Protein AF-A0A7C1DG96-F1 (afdb_monomer_lite)

Sequence (393 aa):
MKKHGRRPGKENKPLQDAPDSSGKRFAWAIIPAGVLSAGILAGYRLFVRPELIRFSQKPVFFSDGYFLRERLRIPGGFLDYVAAYLTDLYRIEWLGAAILAGLALLTAFLLYVLFRPGRRWFAPILPALLLVSLQARYDFPVVRTLSLILALEGFILYRDALSRKPGTRFVSALALLVPIYLLSPGAMLLWVALCVLYELLNPAGSVRMRILLPLGFVSAGFVLPGLAAAGLYLVPVREAYFHHALFLHAGKIYAPGAVLAGSILILAAGFFLLRKQDREKTIHGRTDLIQGVSVLLSVFLVAAAGLRIREERKMLTIRHAAHQGAWKKVVSRIDARTVQDPLCLFHVNRALYHTGAMGSRFFTIPQHFGHYGLFLHKDLGYQYPLDLSDFFF

Radius of gyration: 27.89 Å; chains: 1; bounding box: 98×77×70 Å

pLDDT: mean 81.06, std 16.39, range [35.22, 97.75]

Secondary structure (DSSP, 8-state):
--------------------HHHHHHHHHHHHHHHHHHHHHHHIIIII-HHHHHHHH------SHHHHHHHHTSTTHHHHHHHHHHHHGGGSHHHHHHHHHHHHHHHHHHHHHHH--SS-TTTTHHHHHHHHHHHTSTT--HHHHHHHHHHHHHHHHHHHTS-SSHHHHHHHHHHHHHHHHHH-HHHHHHHHHHHHHHHHH-TTS-HHHHHHHHHHHHHHHHHHHHHIIIII----HHHHHHTT-TTEETTEE-HHHHHHHHHHHHHHHHHHHHHHHTTT----SHHHHHHHHHHHHHHHHHHHHHHHHHHHHHHHHHHHHHHTT-HHHHHTT--TTGGGSHHHHHHHHHHHHHTT-HHHHGGGS--TTGGGGTS--HHHHHH-HHHHHTT--

Structure (mmCIF, N/CA/C/O backbone):
data_AF-A0A7C1DG96-F1
#
_entry.id   AF-A0A7C1DG96-F1
#
loop_
_atom_site.group_PDB
_atom_site.id
_atom_site.type_symbol
_atom_site.label_atom_id
_atom_site.label_alt_id
_atom_site.label_comp_id
_atom_site.label_asym_id
_atom_site.label_entity_id
_atom_site.label_seq_id
_atom_site.pdbx_PDB_ins_code
_atom_site.Cartn_x
_atom_site.Cartn_y
_atom_site.Cartn_z
_atom_site.occupancy
_atom_site.B_iso_or_equiv
_atom_site.auth_seq_id
_atom_site.auth_comp_id
_atom_site.auth_asym_id
_atom_site.auth_atom_id
_atom_site.pdbx_PDB_model_num
ATOM 1 N N . MET A 1 1 ? -63.788 51.387 36.899 1.00 37.56 1 MET A N 1
ATOM 2 C CA . MET A 1 1 ? -64.466 51.693 35.617 1.00 37.56 1 MET A CA 1
ATOM 3 C C . MET A 1 1 ? -63.425 51.991 34.544 1.00 37.56 1 MET A C 1
ATOM 5 O O . MET A 1 1 ? -62.413 52.604 34.840 1.00 37.56 1 MET A O 1
ATOM 9 N N . LYS A 1 2 ? -63.688 51.468 33.342 1.00 37.75 2 LYS A N 1
ATOM 10 C CA . LYS A 1 2 ? -62.928 51.475 32.077 1.00 37.75 2 LYS A CA 1
ATOM 11 C C . LYS A 1 2 ? -62.014 52.686 31.799 1.00 37.75 2 LYS A C 1
ATOM 13 O O . LYS A 1 2 ? -62.474 53.817 31.891 1.00 37.75 2 LYS A O 1
ATOM 18 N N . LYS A 1 3 ? -60.865 52.423 31.157 1.00 35.47 3 LYS A N 1
ATOM 19 C CA . LYS A 1 3 ? -60.641 52.859 29.760 1.00 35.47 3 LYS A CA 1
ATOM 20 C C . LYS A 1 3 ? -59.593 52.008 29.026 1.00 35.47 3 LYS A C 1
ATOM 22 O O . LYS A 1 3 ? -58.535 51.688 29.548 1.00 35.47 3 LYS A O 1
ATOM 27 N N . HIS A 1 4 ? -59.985 51.616 27.816 1.00 36.00 4 HIS A N 1
ATOM 28 C CA . HIS A 1 4 ? -59.306 50.754 26.853 1.00 36.00 4 HIS A CA 1
ATOM 29 C C . HIS A 1 4 ? -58.089 51.414 26.193 1.00 36.00 4 HIS A C 1
ATOM 31 O O . HIS A 1 4 ? -58.180 52.556 25.753 1.00 36.00 4 HIS A O 1
ATOM 37 N N . GLY A 1 5 ? -57.032 50.627 25.969 1.00 37.16 5 GLY A N 1
ATOM 38 C CA . GLY A 1 5 ? -56.019 50.869 24.940 1.00 37.16 5 GLY A CA 1
ATOM 39 C C . GLY A 1 5 ? -55.949 49.672 23.985 1.00 37.16 5 GLY A C 1
ATOM 40 O O . GLY A 1 5 ? -55.522 48.590 24.382 1.00 37.16 5 GLY A O 1
ATOM 41 N N . ARG A 1 6 ? -56.415 49.853 22.742 1.00 35.22 6 ARG A N 1
ATOM 42 C CA . ARG A 1 6 ? -56.328 48.884 21.633 1.00 35.22 6 ARG A CA 1
ATOM 43 C C . ARG A 1 6 ? -54.865 48.699 21.198 1.00 35.22 6 ARG A C 1
ATOM 45 O O . ARG A 1 6 ? -54.169 49.690 21.003 1.00 35.22 6 ARG A O 1
ATOM 52 N N . ARG A 1 7 ? -54.436 47.458 20.938 1.00 40.19 7 ARG A N 1
ATOM 53 C CA . ARG A 1 7 ? -53.305 47.146 20.039 1.00 40.19 7 ARG A CA 1
ATOM 54 C C . ARG A 1 7 ? -53.848 46.473 18.768 1.00 40.19 7 ARG A C 1
ATOM 56 O O . ARG A 1 7 ? -54.758 45.654 18.897 1.00 40.19 7 ARG A O 1
ATOM 63 N N . PRO A 1 8 ? -53.347 46.826 17.570 1.00 41.97 8 PRO A N 1
ATOM 64 C CA . PRO A 1 8 ? -53.869 46.326 16.303 1.00 41.97 8 PRO A CA 1
ATOM 65 C C . PRO A 1 8 ? -53.361 44.911 15.989 1.00 41.97 8 PRO A C 1
ATOM 67 O O . PRO A 1 8 ? -52.312 44.482 16.472 1.00 41.97 8 PRO A O 1
ATOM 70 N N . GLY A 1 9 ? -54.163 44.192 15.201 1.00 36.81 9 GLY A N 1
ATOM 71 C CA . GLY A 1 9 ? -53.981 42.793 14.831 1.00 36.81 9 GLY A CA 1
ATOM 72 C C . GLY A 1 9 ? -52.725 42.521 14.005 1.00 36.81 9 GLY A C 1
ATOM 73 O O . GLY A 1 9 ? -52.306 43.327 13.179 1.00 36.81 9 GLY A O 1
ATOM 74 N N . LYS A 1 10 ? -52.140 41.343 14.236 1.00 39.50 10 LYS A N 1
ATOM 75 C CA . LYS A 1 10 ? -51.141 40.739 13.355 1.00 39.50 10 LYS A CA 1
ATOM 76 C C . LYS A 1 10 ? -51.854 40.183 12.125 1.00 39.50 10 LYS A C 1
ATOM 78 O O . LYS A 1 10 ? -52.640 39.248 12.244 1.00 39.50 10 LYS A O 1
ATOM 83 N N . GLU A 1 11 ? -51.559 40.760 10.969 1.00 37.25 11 GLU A N 1
ATOM 84 C CA . GLU A 1 11 ? -51.864 40.183 9.663 1.00 37.25 11 GLU A CA 1
ATOM 85 C C . GLU A 1 11 ? -51.128 38.846 9.490 1.00 37.25 11 GLU A C 1
ATOM 87 O O . GLU A 1 11 ? -49.910 38.754 9.662 1.00 37.25 11 GLU A O 1
ATOM 92 N N . ASN A 1 12 ? -51.881 37.808 9.129 1.00 42.22 12 ASN A N 1
ATOM 93 C CA . ASN A 1 12 ? -51.350 36.531 8.673 1.00 42.22 12 ASN A CA 1
ATOM 94 C C . ASN A 1 12 ? -50.787 36.707 7.254 1.00 42.22 12 ASN A C 1
ATOM 96 O O . ASN A 1 12 ? -51.552 36.864 6.304 1.00 42.22 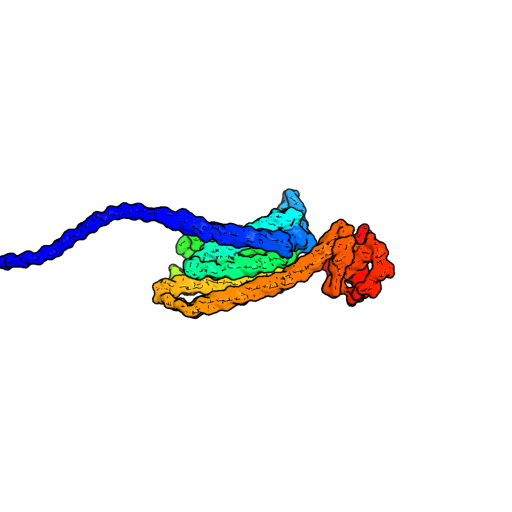12 ASN A O 1
ATOM 100 N N . LYS A 1 13 ? -49.459 36.651 7.093 1.00 37.25 13 LYS A N 1
ATOM 101 C CA . LYS A 1 13 ? -48.834 36.439 5.777 1.00 37.25 13 LYS A CA 1
ATOM 102 C C . LYS A 1 13 ? -48.864 34.942 5.429 1.00 37.25 13 LYS A C 1
ATOM 104 O O . LYS A 1 13 ? -48.554 34.132 6.304 1.00 37.25 13 LYS A O 1
ATOM 109 N N . PRO A 1 14 ? -49.211 34.563 4.186 1.00 38.31 14 PRO A N 1
ATOM 110 C CA . PRO A 1 14 ? -49.259 33.165 3.770 1.00 38.31 14 PRO A CA 1
ATOM 111 C C . PRO A 1 14 ? -47.845 32.573 3.682 1.00 38.31 14 PRO A C 1
ATOM 113 O O . PRO A 1 14 ? -46.897 33.273 3.316 1.00 38.31 14 PRO A O 1
ATOM 116 N N . LEU A 1 15 ? -47.713 31.284 4.026 1.00 42.97 15 LEU A N 1
ATOM 117 C CA . LEU A 1 15 ? -46.503 30.492 3.798 1.00 42.97 15 LEU A CA 1
ATOM 118 C C . LEU A 1 15 ? -46.143 30.561 2.306 1.00 42.97 15 LEU A C 1
ATOM 120 O O . LEU A 1 15 ? -46.854 30.014 1.471 1.00 42.97 15 LEU A O 1
ATOM 124 N N . GLN A 1 16 ? -45.041 31.234 1.978 1.00 40.25 16 GLN A N 1
ATOM 125 C CA . GLN A 1 16 ? -44.354 31.018 0.711 1.00 40.25 16 GLN A CA 1
ATOM 126 C C . GLN A 1 16 ? -43.559 29.720 0.832 1.00 40.25 16 GLN A C 1
ATOM 128 O O . GLN A 1 16 ? -42.665 29.613 1.675 1.00 40.25 16 GLN A O 1
ATOM 133 N N . ASP A 1 17 ? -43.902 28.753 -0.014 1.00 44.16 17 ASP A N 1
ATOM 134 C CA . ASP A 1 17 ? -43.137 27.535 -0.239 1.00 44.16 17 ASP A CA 1
ATOM 135 C C . ASP A 1 17 ? -41.677 27.891 -0.548 1.00 44.16 17 ASP A C 1
ATOM 137 O O . ASP A 1 17 ? -41.352 28.507 -1.567 1.00 44.16 17 ASP A O 1
ATOM 141 N N . ALA A 1 18 ? -40.781 27.539 0.374 1.00 43.00 18 ALA A N 1
ATOM 142 C CA . ALA A 1 18 ? -39.353 27.723 0.191 1.00 43.00 18 ALA A CA 1
ATOM 143 C C . ALA A 1 18 ? -38.878 26.819 -0.963 1.00 43.00 18 ALA A C 1
ATOM 145 O O . ALA A 1 18 ? -39.108 25.608 -0.914 1.00 43.00 18 ALA A O 1
ATOM 146 N N . PRO A 1 19 ? -38.195 27.360 -1.989 1.00 42.25 19 PRO A N 1
ATOM 147 C CA . PRO A 1 19 ? -37.738 26.561 -3.111 1.00 42.25 19 PRO A CA 1
ATOM 148 C C . PRO A 1 19 ? -36.679 25.567 -2.632 1.00 42.25 19 PRO A C 1
ATOM 150 O O . PRO A 1 19 ? -35.764 25.928 -1.887 1.00 42.25 19 PRO A O 1
ATOM 153 N N . ASP A 1 20 ? -36.826 24.325 -3.089 1.00 46.97 20 ASP A N 1
ATOM 154 C CA . ASP A 1 20 ? -35.990 23.154 -2.834 1.00 46.97 20 ASP A CA 1
ATOM 155 C C . ASP A 1 20 ? -34.478 23.475 -2.848 1.00 46.97 20 ASP A C 1
ATOM 157 O O . ASP A 1 20 ? -33.781 23.468 -3.867 1.00 46.97 20 ASP A O 1
ATOM 161 N N . SER A 1 21 ? -33.965 23.828 -1.668 1.00 46.66 21 SER A N 1
ATOM 162 C CA . SER A 1 21 ? -32.568 24.210 -1.432 1.00 46.66 21 SER A CA 1
ATOM 163 C C . SER A 1 21 ? -31.659 22.995 -1.217 1.00 46.66 21 SER A C 1
ATOM 165 O O . SER A 1 21 ? -30.435 23.144 -1.131 1.00 46.66 21 SER A O 1
ATOM 167 N N . SER A 1 22 ? -32.246 21.795 -1.171 1.00 46.88 22 SER A N 1
ATOM 168 C CA . SER A 1 22 ? -31.551 20.516 -1.035 1.00 46.88 22 SER A CA 1
ATOM 169 C C . SER A 1 22 ? -30.855 20.133 -2.345 1.00 46.88 22 SER A C 1
ATOM 171 O O . SER A 1 22 ? -29.639 19.918 -2.360 1.00 46.88 22 SER A O 1
ATOM 173 N N . GLY A 1 23 ? -31.583 20.177 -3.469 1.00 39.94 23 GLY A N 1
ATOM 174 C CA . GLY A 1 23 ? -31.054 19.799 -4.787 1.00 39.94 23 GLY A CA 1
ATOM 175 C C . GLY A 1 23 ? -29.897 20.683 -5.267 1.00 39.94 23 GLY A C 1
ATOM 176 O O . GLY A 1 23 ? -28.903 20.188 -5.800 1.00 39.94 23 GLY A O 1
ATOM 177 N N . LYS A 1 24 ? -29.958 21.995 -4.995 1.00 41.31 24 LYS A N 1
ATOM 178 C CA . LYS A 1 24 ? -28.872 22.926 -5.351 1.00 41.31 24 LYS A CA 1
ATOM 179 C C . LYS A 1 24 ? -27.609 22.646 -4.533 1.00 41.31 24 LYS A C 1
ATOM 181 O O . LYS A 1 24 ? -26.533 22.531 -5.110 1.00 41.31 24 LYS A O 1
ATOM 186 N N . ARG A 1 25 ? -27.713 22.461 -3.211 1.00 43.59 25 ARG A N 1
ATOM 187 C CA . ARG A 1 25 ? -26.552 22.147 -2.348 1.00 43.59 25 ARG A CA 1
ATOM 188 C C . ARG A 1 25 ? -25.870 20.828 -2.729 1.00 43.59 25 ARG A C 1
ATOM 190 O O . ARG A 1 25 ? -24.651 20.730 -2.617 1.00 43.59 25 ARG A O 1
ATOM 197 N N . PHE A 1 26 ? -26.636 19.857 -3.221 1.00 42.25 26 PHE A N 1
ATOM 198 C CA . PHE A 1 26 ? -26.120 18.576 -3.702 1.00 42.25 26 PHE A CA 1
ATOM 199 C C . PHE A 1 26 ? -25.313 18.725 -5.008 1.00 42.25 26 PHE A C 1
ATOM 201 O O . PHE A 1 26 ? -24.192 18.226 -5.102 1.00 42.25 26 PHE A O 1
ATOM 208 N N . ALA A 1 27 ? -25.811 19.502 -5.976 1.00 37.28 27 ALA A N 1
ATOM 209 C CA . ALA A 1 27 ? -25.114 19.758 -7.243 1.00 37.28 27 ALA A CA 1
ATOM 210 C C . ALA A 1 27 ? -23.775 20.507 -7.061 1.00 37.28 27 ALA A C 1
ATOM 212 O O . ALA A 1 27 ? -22.775 20.152 -7.686 1.00 37.28 27 ALA A O 1
ATOM 213 N N . TRP A 1 28 ? -23.721 21.490 -6.153 1.00 40.84 28 TRP A N 1
ATOM 214 C CA . TRP A 1 28 ? -22.499 22.260 -5.866 1.00 40.84 28 TRP A CA 1
ATOM 215 C C . TRP A 1 28 ? -21.392 21.446 -5.173 1.00 40.84 28 TRP A C 1
ATOM 217 O O . TRP A 1 28 ? -20.228 21.828 -5.256 1.00 40.84 28 TRP A O 1
ATOM 227 N N . ALA A 1 29 ? -21.719 20.325 -4.522 1.00 51.91 29 ALA A N 1
ATOM 228 C CA . ALA A 1 29 ? -20.733 19.434 -3.901 1.00 51.91 29 ALA A CA 1
ATOM 229 C C . ALA A 1 29 ? -20.230 18.332 -4.855 1.00 51.91 29 ALA A C 1
ATOM 231 O O . ALA A 1 29 ? -19.069 17.927 -4.776 1.00 51.91 29 ALA A O 1
ATOM 232 N N . ILE A 1 30 ? -21.078 17.869 -5.782 1.00 57.00 30 ILE A N 1
ATOM 233 C CA . ILE A 1 30 ? -20.741 16.799 -6.736 1.00 57.00 30 ILE A CA 1
ATOM 234 C C . ILE A 1 30 ? -19.757 17.279 -7.802 1.00 57.00 30 ILE A C 1
ATOM 236 O O . ILE A 1 30 ? -18.827 16.551 -8.141 1.00 57.00 30 ILE A O 1
ATOM 240 N N . ILE A 1 31 ? -19.926 18.501 -8.312 1.00 47.69 31 ILE A N 1
ATOM 241 C CA . ILE A 1 31 ? -19.087 19.020 -9.401 1.00 47.69 31 ILE A CA 1
ATOM 242 C C . ILE A 1 31 ? -17.603 19.114 -8.978 1.00 47.69 31 ILE A C 1
ATOM 244 O O . ILE A 1 31 ? -16.761 18.549 -9.678 1.00 47.69 31 ILE A O 1
ATOM 248 N N . PRO A 1 32 ? -17.238 19.709 -7.821 1.00 60.19 32 PRO A N 1
ATOM 249 C CA . PRO A 1 32 ? -15.848 19.734 -7.360 1.00 60.19 32 PRO A CA 1
ATOM 250 C C . PRO A 1 32 ? -15.277 18.341 -7.073 1.00 60.19 32 PRO A C 1
ATOM 252 O O . PRO A 1 32 ? -14.123 18.073 -7.402 1.00 60.19 32 PRO A O 1
ATOM 255 N N . ALA A 1 33 ? -16.076 17.437 -6.495 1.00 64.69 33 ALA A N 1
ATOM 256 C CA . ALA A 1 33 ? -15.649 16.066 -6.215 1.00 64.69 33 ALA A CA 1
ATOM 257 C C . ALA A 1 33 ? -15.392 15.270 -7.507 1.00 64.69 33 ALA A C 1
ATOM 259 O O . ALA A 1 33 ? -14.403 14.539 -7.597 1.00 64.69 33 ALA A O 1
ATOM 260 N N . GLY A 1 34 ? -16.237 15.456 -8.525 1.00 67.94 34 GLY A N 1
ATOM 261 C CA . GLY A 1 34 ? -16.058 14.877 -9.854 1.00 67.94 34 GLY A CA 1
ATOM 262 C C . GLY A 1 34 ? -14.800 15.399 -10.546 1.00 67.94 34 GLY A C 1
ATOM 263 O O . GLY A 1 34 ? -14.008 14.603 -11.046 1.00 67.94 34 GLY A O 1
ATOM 264 N N . VAL A 1 35 ? -14.558 16.714 -10.500 1.00 68.75 35 VAL A N 1
ATO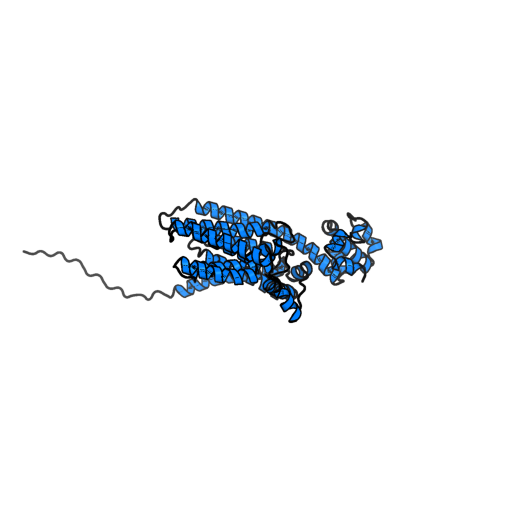M 265 C CA . VAL A 1 35 ? -13.348 17.336 -11.069 1.00 68.75 35 VAL A CA 1
ATOM 266 C C . VAL A 1 35 ? -12.080 16.850 -10.362 1.00 68.75 35 VAL A C 1
ATOM 268 O O . VAL A 1 35 ? -11.113 16.491 -11.031 1.00 68.75 35 VAL A O 1
ATOM 271 N N . LEU A 1 36 ? -12.079 16.772 -9.028 1.00 69.38 36 LEU A N 1
ATOM 272 C CA . LEU A 1 36 ? -10.945 16.237 -8.263 1.00 69.38 36 LEU A CA 1
ATOM 273 C C . LEU A 1 36 ? -10.684 14.763 -8.588 1.00 69.38 36 LEU A C 1
ATOM 275 O O . LEU A 1 36 ? -9.538 14.378 -8.807 1.00 69.38 36 LEU A O 1
ATOM 279 N N . SER A 1 37 ? -11.736 13.949 -8.675 1.00 72.94 37 SER A N 1
ATOM 280 C CA . SER A 1 37 ? -11.627 12.525 -9.020 1.00 72.94 37 SER A CA 1
ATOM 281 C C . SER A 1 37 ? -11.082 12.328 -10.437 1.00 72.94 37 SER A C 1
ATOM 283 O O . SER A 1 37 ? -10.174 11.522 -10.647 1.00 72.94 37 SER A O 1
ATOM 285 N N . ALA A 1 38 ? -11.570 13.115 -11.401 1.00 77.31 38 ALA A N 1
ATOM 286 C CA . ALA A 1 38 ? -11.052 13.132 -12.767 1.00 77.31 38 ALA A CA 1
ATOM 287 C C . ALA A 1 38 ? -9.592 13.614 -12.818 1.00 77.31 38 ALA A C 1
ATOM 289 O O . ALA A 1 38 ? -8.782 13.045 -13.549 1.00 77.31 38 ALA A O 1
ATOM 290 N N . GLY A 1 39 ? -9.234 14.610 -12.003 1.00 77.38 39 GLY A N 1
ATOM 291 C CA . GLY A 1 39 ? -7.866 15.105 -11.859 1.00 77.38 39 GLY A CA 1
ATOM 292 C C . GLY A 1 39 ? -6.909 14.053 -11.296 1.00 77.38 39 GLY A C 1
ATOM 293 O O . GLY A 1 39 ? -5.818 13.879 -11.834 1.00 77.38 39 GLY A O 1
ATOM 294 N N . ILE A 1 40 ? -7.321 13.299 -10.272 1.00 82.00 40 ILE A N 1
ATOM 295 C CA . ILE A 1 40 ? -6.541 12.184 -9.709 1.00 82.00 40 ILE A CA 1
ATOM 296 C C . ILE A 1 40 ? -6.355 11.077 -10.755 1.00 82.00 40 ILE A C 1
ATOM 298 O O . ILE A 1 40 ? -5.239 10.597 -10.954 1.00 82.00 40 ILE A O 1
ATOM 302 N N . LEU A 1 41 ? -7.421 10.711 -11.474 1.00 86.06 41 LEU A N 1
ATOM 303 C CA . LEU A 1 41 ? -7.374 9.713 -12.546 1.00 86.06 41 LEU A CA 1
ATOM 304 C C . LEU A 1 41 ? -6.415 10.126 -13.675 1.00 86.06 41 LEU A C 1
ATOM 306 O O . LEU A 1 41 ? -5.537 9.353 -14.070 1.00 86.06 41 LEU A O 1
ATOM 310 N N . ALA A 1 42 ? -6.558 11.357 -14.174 1.00 83.00 42 ALA A N 1
ATOM 311 C CA . ALA A 1 42 ? -5.662 11.927 -15.176 1.00 83.00 42 ALA A CA 1
ATOM 312 C C . ALA A 1 42 ? -4.223 12.009 -14.644 1.00 83.00 42 ALA A C 1
ATOM 314 O O . ALA A 1 42 ? -3.279 11.710 -15.375 1.00 83.00 42 ALA A O 1
ATOM 315 N N . GLY A 1 43 ? -4.068 12.327 -13.357 1.00 84.38 43 GLY A N 1
ATOM 316 C CA . GLY A 1 43 ? -2.817 12.313 -12.612 1.00 84.38 43 GLY A CA 1
ATOM 317 C C . GLY A 1 43 ? -2.089 10.974 -12.726 1.00 84.38 43 GLY A C 1
ATOM 318 O O . GLY A 1 43 ? -0.975 10.909 -13.254 1.00 84.38 43 GLY A O 1
ATOM 319 N N . TYR A 1 44 ? -2.742 9.888 -12.306 1.00 88.31 44 TYR A N 1
ATOM 320 C CA . TYR A 1 44 ? -2.171 8.542 -12.406 1.00 88.31 44 TYR A CA 1
ATOM 321 C C . TYR A 1 44 ? -1.861 8.152 -13.847 1.00 88.31 44 TYR A C 1
ATOM 323 O O . TYR A 1 44 ? -0.785 7.619 -14.123 1.00 88.31 44 TYR A O 1
ATOM 331 N N . ARG A 1 45 ? -2.754 8.454 -14.791 1.00 87.50 45 ARG A N 1
ATOM 332 C CA . ARG A 1 45 ? -2.538 8.093 -16.193 1.00 87.50 45 ARG A CA 1
ATOM 333 C C . ARG A 1 45 ? -1.347 8.831 -16.816 1.00 87.50 45 ARG A C 1
ATOM 335 O O . ARG A 1 45 ? -0.480 8.204 -17.419 1.00 87.50 45 ARG A O 1
ATOM 342 N N . LEU A 1 46 ? -1.311 10.157 -16.706 1.00 85.00 46 LEU A N 1
ATOM 343 C CA . LEU A 1 46 ? -0.355 10.999 -17.430 1.00 85.00 46 LEU A CA 1
ATOM 344 C C . LEU A 1 46 ? 1.006 11.074 -16.734 1.00 85.00 46 LEU A C 1
ATOM 346 O O . LEU A 1 46 ? 2.044 11.107 -17.412 1.00 85.00 46 LEU A O 1
ATOM 350 N N . PHE A 1 47 ? 1.009 11.104 -15.398 1.00 84.25 47 PHE A N 1
ATOM 351 C CA . PHE A 1 47 ? 2.222 11.292 -14.608 1.00 84.25 47 PHE A CA 1
ATOM 352 C C . PHE A 1 47 ? 2.821 9.986 -14.105 1.00 84.25 47 PHE A C 1
ATOM 354 O O . PHE A 1 47 ? 4.035 9.837 -14.220 1.00 84.25 47 PHE A O 1
ATOM 361 N N . VAL A 1 48 ? 2.005 9.057 -13.603 1.00 86.69 48 VAL A N 1
ATOM 362 C CA . VAL A 1 48 ? 2.497 7.814 -12.981 1.00 86.69 48 VAL A CA 1
ATOM 363 C C . VAL A 1 48 ? 2.659 6.687 -13.997 1.00 86.69 48 VAL A C 1
ATOM 365 O O . VAL A 1 48 ? 3.653 5.982 -13.946 1.00 86.69 48 VAL A O 1
ATOM 368 N N . ARG A 1 49 ? 1.739 6.541 -14.959 1.00 91.38 49 ARG A N 1
ATOM 369 C CA . ARG A 1 49 ? 1.713 5.429 -15.931 1.00 91.38 49 ARG A CA 1
ATOM 370 C C . ARG A 1 49 ? 1.741 4.050 -15.248 1.00 91.38 49 ARG A C 1
ATOM 372 O O . ARG A 1 49 ? 2.808 3.462 -15.080 1.00 91.38 49 ARG A O 1
ATOM 379 N N . PRO A 1 50 ? 0.570 3.496 -14.894 1.00 92.06 50 PRO A N 1
ATOM 380 C CA . PRO A 1 50 ? 0.460 2.224 -14.170 1.00 92.06 50 PRO A CA 1
ATOM 381 C C . PRO A 1 50 ? 1.215 1.050 -14.816 1.00 92.06 50 PRO A C 1
ATOM 383 O O . PRO A 1 50 ? 1.730 0.189 -14.106 1.00 92.06 50 PRO A O 1
ATOM 386 N N . GLU A 1 51 ? 1.365 1.045 -16.143 1.00 93.19 51 GLU A N 1
ATOM 387 C CA . GLU A 1 51 ? 2.188 0.074 -16.881 1.00 93.19 51 GLU A CA 1
ATOM 388 C C . GLU A 1 51 ? 3.626 -0.036 -16.337 1.00 93.19 51 GLU A C 1
ATOM 390 O O . GLU A 1 51 ? 4.171 -1.135 -16.216 1.00 93.19 51 GLU A O 1
ATOM 395 N N . LEU A 1 52 ? 4.222 1.088 -15.930 1.00 92.31 52 LEU A N 1
ATOM 396 C CA . LEU A 1 52 ? 5.570 1.140 -15.373 1.00 92.31 52 LEU A CA 1
ATOM 397 C C . LEU A 1 52 ? 5.610 0.592 -13.941 1.00 92.31 52 LEU A C 1
ATOM 399 O O . LEU A 1 52 ? 6.625 0.025 -13.539 1.00 92.31 52 LEU A O 1
ATOM 403 N N . ILE A 1 53 ? 4.510 0.701 -13.185 1.00 93.00 53 ILE A N 1
ATOM 404 C CA . ILE A 1 53 ? 4.375 0.047 -11.874 1.00 93.00 53 ILE A CA 1
ATOM 405 C C . ILE A 1 53 ? 4.380 -1.469 -12.062 1.00 93.00 53 ILE A C 1
ATOM 407 O O . ILE A 1 53 ? 5.149 -2.155 -11.391 1.00 93.00 53 ILE A O 1
ATOM 411 N N . ARG A 1 54 ? 3.599 -1.996 -13.016 1.00 93.00 54 ARG A N 1
ATOM 412 C CA . ARG A 1 54 ? 3.628 -3.430 -13.352 1.00 93.00 54 ARG A CA 1
ATOM 413 C C . ARG A 1 54 ? 5.024 -3.870 -13.783 1.00 93.00 54 ARG A C 1
ATOM 415 O O . ARG A 1 54 ? 5.499 -4.901 -13.319 1.00 93.00 54 ARG A O 1
ATOM 422 N N . PHE A 1 55 ? 5.683 -3.097 -14.646 1.00 90.94 55 PHE A N 1
ATOM 423 C CA . PHE A 1 55 ? 7.036 -3.403 -15.114 1.00 90.94 55 PHE A CA 1
ATOM 424 C C . PHE A 1 55 ? 8.071 -3.413 -13.977 1.00 90.94 55 PHE A C 1
ATOM 426 O O . PHE A 1 55 ? 8.969 -4.251 -13.973 1.00 90.94 55 PHE A O 1
ATOM 433 N N . SER A 1 56 ? 7.931 -2.511 -13.002 1.00 89.75 56 SER A N 1
ATOM 434 C CA . SER A 1 56 ? 8.798 -2.438 -11.823 1.00 89.75 56 SER A CA 1
ATOM 435 C C . SER A 1 56 ? 8.542 -3.590 -10.844 1.00 89.75 56 SER A C 1
ATOM 437 O O . SER A 1 56 ? 9.479 -4.265 -10.426 1.00 89.75 56 SER A O 1
ATOM 439 N N . GLN A 1 57 ? 7.275 -3.839 -10.496 1.00 89.00 57 GLN A N 1
ATOM 440 C CA . GLN A 1 57 ? 6.892 -4.795 -9.447 1.00 89.00 57 GLN A CA 1
ATOM 441 C C . GLN A 1 57 ? 6.808 -6.244 -9.932 1.00 89.00 57 GLN A C 1
ATOM 443 O O . GLN A 1 57 ? 6.870 -7.148 -9.104 1.00 89.00 57 GLN A O 1
ATOM 448 N N . LYS A 1 58 ? 6.665 -6.465 -11.247 1.00 87.50 58 LYS A N 1
ATOM 449 C CA . LYS A 1 58 ? 6.633 -7.786 -11.900 1.00 87.50 58 LYS A CA 1
ATOM 450 C C . LYS A 1 58 ? 5.728 -8.773 -11.141 1.00 87.50 58 LYS A C 1
ATOM 452 O O . LYS A 1 58 ? 6.213 -9.804 -10.674 1.00 87.50 58 LYS A O 1
ATOM 457 N N . PRO A 1 59 ? 4.429 -8.449 -10.960 1.00 86.50 59 PRO A N 1
ATOM 458 C CA . PRO A 1 59 ? 3.540 -9.292 -10.173 1.00 86.50 59 PRO A CA 1
ATOM 459 C C . PRO A 1 59 ? 3.450 -10.679 -10.813 1.00 86.50 59 PRO A C 1
ATOM 461 O O . PRO A 1 59 ? 3.071 -10.814 -11.974 1.00 86.50 59 PRO A O 1
ATOM 464 N N . VAL A 1 60 ? 3.793 -11.714 -10.048 1.00 86.31 60 VAL A N 1
ATOM 465 C CA . VAL A 1 60 ? 3.538 -13.100 -10.446 1.00 86.31 60 VAL A CA 1
ATOM 466 C C . VAL A 1 60 ? 2.090 -13.403 -10.091 1.00 86.31 60 VAL A C 1
ATOM 468 O O . VAL A 1 60 ? 1.747 -13.479 -8.909 1.00 86.31 60 VAL A O 1
ATOM 471 N N . PHE A 1 61 ? 1.246 -13.539 -11.109 1.00 91.06 61 PHE A N 1
ATOM 472 C CA . PHE A 1 61 ? -0.160 -13.881 -10.954 1.00 91.06 61 PHE A CA 1
ATOM 473 C C . PHE A 1 61 ? -0.533 -15.007 -11.911 1.00 91.06 61 PHE A C 1
ATOM 475 O O . PHE A 1 61 ? -0.298 -14.914 -13.115 1.00 91.06 61 PHE A O 1
ATOM 482 N N . PHE A 1 62 ? -1.173 -16.031 -11.360 1.00 90.56 62 PHE A N 1
ATOM 483 C CA . PHE A 1 62 ? -1.821 -17.077 -12.126 1.00 90.56 62 PHE A CA 1
ATOM 484 C C . PHE A 1 62 ? -3.254 -17.237 -11.617 1.00 90.56 62 PHE A C 1
ATOM 486 O O . PHE A 1 62 ? -3.516 -17.189 -10.412 1.00 90.56 62 PHE A O 1
ATOM 493 N N . SER A 1 63 ? -4.199 -17.388 -12.542 1.00 89.31 63 SER A N 1
ATOM 494 C CA . SER A 1 63 ? -5.624 -17.529 -12.228 1.00 89.31 63 SER A CA 1
ATOM 495 C C . SER A 1 63 ? -6.018 -18.955 -11.831 1.00 89.31 63 SER A C 1
ATOM 497 O O . SER A 1 63 ? -7.205 -19.250 -11.722 1.00 89.31 63 SER A O 1
ATOM 499 N N . ASP A 1 64 ? -5.055 -19.859 -11.658 1.00 91.75 64 ASP A N 1
ATOM 500 C CA . ASP A 1 64 ? -5.319 -21.253 -11.336 1.00 91.75 64 ASP A CA 1
ATOM 501 C C . ASP A 1 64 ? -5.619 -21.462 -9.840 1.00 91.75 64 ASP A C 1
ATOM 503 O O . ASP A 1 64 ? -5.179 -20.723 -8.952 1.00 91.75 64 ASP A O 1
ATOM 507 N N . GLY A 1 65 ? -6.397 -22.508 -9.551 1.00 91.50 65 GLY A N 1
ATOM 508 C CA . GLY A 1 65 ? -6.801 -22.833 -8.183 1.00 91.50 65 GLY A CA 1
ATOM 509 C C . GLY A 1 65 ? -5.650 -23.315 -7.295 1.00 91.50 65 GLY A C 1
ATOM 510 O O . GLY A 1 65 ? -5.754 -23.218 -6.071 1.00 91.50 65 GLY A O 1
ATOM 511 N N . TYR A 1 66 ? -4.558 -23.817 -7.880 1.00 92.94 66 TYR A N 1
ATOM 512 C CA . TYR A 1 66 ? -3.382 -24.246 -7.126 1.00 92.94 66 TYR A CA 1
ATOM 513 C C . TYR A 1 66 ? -2.633 -23.029 -6.570 1.00 92.94 66 TYR A C 1
ATOM 515 O O . TYR A 1 66 ? -2.361 -22.979 -5.370 1.00 92.94 66 TYR A O 1
ATOM 523 N N . PHE A 1 67 ? -2.414 -22.000 -7.388 1.00 92.00 67 PHE A N 1
ATOM 524 C CA . PHE A 1 67 ? -1.797 -20.743 -6.980 1.00 92.00 67 PHE A CA 1
ATOM 525 C C . PHE A 1 67 ? -2.598 -20.038 -5.880 1.00 92.00 67 PHE A C 1
ATOM 527 O O . PHE A 1 67 ? -2.017 -19.594 -4.887 1.00 92.00 67 PHE A O 1
ATOM 534 N N . LEU A 1 68 ? -3.932 -19.991 -5.990 1.00 92.75 68 LEU A N 1
ATOM 535 C CA . LEU A 1 68 ? -4.781 -19.451 -4.922 1.00 92.75 68 LEU A CA 1
ATOM 536 C C . LEU A 1 68 ? -4.643 -20.259 -3.623 1.00 92.75 68 LEU A C 1
ATOM 538 O O . LEU A 1 68 ? -4.481 -19.676 -2.551 1.00 92.75 68 LEU A O 1
ATOM 542 N N . ARG A 1 69 ? -4.683 -21.595 -3.702 1.00 93.38 69 ARG A N 1
ATOM 543 C CA . ARG A 1 69 ? -4.550 -22.467 -2.525 1.00 93.38 69 ARG A CA 1
ATOM 544 C C . ARG A 1 69 ? -3.209 -22.269 -1.829 1.00 93.38 69 ARG A C 1
ATOM 546 O O . ARG A 1 69 ? -3.186 -22.204 -0.604 1.00 93.38 69 ARG A O 1
ATOM 553 N N . GLU A 1 70 ? -2.124 -22.149 -2.588 1.00 91.94 70 GLU A N 1
ATOM 554 C CA . GLU A 1 70 ? -0.795 -21.926 -2.021 1.00 91.94 70 GLU A CA 1
ATOM 555 C C . GLU A 1 70 ? -0.711 -20.573 -1.314 1.00 91.94 70 GLU A C 1
ATOM 557 O O . GLU A 1 70 ? -0.195 -20.479 -0.203 1.00 91.94 70 GLU A O 1
ATOM 562 N N . ARG A 1 71 ? -1.313 -19.530 -1.896 1.00 90.88 71 ARG A N 1
ATOM 563 C CA . ARG A 1 71 ? -1.399 -18.211 -1.257 1.00 90.88 71 ARG A CA 1
ATOM 564 C C . ARG A 1 71 ? -2.207 -18.249 0.040 1.00 90.88 71 ARG A C 1
ATOM 566 O O . ARG A 1 71 ? -1.811 -17.618 1.010 1.00 90.88 71 ARG A O 1
ATOM 573 N N . LEU A 1 72 ? -3.296 -19.012 0.106 1.00 91.25 72 LEU A N 1
ATOM 574 C CA . LEU A 1 72 ? -4.122 -19.128 1.317 1.00 91.25 72 LEU A CA 1
ATOM 575 C C . LEU A 1 72 ? -3.426 -19.842 2.491 1.00 91.25 72 LEU A C 1
ATOM 577 O O . LEU A 1 72 ? -3.914 -19.760 3.616 1.00 91.25 72 LEU A O 1
ATOM 581 N N . ARG A 1 73 ? -2.283 -20.503 2.264 1.00 90.69 73 ARG A N 1
ATOM 582 C CA . ARG A 1 73 ? -1.466 -21.123 3.324 1.00 90.69 73 ARG A CA 1
ATOM 583 C C . ARG A 1 73 ? -0.622 -20.126 4.112 1.00 90.69 73 ARG A C 1
ATOM 585 O O . ARG A 1 73 ? 0.153 -20.548 4.958 1.00 90.69 73 ARG A O 1
ATOM 592 N N . ILE A 1 74 ? -0.710 -18.832 3.825 1.00 91.19 74 ILE A N 1
ATOM 593 C CA . ILE A 1 74 ? 0.068 -17.793 4.500 1.00 91.19 74 ILE A CA 1
ATOM 594 C C . ILE A 1 74 ? -0.909 -16.702 4.954 1.00 91.19 74 ILE A C 1
ATOM 596 O O . ILE A 1 74 ? -1.775 -16.300 4.168 1.00 91.19 74 ILE A O 1
ATOM 600 N N . PRO A 1 75 ? -0.798 -16.184 6.192 1.00 92.38 75 PRO A N 1
ATOM 601 C CA . PRO A 1 75 ? -1.620 -15.068 6.638 1.00 92.38 75 PRO A CA 1
ATOM 602 C C . PRO A 1 75 ? -1.381 -13.853 5.738 1.00 92.38 75 PRO A C 1
ATOM 604 O O . PRO A 1 75 ? -0.246 -13.477 5.454 1.00 92.38 75 PRO A O 1
ATOM 607 N N . GLY A 1 76 ? -2.460 -13.246 5.260 1.00 92.75 76 GLY A N 1
ATOM 608 C CA . GLY A 1 76 ? -2.427 -12.174 4.271 1.00 92.75 76 GLY A CA 1
ATOM 609 C C . GLY A 1 76 ? -2.377 -12.633 2.813 1.00 92.75 76 GLY A C 1
ATOM 610 O O . GLY A 1 76 ? -2.618 -11.835 1.907 1.00 92.75 76 GLY A O 1
ATOM 611 N N . GLY A 1 77 ? -2.140 -13.913 2.537 1.00 93.12 77 GLY A N 1
ATOM 612 C CA . GLY A 1 77 ? -1.918 -14.363 1.166 1.00 93.12 77 GLY A CA 1
ATOM 613 C C . GLY A 1 77 ? -3.130 -14.210 0.239 1.00 93.12 77 GLY A C 1
ATOM 614 O O . GLY A 1 77 ? -2.951 -14.001 -0.961 1.00 93.12 77 GLY A O 1
ATOM 615 N N . PHE A 1 78 ? -4.360 -14.189 0.768 1.00 94.19 78 PHE A N 1
ATOM 616 C CA . PHE A 1 78 ? -5.536 -13.801 -0.025 1.00 94.19 78 PHE A CA 1
ATOM 617 C C . PHE A 1 78 ? -5.425 -12.363 -0.549 1.00 94.19 78 PHE A C 1
ATOM 619 O O . PHE A 1 78 ? -5.695 -12.095 -1.719 1.00 94.19 78 PHE A O 1
ATOM 626 N N . LEU A 1 79 ? -4.988 -11.429 0.297 1.00 95.62 79 LEU A N 1
ATOM 627 C CA . LEU A 1 79 ? -4.823 -10.037 -0.099 1.00 95.62 79 LEU A CA 1
ATOM 628 C C . LEU A 1 79 ? -3.647 -9.864 -1.063 1.00 95.62 79 LEU A C 1
ATOM 630 O O . LEU A 1 79 ? -3.737 -9.041 -1.971 1.00 95.62 79 LEU A O 1
ATOM 634 N N . ASP A 1 80 ? -2.590 -10.675 -0.930 1.00 94.69 80 ASP A N 1
ATOM 635 C CA . ASP A 1 80 ? -1.519 -10.753 -1.933 1.00 94.69 80 ASP A CA 1
ATOM 636 C C . ASP A 1 80 ? -2.038 -11.242 -3.287 1.00 94.69 80 ASP A C 1
ATOM 638 O O . ASP A 1 80 ? -1.659 -10.687 -4.316 1.00 94.69 80 ASP A O 1
ATOM 642 N N . TYR A 1 81 ? -2.915 -12.249 -3.302 1.00 95.50 81 TYR A N 1
ATOM 643 C CA . TYR A 1 81 ? -3.540 -12.748 -4.528 1.00 95.50 81 TYR A CA 1
ATOM 644 C C . TYR A 1 81 ? -4.367 -11.651 -5.214 1.00 95.50 81 TYR A C 1
ATOM 646 O O . TYR A 1 81 ? -4.172 -11.381 -6.401 1.00 95.50 81 TYR A O 1
ATOM 654 N N . VAL A 1 82 ? -5.226 -10.956 -4.458 1.00 95.94 82 VAL A N 1
ATOM 655 C CA . VAL A 1 82 ? -6.019 -9.826 -4.973 1.00 95.94 82 VAL A CA 1
ATOM 656 C C . VAL A 1 82 ? -5.110 -8.695 -5.460 1.00 95.94 82 VAL A C 1
ATOM 658 O O . VAL A 1 82 ? -5.318 -8.159 -6.547 1.00 95.94 82 VAL A O 1
ATOM 661 N N . ALA A 1 83 ? -4.072 -8.340 -4.703 1.00 96.19 83 ALA A N 1
ATOM 662 C CA . ALA A 1 83 ? -3.137 -7.291 -5.095 1.00 96.19 83 ALA A CA 1
ATOM 663 C C . ALA A 1 83 ? -2.343 -7.652 -6.358 1.00 96.19 83 ALA A C 1
ATOM 665 O O . ALA A 1 83 ? -2.137 -6.786 -7.210 1.00 96.19 83 ALA A O 1
ATOM 666 N N . ALA A 1 84 ? -1.920 -8.911 -6.500 1.00 94.94 84 ALA A N 1
ATOM 667 C CA . ALA A 1 84 ? -1.237 -9.406 -7.691 1.00 94.94 84 ALA A CA 1
ATOM 668 C C . ALA A 1 84 ? -2.156 -9.327 -8.917 1.00 94.94 84 ALA A C 1
ATOM 670 O O . ALA A 1 84 ? -1.739 -8.791 -9.942 1.00 94.94 84 ALA A O 1
ATOM 671 N N . TYR A 1 85 ? -3.420 -9.745 -8.780 1.00 95.31 85 TYR A N 1
ATOM 672 C CA . TYR A 1 85 ? -4.429 -9.609 -9.832 1.00 95.31 85 TYR A CA 1
ATOM 673 C C . TYR A 1 85 ? -4.632 -8.145 -10.250 1.00 95.31 85 TYR A C 1
ATOM 675 O O . TYR A 1 85 ? -4.520 -7.809 -11.428 1.00 95.31 85 TYR A O 1
ATOM 683 N N . LEU A 1 86 ? -4.859 -7.244 -9.287 1.00 96.31 86 LEU A N 1
ATOM 684 C CA . LEU A 1 86 ? -5.052 -5.817 -9.567 1.00 96.31 86 LEU A CA 1
ATOM 685 C C . LEU A 1 86 ? -3.826 -5.183 -10.237 1.00 96.31 86 LEU A C 1
ATOM 687 O O . LEU A 1 86 ? -3.978 -4.376 -11.150 1.00 96.31 86 LEU A O 1
ATOM 691 N N . THR A 1 87 ? -2.620 -5.560 -9.810 1.00 95.31 87 THR A N 1
ATOM 692 C CA . THR A 1 87 ? -1.371 -5.046 -10.392 1.00 95.31 87 THR A CA 1
ATOM 693 C C . THR A 1 87 ? -1.139 -5.608 -11.798 1.00 95.31 87 THR A C 1
ATOM 695 O O . THR A 1 87 ? -0.606 -4.906 -12.657 1.00 95.31 87 THR A O 1
ATOM 698 N N . ASP A 1 88 ? -1.573 -6.839 -12.086 1.00 94.44 88 ASP A N 1
ATOM 699 C CA . ASP A 1 88 ? -1.525 -7.396 -13.442 1.00 94.44 88 ASP A CA 1
ATOM 700 C C . ASP A 1 88 ? -2.403 -6.570 -14.410 1.00 94.44 88 ASP A C 1
ATOM 702 O O . ASP A 1 88 ? -1.962 -6.203 -15.507 1.00 94.44 88 ASP A O 1
ATOM 706 N N . LEU A 1 89 ? -3.581 -6.116 -13.966 1.00 94.94 89 LEU A N 1
ATOM 707 C CA . LEU A 1 89 ? -4.468 -5.252 -14.763 1.00 94.94 89 LEU A CA 1
ATOM 708 C C . LEU A 1 89 ? -3.833 -3.912 -15.177 1.00 94.94 89 LEU A C 1
ATOM 710 O O . LEU A 1 89 ? -4.297 -3.289 -16.135 1.00 94.94 89 LEU A O 1
ATOM 714 N N . TYR A 1 90 ? -2.735 -3.486 -14.542 1.00 94.69 90 TYR A N 1
ATOM 715 C CA . TYR A 1 90 ? -2.024 -2.249 -14.892 1.00 94.69 90 TYR A CA 1
ATOM 716 C C . TYR A 1 90 ? -1.349 -2.298 -1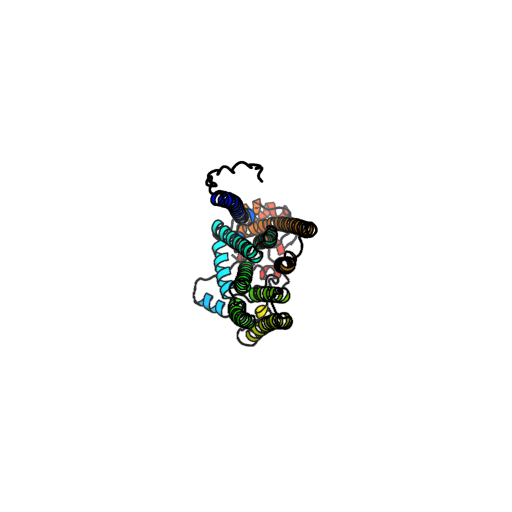6.266 1.00 94.69 90 TYR A C 1
ATOM 718 O O . TYR A 1 90 ? -0.913 -1.261 -16.763 1.00 94.69 90 TYR A O 1
ATOM 726 N N . ARG A 1 91 ? -1.310 -3.473 -16.914 1.00 92.19 91 ARG A N 1
ATOM 727 C CA . ARG A 1 91 ? -0.984 -3.593 -18.345 1.00 92.19 91 ARG A CA 1
ATOM 728 C C . ARG A 1 91 ? -1.876 -2.701 -19.210 1.00 92.19 91 ARG A C 1
ATOM 730 O O . ARG A 1 91 ? -1.427 -2.200 -20.233 1.00 92.19 91 ARG A O 1
ATOM 737 N N . ILE A 1 92 ? -3.131 -2.508 -18.807 1.00 93.31 92 ILE A N 1
ATOM 738 C CA . ILE A 1 92 ? -4.057 -1.589 -19.461 1.00 93.31 92 ILE A CA 1
ATOM 739 C C . ILE A 1 92 ? -3.981 -0.251 -18.716 1.00 93.31 92 ILE A C 1
ATOM 741 O O . ILE A 1 92 ? -4.502 -0.119 -17.609 1.00 93.31 92 ILE A O 1
ATOM 745 N N . GLU A 1 93 ? -3.342 0.753 -19.327 1.00 89.31 93 GLU A N 1
ATOM 746 C CA . GLU A 1 93 ? -3.018 2.034 -18.672 1.00 89.31 93 GLU A CA 1
ATOM 747 C C . GLU A 1 93 ? -4.214 2.696 -17.971 1.00 89.31 93 GLU A C 1
ATOM 749 O O . GLU A 1 93 ? -4.109 3.148 -16.830 1.00 89.31 93 GLU A O 1
ATOM 754 N N . TRP A 1 94 ? -5.357 2.782 -18.660 1.00 91.94 94 TRP A N 1
ATOM 755 C CA . TRP A 1 94 ? -6.542 3.466 -18.140 1.00 91.94 94 TRP A CA 1
ATOM 756 C C . TRP A 1 94 ? -7.181 2.697 -16.984 1.00 91.94 94 TRP A C 1
ATOM 758 O O . TRP A 1 94 ? -7.650 3.314 -16.031 1.00 91.94 94 TRP A O 1
ATOM 768 N N . LEU A 1 95 ? -7.152 1.363 -17.046 1.00 94.62 95 LEU A N 1
ATOM 769 C CA . LEU A 1 95 ? -7.711 0.494 -16.019 1.00 94.62 95 LEU A CA 1
ATOM 770 C C . LEU A 1 95 ? -6.855 0.554 -14.755 1.00 94.62 95 LEU A C 1
ATOM 772 O O . LEU A 1 95 ? -7.389 0.736 -13.666 1.00 94.62 95 LEU A O 1
ATOM 776 N N . GLY A 1 96 ? -5.527 0.503 -14.892 1.00 93.62 96 GLY A N 1
ATOM 777 C CA . GLY A 1 96 ? -4.629 0.677 -13.751 1.00 93.62 96 GLY A CA 1
ATOM 778 C C . GLY A 1 96 ? -4.771 2.047 -13.088 1.00 93.62 96 GLY A C 1
ATOM 779 O O . GLY A 1 96 ? -4.770 2.146 -11.862 1.00 93.62 96 GLY A O 1
ATOM 780 N N . ALA A 1 97 ? -4.970 3.105 -13.881 1.00 92.75 97 ALA A N 1
ATOM 781 C CA . ALA A 1 97 ? -5.182 4.447 -13.349 1.00 92.75 97 ALA A CA 1
ATOM 782 C C . ALA A 1 97 ? -6.519 4.530 -12.601 1.00 92.75 97 ALA A C 1
ATOM 784 O O . ALA A 1 97 ? -6.579 5.130 -11.529 1.00 92.75 97 ALA A O 1
ATOM 785 N N . ALA A 1 98 ? -7.566 3.888 -13.132 1.00 94.62 98 ALA A N 1
ATOM 786 C CA . ALA A 1 98 ? -8.869 3.792 -12.484 1.00 94.62 98 ALA A CA 1
ATOM 787 C C . ALA A 1 98 ? -8.810 3.006 -11.168 1.00 94.62 98 ALA A C 1
ATOM 789 O O . ALA A 1 98 ? -9.398 3.447 -10.184 1.00 94.62 98 ALA A O 1
ATOM 790 N N . ILE A 1 99 ? -8.060 1.900 -11.115 1.00 96.25 99 ILE A N 1
ATOM 791 C CA . ILE A 1 99 ? -7.858 1.115 -9.888 1.00 96.25 99 ILE A CA 1
ATOM 792 C C . ILE A 1 99 ? -7.150 1.960 -8.821 1.00 96.25 99 ILE A C 1
ATOM 794 O O . ILE A 1 99 ? -7.654 2.079 -7.705 1.00 96.25 99 ILE A O 1
ATOM 798 N N . LEU A 1 100 ? -6.018 2.592 -9.154 1.00 94.38 100 LEU A N 1
ATOM 799 C CA . LEU A 1 100 ? -5.272 3.432 -8.207 1.00 94.38 100 LEU A CA 1
ATOM 800 C C . LEU A 1 100 ? -6.114 4.610 -7.702 1.00 94.38 100 LEU A C 1
ATOM 802 O O . LEU A 1 100 ? -6.195 4.832 -6.493 1.00 94.38 100 LEU A O 1
ATOM 806 N N . ALA A 1 101 ? -6.792 5.316 -8.612 1.00 92.25 101 ALA A N 1
ATOM 807 C CA . ALA A 1 101 ? -7.690 6.410 -8.261 1.00 92.25 101 ALA A CA 1
ATOM 808 C C . ALA A 1 101 ? -8.846 5.929 -7.374 1.00 92.25 101 ALA A C 1
ATOM 810 O O . ALA A 1 101 ? -9.127 6.551 -6.354 1.00 92.25 101 ALA A O 1
ATOM 811 N N . GLY A 1 102 ? -9.477 4.803 -7.714 1.00 93.88 102 GLY A N 1
ATOM 812 C CA . GLY A 1 102 ? -10.563 4.212 -6.935 1.00 93.88 102 GLY A CA 1
ATOM 813 C C . GLY A 1 102 ? -10.134 3.864 -5.511 1.00 93.88 102 GLY A C 1
ATOM 814 O O . GLY A 1 102 ? -10.828 4.217 -4.561 1.00 93.88 102 GLY A O 1
ATOM 815 N N . LEU A 1 103 ? -8.956 3.259 -5.341 1.00 95.56 103 LEU A N 1
ATOM 816 C CA . LEU A 1 103 ? -8.405 2.945 -4.019 1.00 95.56 103 LEU A CA 1
ATOM 817 C C . LEU A 1 103 ? -8.071 4.207 -3.207 1.00 95.56 103 LEU A C 1
ATOM 819 O O . LEU A 1 103 ? -8.335 4.255 -2.001 1.00 95.56 103 LEU A O 1
ATOM 823 N N . ALA A 1 104 ? -7.517 5.238 -3.849 1.00 91.75 104 ALA A N 1
ATOM 824 C CA . ALA A 1 104 ? -7.239 6.518 -3.200 1.00 91.75 104 ALA A CA 1
ATOM 825 C C . ALA A 1 104 ? -8.533 7.219 -2.752 1.00 91.75 104 ALA A C 1
ATOM 827 O O . ALA A 1 104 ? -8.631 7.671 -1.609 1.00 91.75 104 ALA A O 1
ATOM 828 N N . LEU A 1 105 ? -9.545 7.258 -3.624 1.00 90.69 105 LEU A N 1
ATOM 829 C CA . LEU A 1 105 ? -10.854 7.851 -3.347 1.00 90.69 105 LEU A CA 1
ATOM 830 C C . LEU A 1 105 ? -11.609 7.082 -2.260 1.00 90.69 105 LEU A C 1
ATOM 832 O O . LEU A 1 105 ? -12.160 7.707 -1.357 1.00 90.69 105 LEU A O 1
ATOM 836 N N . LEU A 1 106 ? -11.584 5.746 -2.292 1.00 93.44 106 LEU A N 1
ATOM 837 C CA . LEU A 1 106 ? -12.168 4.910 -1.243 1.00 93.44 106 LEU A CA 1
ATOM 838 C C . LEU A 1 106 ? -11.491 5.176 0.104 1.00 93.44 106 LEU A C 1
ATOM 840 O O . LEU A 1 106 ? -12.170 5.377 1.106 1.00 93.44 106 LEU A O 1
ATOM 844 N N . THR A 1 107 ? -10.160 5.268 0.131 1.00 93.19 107 THR A N 1
ATOM 845 C CA . THR A 1 107 ? -9.438 5.612 1.363 1.00 93.19 107 THR A CA 1
ATOM 846 C C . THR A 1 107 ? -9.830 7.003 1.865 1.00 93.19 107 THR A C 1
ATOM 848 O O . THR A 1 107 ? -10.119 7.169 3.049 1.00 93.19 107 THR A O 1
ATOM 851 N N . ALA A 1 108 ? -9.896 8.002 0.979 1.00 88.62 108 ALA A N 1
ATOM 852 C CA . ALA A 1 108 ? -10.332 9.352 1.334 1.00 88.62 108 ALA A CA 1
ATOM 853 C C . ALA A 1 108 ? -11.764 9.363 1.892 1.00 88.62 108 ALA A C 1
ATOM 855 O O . ALA A 1 108 ? -12.034 10.023 2.898 1.00 88.62 108 ALA A O 1
ATOM 856 N N . PHE A 1 109 ? -12.665 8.587 1.287 1.00 89.25 109 PHE A N 1
ATOM 857 C CA . PHE A 1 109 ? -14.035 8.408 1.754 1.00 89.25 109 PHE A CA 1
ATOM 858 C C . PHE A 1 109 ? -14.085 7.761 3.144 1.00 89.25 109 PHE A C 1
ATOM 860 O O . PHE A 1 109 ? -14.762 8.278 4.032 1.00 89.25 109 PHE A O 1
ATOM 867 N N . LEU A 1 110 ? -13.325 6.691 3.385 1.00 91.75 110 LEU A N 1
ATOM 868 C CA . LEU A 1 110 ? -13.258 6.042 4.699 1.00 91.75 110 LEU A CA 1
ATOM 869 C C . LEU A 1 110 ? -12.691 6.980 5.768 1.00 91.75 110 LEU A C 1
ATOM 871 O O . LEU A 1 110 ? -13.230 7.050 6.871 1.00 91.75 110 LEU A O 1
ATOM 875 N N . LEU A 1 111 ? -1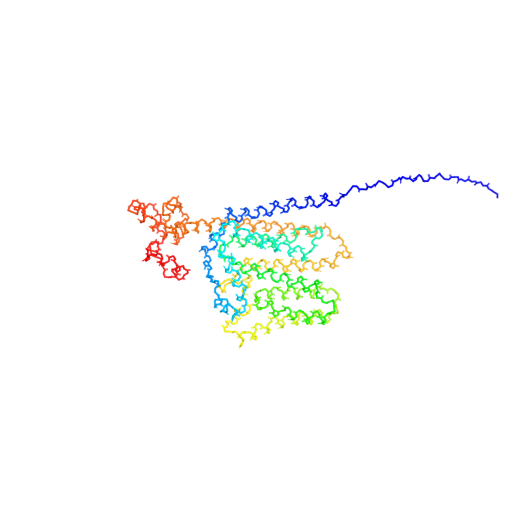1.660 7.766 5.445 1.00 89.69 111 LEU A N 1
ATOM 876 C CA . LEU A 1 111 ? -11.131 8.792 6.348 1.00 89.69 111 LEU A CA 1
ATOM 877 C C . LEU A 1 111 ? -12.170 9.894 6.616 1.00 89.69 111 LEU A C 1
ATOM 879 O O . LEU A 1 111 ? -12.293 10.370 7.746 1.00 89.69 111 LEU A O 1
ATOM 883 N N . TYR A 1 112 ? -12.962 10.279 5.614 1.00 85.81 112 TYR A N 1
ATOM 884 C CA . TYR A 1 112 ? -14.076 11.208 5.800 1.00 85.81 112 TYR A CA 1
ATOM 885 C C . TYR A 1 112 ? -15.150 10.631 6.738 1.00 85.81 112 TYR A C 1
ATOM 887 O O . TYR A 1 112 ? -15.568 11.307 7.679 1.00 85.81 112 TYR A O 1
ATOM 895 N N . VAL A 1 113 ? -15.548 9.367 6.554 1.00 86.06 113 VAL A N 1
ATOM 896 C CA . VAL A 1 113 ? -16.497 8.658 7.439 1.00 86.06 113 VAL A CA 1
ATOM 897 C C . VAL A 1 113 ? -15.932 8.491 8.855 1.00 86.06 113 VAL A C 1
ATOM 899 O O . VAL A 1 113 ? -16.670 8.571 9.846 1.00 86.06 113 VAL A O 1
ATOM 902 N N . LEU A 1 114 ? -14.620 8.291 8.975 1.00 85.12 114 LEU A N 1
ATOM 903 C CA . LEU A 1 114 ? -13.912 8.187 10.243 1.00 85.12 114 LEU A CA 1
ATOM 904 C C . LEU A 1 114 ? -13.943 9.516 11.006 1.00 85.12 114 LEU A C 1
ATOM 906 O O . LEU A 1 114 ? -14.348 9.550 12.166 1.00 85.12 114 LEU A O 1
ATOM 910 N N . PHE A 1 115 ? -13.562 10.620 10.379 1.00 77.62 115 PHE A N 1
ATOM 911 C CA . PHE A 1 115 ? -13.453 11.891 11.094 1.00 77.62 115 PHE A CA 1
ATOM 912 C C . PHE A 1 115 ? -14.748 12.703 11.108 1.00 77.62 115 PHE A C 1
ATOM 914 O O . PHE A 1 115 ? -14.832 13.638 11.895 1.00 77.62 115 PHE A O 1
ATOM 921 N N . ARG A 1 116 ? -15.742 12.381 10.260 1.00 71.75 116 ARG A N 1
ATOM 922 C CA . ARG A 1 116 ? -16.966 13.181 10.019 1.00 71.75 116 ARG A CA 1
ATOM 923 C C . ARG A 1 116 ? -16.705 14.673 10.228 1.00 71.75 116 ARG A C 1
ATOM 925 O O . ARG A 1 116 ? -17.288 15.279 11.134 1.00 71.75 116 ARG A O 1
ATOM 932 N N . PRO A 1 117 ? -15.733 15.234 9.495 1.00 58.84 117 PRO A N 1
ATOM 933 C CA . PRO A 1 117 ? -15.230 16.552 9.802 1.00 58.84 117 PRO A CA 1
ATOM 934 C C . PRO A 1 117 ? -16.380 17.535 9.611 1.00 58.84 117 PRO A C 1
ATOM 936 O O . PRO A 1 117 ? -16.813 17.744 8.488 1.00 58.84 117 PRO A O 1
ATOM 939 N N . GLY A 1 118 ? -16.920 18.096 10.694 1.00 63.62 118 GLY A N 1
ATOM 940 C CA . GLY A 1 118 ? -17.954 19.124 10.591 1.00 63.62 118 GLY A CA 1
ATOM 941 C C . GLY A 1 118 ? -17.382 20.347 9.874 1.00 63.62 118 GLY A C 1
ATOM 942 O O . GLY A 1 118 ? -17.361 20.436 8.654 1.00 63.62 118 GLY A O 1
ATOM 943 N N . ARG A 1 119 ? -16.829 21.294 10.635 1.00 53.25 119 ARG A N 1
ATOM 944 C CA . ARG A 1 119 ? -16.146 22.467 10.058 1.00 53.25 119 ARG A CA 1
ATOM 945 C C . ARG A 1 119 ? -14.697 22.197 9.611 1.00 53.25 119 ARG A C 1
ATOM 947 O O . ARG A 1 119 ? -14.122 23.019 8.913 1.00 53.25 119 ARG A O 1
ATOM 954 N N . ARG A 1 120 ? -14.104 21.055 9.986 1.00 61.47 120 ARG A N 1
ATOM 955 C CA . ARG A 1 120 ? -12.674 20.717 9.783 1.00 61.47 120 ARG A CA 1
ATOM 956 C C . ARG A 1 120 ? -12.435 19.810 8.568 1.00 61.47 120 ARG A C 1
ATOM 958 O O . ARG A 1 120 ? -11.763 18.785 8.671 1.00 61.47 120 ARG A O 1
ATOM 965 N N . TRP A 1 121 ? -13.041 20.154 7.434 1.00 57.97 121 TRP A N 1
ATOM 966 C CA . TRP A 1 121 ? -13.132 19.316 6.227 1.00 57.97 121 TRP A CA 1
ATOM 967 C C . TRP A 1 121 ? -11.786 18.875 5.627 1.00 57.97 121 TRP A C 1
ATOM 969 O O . TRP A 1 121 ? -11.743 17.880 4.911 1.00 57.97 121 TRP A O 1
ATOM 979 N N . PHE A 1 122 ? -10.685 19.549 5.968 1.00 61.25 122 PHE A N 1
ATOM 980 C CA . PHE A 1 122 ? -9.346 19.235 5.465 1.00 61.25 122 PHE A CA 1
ATOM 981 C C . PHE A 1 122 ? -8.598 18.127 6.218 1.00 61.25 122 PHE A C 1
ATOM 983 O O . PHE A 1 122 ? -7.672 17.545 5.657 1.00 61.25 122 PHE A O 1
ATOM 990 N N . ALA A 1 123 ? -8.975 17.797 7.459 1.00 66.00 123 ALA A N 1
ATOM 991 C CA . ALA A 1 123 ? -8.249 16.803 8.261 1.00 66.00 123 ALA A CA 1
ATOM 992 C C . ALA A 1 123 ? -8.118 15.412 7.585 1.00 66.00 123 ALA A C 1
ATOM 994 O O . ALA A 1 123 ? -7.025 14.849 7.616 1.00 66.00 123 ALA A O 1
ATOM 995 N N . PRO A 1 124 ? -9.151 14.864 6.907 1.00 71.50 124 PRO A N 1
ATOM 996 C CA . PRO A 1 124 ? -9.045 13.585 6.195 1.00 71.50 124 PRO A CA 1
ATOM 997 C C . PRO A 1 124 ? -8.297 13.666 4.859 1.00 71.50 124 PRO A C 1
ATOM 999 O O . PRO A 1 124 ? -7.928 12.632 4.306 1.00 71.50 124 PRO A O 1
ATOM 1002 N N . ILE A 1 125 ? -8.101 14.871 4.314 1.00 73.75 125 ILE A N 1
ATOM 1003 C CA . ILE A 1 125 ? -7.470 15.066 3.002 1.00 73.75 125 ILE A CA 1
ATOM 1004 C C . ILE A 1 125 ? -5.963 14.803 3.103 1.00 73.75 125 ILE A C 1
ATOM 1006 O O . ILE A 1 125 ? -5.359 14.307 2.156 1.00 73.75 125 ILE A O 1
ATOM 1010 N N . LEU A 1 126 ? -5.364 15.049 4.273 1.00 76.75 126 LEU A N 1
ATOM 1011 C CA . LEU A 1 126 ? -3.933 14.864 4.502 1.00 76.75 126 LEU A CA 1
ATOM 1012 C C . LEU A 1 126 ? -3.443 13.439 4.228 1.00 76.75 126 LEU A C 1
ATOM 1014 O O . LEU A 1 126 ? -2.580 13.263 3.365 1.00 76.75 126 LEU A O 1
ATOM 1018 N N . PRO A 1 127 ? -3.979 12.406 4.910 1.00 84.94 127 PRO A N 1
ATOM 1019 C CA . PRO A 1 127 ? -3.480 11.053 4.723 1.00 84.94 127 PRO A CA 1
ATOM 1020 C C . PRO A 1 127 ? -3.866 10.511 3.344 1.00 84.94 127 PRO A C 1
ATOM 1022 O O . PRO A 1 127 ? -3.138 9.698 2.787 1.00 84.94 127 PRO A O 1
ATOM 1025 N N . ALA A 1 128 ? -4.959 11.004 2.750 1.00 84.62 128 ALA A N 1
ATOM 1026 C CA . ALA A 1 128 ? -5.330 10.677 1.378 1.00 84.62 128 ALA A CA 1
ATOM 1027 C C . ALA A 1 128 ? -4.304 11.211 0.360 1.00 84.62 128 ALA A C 1
ATOM 1029 O O . ALA A 1 128 ? -3.874 10.469 -0.518 1.00 84.62 128 ALA A O 1
ATOM 1030 N N . LEU A 1 129 ? -3.842 12.459 0.501 1.00 81.06 129 LEU A N 1
ATOM 1031 C CA . LEU A 1 129 ? -2.800 13.022 -0.367 1.00 81.06 129 LEU A CA 1
ATOM 1032 C C . LEU A 1 129 ? -1.442 12.336 -0.169 1.00 81.06 129 LEU A C 1
ATOM 1034 O O . LEU A 1 129 ? -0.733 12.083 -1.145 1.00 81.06 129 LEU A O 1
ATOM 1038 N N . LEU A 1 130 ? -1.094 11.989 1.075 1.00 85.50 130 LEU A N 1
ATOM 1039 C CA . LEU A 1 130 ? 0.088 11.173 1.366 1.00 85.50 130 LEU A CA 1
ATOM 1040 C C . LEU A 1 130 ? -0.021 9.781 0.731 1.00 85.50 130 LEU A C 1
ATOM 1042 O O . LEU A 1 130 ? 0.960 9.270 0.204 1.00 85.50 130 LEU A O 1
ATOM 1046 N N . LEU A 1 131 ? -1.204 9.166 0.734 1.00 90.38 131 LEU A N 1
ATOM 1047 C CA . LEU A 1 131 ? -1.414 7.897 0.043 1.00 90.38 131 LEU A CA 1
ATOM 1048 C C . LEU A 1 131 ? -1.237 8.046 -1.473 1.00 90.38 131 LEU A C 1
ATOM 1050 O O . LEU A 1 131 ? -0.571 7.209 -2.077 1.00 90.38 131 LEU A O 1
ATOM 1054 N N . VAL A 1 132 ? -1.783 9.104 -2.081 1.00 88.50 132 VAL A N 1
ATOM 1055 C CA . VAL A 1 132 ? -1.628 9.357 -3.524 1.00 88.50 132 VAL A CA 1
ATOM 1056 C C . VAL A 1 132 ? -0.152 9.496 -3.898 1.00 88.50 132 VAL A C 1
ATOM 1058 O O . VAL A 1 132 ? 0.299 8.893 -4.874 1.00 88.50 132 VAL A O 1
ATOM 1061 N N . SER A 1 133 ? 0.629 10.228 -3.097 1.00 85.56 133 SER A N 1
ATOM 1062 C CA . SER A 1 133 ? 2.068 10.382 -3.338 1.00 85.56 133 SER A CA 1
ATOM 1063 C C . SER A 1 133 ? 2.842 9.073 -3.156 1.00 85.56 133 SER A C 1
ATOM 1065 O O . SER A 1 133 ? 3.777 8.808 -3.910 1.00 85.56 133 SER A O 1
ATOM 1067 N N . LEU A 1 134 ? 2.430 8.222 -2.211 1.00 88.44 134 LEU A N 1
ATOM 1068 C CA . LEU A 1 134 ? 2.998 6.887 -2.022 1.00 88.44 134 LEU A CA 1
ATOM 1069 C C . LEU A 1 134 ? 2.682 5.952 -3.184 1.00 88.44 134 LEU A C 1
ATOM 1071 O O . LEU A 1 134 ? 3.585 5.289 -3.679 1.00 88.44 134 LEU A O 1
ATOM 1075 N N . GLN A 1 135 ? 1.431 5.916 -3.636 1.00 90.62 135 GLN A N 1
ATOM 1076 C CA . GLN A 1 135 ? 0.997 5.090 -4.766 1.00 90.62 135 GLN A CA 1
ATOM 1077 C C . GLN A 1 135 ? 1.640 5.501 -6.090 1.00 90.62 135 GLN A C 1
ATOM 1079 O O . GLN A 1 135 ? 1.752 4.685 -6.999 1.00 90.62 135 GLN A O 1
ATOM 1084 N N . ALA A 1 136 ? 2.060 6.759 -6.209 1.00 88.00 136 ALA A N 1
ATOM 1085 C CA . ALA A 1 136 ? 2.809 7.230 -7.363 1.00 88.00 136 ALA A CA 1
ATOM 1086 C C . ALA A 1 136 ? 4.262 6.721 -7.395 1.00 88.00 136 ALA A C 1
ATOM 1088 O O . ALA A 1 136 ? 4.929 6.866 -8.420 1.00 88.00 136 ALA A O 1
ATOM 1089 N N . ARG A 1 137 ? 4.759 6.117 -6.307 1.00 88.25 137 ARG A N 1
ATOM 1090 C CA . ARG A 1 137 ? 6.060 5.449 -6.301 1.00 88.25 137 ARG A CA 1
ATOM 1091 C C . ARG A 1 137 ? 5.956 4.047 -6.890 1.00 88.25 137 ARG A C 1
ATOM 1093 O O . ARG A 1 137 ? 5.084 3.263 -6.520 1.00 88.25 137 ARG A O 1
ATOM 1100 N N . TYR A 1 138 ? 6.904 3.701 -7.754 1.00 90.00 138 TYR A N 1
ATOM 1101 C CA . TYR A 1 138 ? 6.890 2.432 -8.488 1.00 90.00 138 TYR A CA 1
ATOM 1102 C C . TYR A 1 138 ? 7.208 1.208 -7.621 1.00 90.00 138 TYR A C 1
ATOM 1104 O O . TYR A 1 138 ? 6.920 0.079 -8.020 1.00 90.00 138 TYR A O 1
ATOM 1112 N N . ASP A 1 139 ? 7.765 1.419 -6.429 1.00 86.62 139 ASP A N 1
ATOM 1113 C CA . ASP A 1 139 ? 8.080 0.389 -5.437 1.00 86.62 139 ASP A CA 1
ATOM 1114 C C . ASP A 1 139 ? 6.970 0.181 -4.396 1.00 86.62 139 ASP A C 1
ATOM 1116 O O . ASP A 1 139 ? 7.045 -0.769 -3.617 1.00 86.62 139 ASP A O 1
ATOM 1120 N N . PHE A 1 140 ? 5.935 1.032 -4.361 1.00 90.00 140 PHE A N 1
ATOM 1121 C CA . PHE A 1 140 ? 4.858 0.929 -3.379 1.00 90.00 140 PHE A CA 1
ATOM 1122 C C . PHE A 1 140 ? 3.813 -0.123 -3.800 1.00 90.00 140 PHE A C 1
ATOM 1124 O O . PHE A 1 140 ? 3.065 0.098 -4.756 1.00 90.00 140 PHE A O 1
ATOM 1131 N N . PRO A 1 141 ? 3.712 -1.271 -3.105 1.00 92.00 141 PRO A N 1
ATOM 1132 C CA . PRO A 1 141 ? 2.809 -2.343 -3.504 1.00 92.00 141 PRO A CA 1
ATOM 1133 C C . PRO A 1 141 ? 1.355 -2.031 -3.141 1.00 92.00 141 PRO A C 1
ATOM 1135 O O . PRO A 1 141 ? 1.058 -1.607 -2.020 1.00 92.00 141 PRO A O 1
ATOM 1138 N N . VAL A 1 142 ? 0.438 -2.349 -4.054 1.00 94.31 142 VAL A N 1
ATOM 1139 C CA . VAL A 1 142 ? -1.014 -2.114 -3.919 1.00 94.31 142 VAL A CA 1
ATOM 1140 C C . VAL A 1 142 ? -1.607 -2.789 -2.681 1.00 94.31 142 VAL A C 1
ATOM 1142 O O . VAL A 1 142 ? -2.500 -2.233 -2.039 1.00 94.31 142 VAL A O 1
ATOM 1145 N N . VAL A 1 143 ? -1.062 -3.946 -2.284 1.00 95.38 143 VAL A N 1
ATOM 1146 C CA . VAL A 1 143 ? -1.496 -4.700 -1.095 1.00 95.38 143 VAL A CA 1
ATOM 1147 C C . VAL A 1 143 ? -1.475 -3.855 0.183 1.00 95.38 143 VAL A C 1
ATOM 1149 O O . VAL A 1 143 ? -2.308 -4.033 1.065 1.00 95.38 143 VAL A O 1
ATOM 1152 N N . ARG A 1 144 ? -0.580 -2.863 0.270 1.00 94.56 144 ARG A N 1
ATOM 1153 C CA . ARG A 1 144 ? -0.498 -1.946 1.417 1.00 94.56 144 ARG A CA 1
ATOM 1154 C C . ARG A 1 144 ? -1.681 -0.991 1.475 1.00 94.56 144 ARG A C 1
ATOM 1156 O O . ARG A 1 144 ? -2.158 -0.688 2.563 1.00 94.56 144 ARG A O 1
ATOM 1163 N N . THR A 1 145 ? -2.166 -0.530 0.324 1.00 96.25 145 THR A N 1
ATOM 1164 C CA . THR A 1 145 ? -3.392 0.272 0.272 1.00 96.25 145 THR A CA 1
ATOM 1165 C C . THR A 1 145 ? -4.599 -0.567 0.664 1.00 96.25 145 THR A C 1
ATOM 1167 O O . THR A 1 145 ? -5.404 -0.111 1.468 1.00 96.25 145 THR A O 1
ATOM 1170 N N . LEU A 1 146 ? -4.700 -1.800 0.160 1.00 97.69 146 LEU A N 1
ATOM 1171 C CA . LEU A 1 146 ? -5.780 -2.713 0.543 1.00 97.69 146 LEU A CA 1
ATOM 1172 C C . LEU A 1 146 ? -5.759 -3.009 2.051 1.00 97.69 146 LEU A C 1
ATOM 1174 O O . LEU A 1 146 ? -6.794 -2.974 2.705 1.00 97.69 146 LEU A O 1
ATOM 1178 N N . SER A 1 147 ? -4.567 -3.217 2.614 1.00 96.81 147 SER A N 1
ATOM 1179 C CA . SER A 1 147 ? -4.342 -3.409 4.050 1.00 96.81 147 SER A CA 1
ATOM 1180 C C . SER A 1 147 ? -4.798 -2.193 4.872 1.00 96.81 147 SER A C 1
ATOM 1182 O O . SER A 1 147 ? -5.475 -2.340 5.889 1.00 96.81 147 SER A O 1
ATOM 1184 N N . LEU A 1 148 ? -4.502 -0.974 4.405 1.00 97.06 148 LEU A N 1
ATOM 1185 C CA . LEU A 1 148 ? -4.997 0.255 5.027 1.00 97.06 148 LEU A CA 1
ATOM 1186 C C . LEU A 1 148 ? -6.529 0.355 4.972 1.00 97.06 148 LEU A C 1
ATOM 1188 O O . LEU A 1 148 ? -7.148 0.664 5.988 1.00 97.06 148 LEU A O 1
ATOM 1192 N N . ILE A 1 149 ? -7.133 0.095 3.810 1.00 97.44 149 ILE A N 1
ATOM 1193 C CA . ILE A 1 149 ? -8.593 0.112 3.628 1.00 97.44 149 ILE A CA 1
ATOM 1194 C C . ILE A 1 149 ? -9.251 -0.872 4.599 1.00 97.44 149 ILE A C 1
ATOM 1196 O O . ILE A 1 149 ? -10.123 -0.466 5.364 1.00 97.44 149 ILE A O 1
ATOM 1200 N N . LEU A 1 150 ? -8.752 -2.109 4.662 1.00 97.75 150 LEU A N 1
ATOM 1201 C CA . LEU A 1 150 ? -9.246 -3.142 5.571 1.00 97.75 150 LEU A CA 1
ATOM 1202 C C . LEU A 1 150 ? -9.180 -2.704 7.045 1.00 97.75 150 LEU A C 1
ATOM 1204 O O . LEU A 1 150 ? -10.130 -2.909 7.801 1.00 97.75 150 LEU A O 1
ATOM 1208 N N . ALA A 1 151 ? -8.082 -2.063 7.460 1.00 97.31 151 ALA A N 1
ATOM 1209 C CA . ALA A 1 151 ? -7.941 -1.547 8.820 1.00 97.31 151 ALA A CA 1
ATOM 1210 C C . ALA A 1 151 ? -8.953 -0.428 9.130 1.00 97.31 151 ALA A C 1
ATOM 1212 O O . ALA A 1 151 ? -9.536 -0.399 10.217 1.00 97.31 151 ALA A O 1
ATOM 1213 N N . LEU A 1 152 ? -9.179 0.489 8.183 1.00 96.31 152 LEU A N 1
ATOM 1214 C CA . LEU A 1 152 ? -10.136 1.587 8.339 1.00 96.31 152 LEU A CA 1
ATOM 1215 C C . LEU A 1 152 ? -11.583 1.079 8.366 1.00 96.31 152 LEU A C 1
ATOM 1217 O O . LEU A 1 152 ? -12.347 1.483 9.243 1.00 96.31 152 LEU A O 1
ATOM 1221 N N . GLU A 1 153 ? -11.949 0.174 7.458 1.00 95.88 153 GLU A N 1
ATOM 1222 C CA . GLU A 1 153 ? -13.271 -0.462 7.412 1.00 95.88 153 GLU A CA 1
ATOM 1223 C C . GLU A 1 153 ? -13.561 -1.233 8.699 1.00 95.88 153 GLU A C 1
ATOM 1225 O O . GLU A 1 153 ? -14.588 -1.004 9.344 1.00 95.88 153 GLU A O 1
ATOM 1230 N N . GLY A 1 154 ? -12.617 -2.075 9.131 1.00 95.56 154 GLY A N 1
ATOM 1231 C CA . GLY A 1 154 ? -12.733 -2.818 10.380 1.00 95.56 154 GLY A CA 1
ATOM 1232 C C . GLY A 1 154 ? -12.903 -1.896 11.587 1.00 95.56 154 GLY A C 1
ATOM 1233 O O . GLY A 1 154 ? -13.646 -2.212 12.520 1.00 95.56 154 GLY A O 1
ATOM 1234 N N . PHE A 1 155 ? -12.239 -0.737 11.597 1.00 94.69 155 PHE A N 1
ATOM 1235 C CA . PHE A 1 155 ? -12.356 0.209 12.703 1.00 94.69 155 PHE A CA 1
ATOM 1236 C C . PHE A 1 155 ? -13.695 0.959 12.680 1.00 94.69 155 PHE A C 1
ATOM 1238 O O . PHE A 1 155 ? -14.317 1.145 13.727 1.00 94.69 155 PHE A O 1
ATOM 1245 N N . ILE A 1 156 ? -14.175 1.360 11.500 1.00 92.81 156 ILE A N 1
ATOM 1246 C CA . ILE A 1 156 ? -15.501 1.975 11.344 1.00 92.81 156 ILE A CA 1
ATOM 1247 C C . ILE A 1 156 ? -16.586 0.998 11.811 1.00 92.81 156 ILE A C 1
ATOM 1249 O O . ILE A 1 156 ? -17.456 1.393 12.589 1.00 92.81 156 ILE A O 1
ATOM 1253 N N . LEU A 1 157 ? -16.486 -0.281 11.434 1.00 92.12 157 LEU A N 1
ATOM 1254 C CA . LEU A 1 157 ? -17.387 -1.333 11.905 1.00 92.12 157 LEU A CA 1
ATOM 1255 C C . LEU A 1 157 ? -17.340 -1.462 13.437 1.00 92.12 157 LEU A C 1
ATOM 1257 O O . LEU A 1 157 ? -18.381 -1.424 14.097 1.00 92.12 157 LEU A O 1
ATOM 1261 N N . TYR A 1 158 ? -16.136 -1.524 14.017 1.00 90.31 158 TYR A N 1
ATOM 1262 C CA . TYR A 1 158 ? -15.927 -1.589 15.469 1.00 90.31 158 TYR A CA 1
ATOM 1263 C C . TYR A 1 158 ? -16.519 -0.395 16.236 1.00 90.31 158 TYR A C 1
ATOM 1265 O O . TYR A 1 158 ? -16.993 -0.535 17.371 1.00 90.31 158 TYR A O 1
ATOM 1273 N N . ARG A 1 159 ? -16.460 0.797 15.643 1.00 87.06 159 ARG A N 1
ATOM 1274 C CA . ARG A 1 159 ? -16.942 2.038 16.249 1.00 87.06 159 ARG A CA 1
ATOM 1275 C C . ARG A 1 159 ? -18.456 2.205 16.132 1.00 87.06 159 ARG A C 1
ATOM 1277 O O . ARG A 1 159 ? -19.078 2.628 17.106 1.00 87.06 159 ARG A O 1
ATOM 1284 N N . ASP A 1 160 ? -19.014 1.941 14.952 1.00 83.62 160 ASP A N 1
ATOM 1285 C CA . ASP A 1 160 ? -20.378 2.351 14.597 1.00 83.62 160 ASP A CA 1
ATOM 1286 C C . ASP A 1 160 ? -21.395 1.203 14.653 1.00 83.62 160 ASP A C 1
ATOM 1288 O O . ASP A 1 160 ? -22.550 1.446 15.002 1.00 83.62 160 ASP A O 1
ATOM 1292 N N . ALA A 1 161 ? -20.989 -0.028 14.326 1.00 77.44 161 ALA A N 1
ATOM 1293 C CA . ALA A 1 161 ? -21.905 -1.164 14.193 1.00 77.44 161 ALA A CA 1
ATOM 1294 C C . ALA A 1 161 ? -21.902 -2.102 15.407 1.00 77.44 161 ALA A C 1
ATOM 1296 O O . ALA A 1 161 ? -22.917 -2.733 15.706 1.00 77.44 161 ALA A O 1
ATOM 1297 N N . LEU A 1 162 ? -20.775 -2.212 16.118 1.00 79.31 162 LEU A N 1
ATOM 1298 C CA . LEU A 1 162 ? -20.674 -3.104 17.270 1.00 79.31 162 LEU A CA 1
ATOM 1299 C C . LEU A 1 162 ? -21.414 -2.549 18.500 1.00 79.31 162 LEU A C 1
ATOM 1301 O O . LEU A 1 162 ? -21.623 -1.348 18.672 1.00 79.31 162 LEU A O 1
ATOM 1305 N N . SER A 1 163 ? -21.825 -3.469 19.375 1.00 75.44 163 SER A N 1
ATOM 1306 C CA . SER A 1 163 ? -22.657 -3.178 20.548 1.00 75.44 163 SER A CA 1
ATOM 1307 C C . SER A 1 163 ? -22.091 -2.058 21.429 1.00 75.44 163 SER A C 1
ATOM 1309 O O . SER A 1 163 ? -20.899 -2.015 21.708 1.00 75.44 163 SER A O 1
ATOM 1311 N N . ARG A 1 164 ? -22.961 -1.200 21.982 1.00 76.62 164 ARG A N 1
ATOM 1312 C CA . ARG A 1 164 ? -22.550 -0.136 22.927 1.00 76.62 164 ARG A CA 1
ATOM 1313 C C . ARG A 1 164 ? -22.103 -0.664 24.295 1.00 76.62 164 ARG A C 1
ATOM 1315 O O . ARG A 1 164 ? -21.429 0.046 25.034 1.00 76.62 164 ARG A O 1
ATOM 1322 N N . LYS A 1 165 ? -22.490 -1.894 24.650 1.00 81.06 165 LYS A N 1
ATOM 1323 C CA . LYS A 1 165 ? -22.085 -2.540 25.905 1.00 81.06 165 LYS A CA 1
ATOM 1324 C C . LYS A 1 165 ? -20.633 -3.041 25.781 1.00 81.06 165 LYS A C 1
ATOM 1326 O O . LYS A 1 165 ? -20.337 -3.771 24.834 1.00 81.06 165 LYS A O 1
ATOM 1331 N N . PRO A 1 166 ? -19.740 -2.716 26.735 1.00 77.81 166 PRO A N 1
ATOM 1332 C CA . PRO A 1 166 ? -18.299 -2.940 26.592 1.00 77.81 166 PRO A CA 1
ATOM 1333 C C . PRO A 1 166 ? -17.918 -4.421 26.449 1.00 77.81 166 PRO A C 1
ATOM 1335 O O . PRO A 1 166 ? -17.100 -4.753 25.600 1.00 77.81 166 PRO A O 1
ATOM 1338 N N . GLY A 1 167 ? -18.550 -5.326 27.207 1.00 78.88 167 GLY A N 1
ATOM 1339 C CA . GLY A 1 167 ? -18.244 -6.763 27.143 1.00 78.88 167 GLY A CA 1
ATOM 1340 C C . GLY A 1 167 ? -18.591 -7.392 25.790 1.00 78.88 167 GLY A C 1
ATOM 1341 O O . GLY A 1 167 ? -17.741 -7.993 25.142 1.00 78.88 167 GLY A O 1
ATOM 1342 N N . THR A 1 168 ? -19.817 -7.183 25.302 1.00 82.94 168 THR A N 1
ATOM 1343 C CA . THR A 1 168 ? -20.245 -7.672 23.976 1.00 82.94 168 THR A CA 1
ATOM 1344 C C . THR A 1 168 ? -19.444 -7.041 22.843 1.00 82.94 168 THR A C 1
ATOM 1346 O O . THR A 1 168 ? -19.190 -7.685 21.827 1.00 82.94 168 THR A O 1
ATOM 1349 N N . ARG A 1 169 ? -19.023 -5.784 23.014 1.00 83.81 169 ARG A N 1
ATOM 1350 C CA . ARG A 1 169 ? -18.180 -5.086 22.045 1.00 83.81 169 ARG A CA 1
ATOM 1351 C C . ARG A 1 169 ? -16.793 -5.704 21.951 1.00 83.81 169 ARG A C 1
ATOM 1353 O O . ARG A 1 169 ? -16.290 -5.882 20.853 1.00 83.81 169 ARG A O 1
ATOM 1360 N N . PHE A 1 170 ? -16.205 -6.070 23.086 1.00 84.19 170 PHE A N 1
ATOM 1361 C CA . PHE A 1 170 ? -14.913 -6.743 23.117 1.00 84.19 170 PHE A CA 1
ATOM 1362 C C . PHE A 1 170 ? -14.968 -8.112 22.438 1.00 84.19 170 PHE A C 1
ATOM 1364 O O . PHE A 1 170 ? -14.144 -8.400 21.578 1.00 84.19 170 PHE A O 1
ATOM 1371 N N . VAL A 1 171 ? -15.983 -8.921 22.753 1.00 87.75 171 VAL A N 1
ATOM 1372 C CA . VAL A 1 171 ? -16.158 -10.250 22.139 1.00 87.75 171 VAL A CA 1
ATOM 1373 C C . VAL A 1 171 ? -16.347 -10.144 20.624 1.00 87.75 171 VAL A C 1
ATOM 1375 O O . VAL A 1 171 ? -15.689 -10.850 19.866 1.00 87.75 171 VAL A O 1
ATOM 1378 N N . SER A 1 172 ? -17.197 -9.222 20.164 1.00 87.00 172 SER A N 1
ATOM 1379 C CA . SER A 1 172 ? -17.390 -8.994 18.724 1.00 87.00 172 SER A CA 1
ATOM 1380 C C . SER A 1 172 ? -16.140 -8.432 18.040 1.00 87.00 172 SER A C 1
ATOM 1382 O O . SER A 1 172 ? -15.868 -8.768 16.890 1.00 87.00 172 SER A O 1
ATOM 1384 N N . ALA A 1 173 ? -15.330 -7.640 18.742 1.00 88.81 173 ALA A N 1
ATOM 1385 C CA . ALA A 1 173 ? -14.056 -7.159 18.224 1.00 88.81 173 ALA A CA 1
ATOM 1386 C C . ALA A 1 173 ? -13.002 -8.272 18.132 1.00 88.81 173 ALA A C 1
ATOM 1388 O O . ALA A 1 173 ? -12.268 -8.322 17.151 1.00 88.81 173 ALA A O 1
ATOM 1389 N N . LEU A 1 174 ? -12.959 -9.205 19.088 1.00 90.19 174 LEU A N 1
ATOM 1390 C CA . LEU A 1 174 ? -12.124 -10.408 18.983 1.00 90.19 174 LEU A CA 1
ATOM 1391 C C . LEU A 1 174 ? -12.544 -11.287 17.799 1.00 90.19 174 LEU A C 1
ATOM 1393 O O . LEU A 1 174 ? -11.685 -11.790 17.079 1.00 90.19 174 LEU A O 1
ATOM 1397 N N . ALA A 1 175 ? -13.850 -11.419 17.550 1.00 91.50 175 ALA A N 1
ATOM 1398 C CA . ALA A 1 175 ? -14.350 -12.130 16.375 1.00 91.50 175 ALA A CA 1
ATOM 1399 C C . ALA A 1 175 ? -13.938 -11.448 15.057 1.00 91.50 175 ALA A C 1
ATOM 1401 O O . ALA A 1 175 ? -13.694 -12.138 14.074 1.00 91.50 175 ALA A O 1
ATOM 1402 N N . LEU A 1 176 ? -13.818 -10.113 15.039 1.00 93.19 176 LEU A N 1
ATOM 1403 C CA . LEU A 1 176 ? -13.352 -9.342 13.880 1.00 93.19 176 LEU A CA 1
ATOM 1404 C C . LEU A 1 176 ? -11.820 -9.359 13.716 1.00 93.19 176 LEU A C 1
ATOM 1406 O O . LEU A 1 176 ? -11.318 -9.270 12.597 1.00 93.19 176 LEU A O 1
ATOM 1410 N N . LEU A 1 177 ? -11.069 -9.509 14.809 1.00 94.56 177 LEU A N 1
ATOM 1411 C CA . LEU A 1 177 ? -9.605 -9.562 14.797 1.00 94.56 177 LEU A CA 1
ATOM 1412 C C . LEU A 1 177 ? -9.084 -10.719 13.929 1.00 94.56 177 LEU A C 1
ATOM 1414 O O . LEU A 1 177 ? -8.155 -10.526 13.149 1.00 94.56 177 LEU A O 1
ATOM 1418 N N . VAL A 1 178 ? -9.698 -11.902 14.039 1.00 93.69 178 VAL A N 1
ATOM 1419 C CA . VAL A 1 178 ? -9.291 -13.112 13.303 1.00 93.69 178 VAL A CA 1
ATOM 1420 C C . VAL A 1 178 ? -9.365 -12.932 11.779 1.00 93.69 178 VAL A C 1
ATOM 1422 O O . VAL A 1 178 ? -8.338 -13.121 11.128 1.00 93.69 178 VAL A O 1
ATOM 1425 N N . PRO A 1 179 ? -10.502 -12.544 11.165 1.00 95.19 179 PRO A N 1
ATOM 1426 C CA . PRO A 1 179 ? -10.557 -12.337 9.721 1.00 95.19 179 PRO A CA 1
ATOM 1427 C C . PRO A 1 179 ? -9.651 -11.190 9.260 1.00 95.19 179 PRO A C 1
ATOM 1429 O O . PRO A 1 179 ? -9.028 -11.320 8.210 1.00 95.19 179 PRO A O 1
ATOM 1432 N N . ILE A 1 180 ? -9.499 -10.108 10.039 1.00 96.69 180 ILE A N 1
ATOM 1433 C CA . ILE A 1 180 ? -8.544 -9.040 9.696 1.00 96.69 180 ILE A CA 1
ATOM 1434 C C . ILE A 1 180 ? -7.113 -9.591 9.664 1.00 96.69 180 ILE A C 1
ATOM 1436 O O . ILE A 1 180 ? -6.385 -9.304 8.719 1.00 96.69 180 ILE A O 1
ATOM 1440 N N . TYR A 1 181 ? -6.720 -10.411 10.642 1.00 96.25 181 TYR A N 1
ATOM 1441 C CA . TYR A 1 181 ? -5.400 -11.043 10.683 1.00 96.25 181 TYR A CA 1
ATOM 1442 C C . TYR A 1 181 ? -5.155 -11.973 9.488 1.00 96.25 181 TYR A C 1
ATOM 1444 O O . TYR A 1 181 ? -4.118 -11.876 8.831 1.00 96.25 181 TYR A O 1
ATOM 1452 N N . LEU A 1 182 ? -6.122 -12.844 9.178 1.00 94.75 182 LEU A N 1
ATOM 1453 C CA . LEU A 1 182 ? -6.026 -13.773 8.049 1.00 94.75 182 LEU A CA 1
ATOM 1454 C C . LEU A 1 182 ? -5.913 -13.039 6.706 1.00 94.75 182 LEU A C 1
ATOM 1456 O O . LEU A 1 182 ? -5.229 -13.519 5.803 1.00 94.75 182 LEU A O 1
ATOM 1460 N N . LEU A 1 183 ? -6.556 -11.876 6.577 1.00 96.44 183 LEU A N 1
ATOM 1461 C CA . LEU A 1 183 ? -6.497 -11.043 5.378 1.00 96.44 183 LEU A CA 1
ATOM 1462 C C . LEU A 1 183 ? -5.262 -10.139 5.323 1.00 96.44 183 LEU A C 1
ATOM 1464 O O . LEU A 1 183 ? -4.778 -9.872 4.230 1.00 96.44 183 LEU A O 1
ATOM 1468 N N . SER A 1 184 ? -4.759 -9.637 6.451 1.00 96.62 184 SER A N 1
ATOM 1469 C CA . SER A 1 184 ? -3.532 -8.836 6.515 1.00 96.62 184 SER A CA 1
ATOM 1470 C C . SER A 1 184 ? -3.072 -8.621 7.968 1.00 96.62 184 SER A C 1
ATOM 1472 O O . SER A 1 184 ? -3.689 -7.842 8.709 1.00 96.62 184 SER A O 1
ATOM 1474 N N . PRO A 1 185 ? -1.928 -9.202 8.376 1.00 95.19 185 PRO A N 1
ATOM 1475 C CA . PRO A 1 185 ? -1.314 -8.909 9.674 1.00 95.19 185 PRO A CA 1
ATOM 1476 C C . PRO A 1 185 ? -1.022 -7.413 9.879 1.00 95.19 185 PRO A C 1
ATOM 1478 O O . PRO A 1 185 ? -1.259 -6.854 10.950 1.00 95.19 185 PRO A O 1
ATOM 1481 N N . GLY A 1 186 ? -0.585 -6.717 8.830 1.00 94.06 186 GLY A N 1
ATOM 1482 C CA . GLY A 1 186 ? -0.327 -5.280 8.865 1.00 94.06 186 GLY A CA 1
ATOM 1483 C C . GLY A 1 186 ? -1.587 -4.438 9.084 1.00 94.06 186 GLY A C 1
ATOM 1484 O O . GLY A 1 186 ? -1.522 -3.422 9.781 1.00 94.06 186 GLY A O 1
ATOM 1485 N N . ALA A 1 187 ? -2.729 -4.863 8.535 1.00 96.56 187 ALA A N 1
ATOM 1486 C CA . ALA A 1 187 ? -4.017 -4.208 8.761 1.00 96.56 187 ALA A CA 1
ATOM 1487 C C . ALA A 1 187 ? -4.452 -4.379 10.217 1.00 96.56 187 ALA A C 1
ATOM 1489 O O . ALA A 1 187 ? -4.893 -3.417 10.850 1.00 96.56 187 ALA A O 1
ATOM 1490 N N . MET A 1 188 ? -4.257 -5.583 10.764 1.00 96.75 188 MET A N 1
ATOM 1491 C CA . MET A 1 188 ? -4.539 -5.899 12.162 1.00 96.75 188 MET A CA 1
ATOM 1492 C C . MET A 1 188 ? -3.788 -4.959 13.112 1.00 96.75 188 MET A C 1
ATOM 1494 O O . MET A 1 188 ? -4.401 -4.427 14.033 1.00 96.75 188 MET A O 1
ATOM 1498 N N . LEU A 1 189 ? -2.498 -4.690 12.873 1.00 95.75 189 LEU A N 1
ATOM 1499 C CA . LEU A 1 189 ? -1.712 -3.777 13.716 1.00 95.75 189 LEU A CA 1
ATOM 1500 C C . LEU A 1 189 ? -2.307 -2.362 13.766 1.00 95.75 189 LEU A C 1
ATOM 1502 O O . LEU A 1 189 ? -2.478 -1.797 14.849 1.00 95.75 189 LEU A O 1
ATOM 1506 N N . LEU A 1 190 ? -2.638 -1.789 12.605 1.00 96.12 190 LEU A N 1
ATOM 1507 C CA . LEU A 1 190 ? -3.235 -0.453 12.539 1.00 96.12 190 LEU A CA 1
ATOM 1508 C C . LEU A 1 190 ? -4.638 -0.438 13.160 1.00 96.12 190 LEU A C 1
ATOM 1510 O O . LEU A 1 190 ? -4.978 0.494 13.889 1.00 96.12 190 LEU A O 1
ATOM 1514 N N . TRP A 1 191 ? -5.433 -1.477 12.909 1.00 96.62 191 TRP A N 1
ATOM 1515 C CA . TRP A 1 191 ? -6.766 -1.635 13.482 1.00 96.62 191 TRP A CA 1
ATOM 1516 C C . TRP A 1 191 ? -6.724 -1.721 15.014 1.00 96.62 191 TRP A C 1
ATOM 1518 O O . TRP A 1 191 ? -7.418 -0.957 15.685 1.00 96.62 191 TRP A O 1
ATOM 1528 N N . VAL A 1 192 ? -5.854 -2.569 15.578 1.00 95.94 192 VAL A N 1
ATOM 1529 C CA . VAL A 1 192 ? -5.631 -2.680 17.031 1.00 95.94 192 VAL A CA 1
ATOM 1530 C C . VAL A 1 192 ? -5.212 -1.332 17.613 1.00 95.94 192 VAL A C 1
ATOM 1532 O O . VAL A 1 192 ? -5.775 -0.908 18.622 1.00 95.94 192 VAL A O 1
ATOM 1535 N N . ALA A 1 193 ? -4.282 -0.620 16.968 1.00 95.69 193 ALA A N 1
ATOM 1536 C CA . ALA A 1 193 ? -3.843 0.700 17.420 1.00 95.69 193 ALA A CA 1
ATOM 1537 C C . ALA A 1 193 ? -4.996 1.721 17.450 1.00 95.69 193 ALA A C 1
ATOM 1539 O O . ALA A 1 193 ? -5.137 2.463 18.424 1.00 95.69 193 ALA A O 1
ATOM 1540 N N . LEU A 1 194 ? -5.856 1.731 16.426 1.00 93.94 194 LEU A N 1
ATOM 1541 C CA . LEU A 1 194 ? -7.045 2.587 16.385 1.00 93.94 194 LEU A CA 1
ATOM 1542 C C . LEU A 1 194 ? -8.067 2.210 17.469 1.00 93.94 194 LEU A C 1
ATOM 1544 O O . LEU A 1 194 ? -8.610 3.102 18.122 1.00 93.94 194 LEU A O 1
ATOM 1548 N N . CYS A 1 195 ? -8.307 0.915 17.703 1.00 92.25 195 CYS A N 1
ATOM 1549 C CA . CYS A 1 195 ? -9.193 0.420 18.763 1.00 92.25 195 CYS A CA 1
ATOM 1550 C C . CYS A 1 195 ? -8.695 0.815 20.159 1.00 92.25 195 CYS A C 1
ATOM 1552 O O . CYS A 1 195 ? -9.463 1.360 20.953 1.00 92.25 195 CYS A O 1
ATOM 1554 N N . VAL A 1 196 ? -7.405 0.607 20.437 1.00 92.88 196 VAL A N 1
ATOM 1555 C CA . VAL A 1 196 ? -6.741 1.021 21.684 1.00 92.88 196 VAL A CA 1
ATOM 1556 C C . VAL A 1 196 ? -6.890 2.524 21.897 1.00 92.88 196 VAL A C 1
ATOM 1558 O O . VAL A 1 196 ? -7.339 2.960 22.957 1.00 92.88 196 VAL A O 1
ATOM 1561 N N . LEU A 1 197 ? -6.570 3.315 20.873 1.00 91.31 197 LEU A N 1
ATOM 1562 C CA . LEU A 1 197 ? -6.663 4.769 20.927 1.00 91.31 197 LEU A CA 1
ATOM 1563 C C . LEU A 1 197 ? -8.097 5.241 21.185 1.00 91.31 197 LEU A C 1
ATOM 1565 O O . LEU A 1 197 ? -8.323 6.143 21.990 1.00 91.31 197 LEU A O 1
ATOM 1569 N N . TYR A 1 198 ? -9.071 4.614 20.529 1.00 88.56 198 TYR A N 1
ATOM 1570 C CA . TYR A 1 198 ? -10.479 4.918 20.725 1.00 88.56 198 TYR A CA 1
ATOM 1571 C C . TYR A 1 198 ? -10.934 4.614 22.157 1.00 88.56 198 TYR A C 1
ATOM 1573 O O . TYR A 1 198 ? -11.543 5.478 22.783 1.00 88.56 198 TYR A O 1
ATOM 1581 N N . GLU A 1 199 ? -10.636 3.432 22.703 1.00 88.81 199 GLU A N 1
ATOM 1582 C CA . GLU A 1 199 ? -11.078 3.055 24.055 1.00 88.81 199 GLU A CA 1
ATOM 1583 C C . GLU A 1 199 ? -10.388 3.862 25.163 1.00 88.81 199 GLU A C 1
ATOM 1585 O O . GLU A 1 199 ? -11.033 4.216 26.151 1.00 88.81 199 GLU A O 1
ATOM 1590 N N . LEU A 1 200 ? -9.109 4.214 24.988 1.00 88.62 200 LEU A N 1
ATOM 1591 C CA . LEU A 1 200 ? -8.383 5.072 25.932 1.00 88.62 200 LEU A CA 1
ATOM 1592 C C . LEU A 1 200 ? -8.977 6.485 25.994 1.00 88.62 200 LEU A C 1
ATOM 1594 O O . LEU A 1 200 ? -9.075 7.082 27.070 1.00 88.62 200 LEU A O 1
ATOM 1598 N N . LEU A 1 201 ? -9.365 7.029 24.838 1.00 84.31 201 LEU A N 1
ATOM 1599 C CA . LEU A 1 201 ? -9.814 8.415 24.713 1.00 84.31 201 LEU A CA 1
ATOM 1600 C C . LEU A 1 201 ? -11.332 8.585 24.849 1.00 84.31 201 LEU A C 1
ATOM 1602 O O . LEU A 1 201 ? -11.799 9.714 25.019 1.00 84.31 201 LEU A O 1
ATOM 1606 N N . ASN A 1 202 ? -12.115 7.504 24.804 1.00 75.38 202 ASN A N 1
ATOM 1607 C CA . ASN A 1 202 ? -13.569 7.578 24.895 1.00 75.38 202 ASN A CA 1
ATOM 1608 C C . ASN A 1 202 ? -14.043 7.770 26.354 1.00 75.38 202 ASN A C 1
ATOM 1610 O O . ASN A 1 202 ? -13.868 6.885 27.197 1.00 75.38 202 ASN A O 1
ATOM 1614 N N . PRO A 1 203 ? -14.711 8.893 26.687 1.00 61.41 203 PRO A N 1
ATOM 1615 C CA . PRO A 1 203 ? -15.155 9.165 28.052 1.00 61.41 203 PRO A CA 1
ATOM 1616 C C . PRO A 1 203 ? -16.362 8.321 28.498 1.00 61.41 203 PRO A C 1
ATOM 1618 O O . PRO A 1 203 ? -16.721 8.354 29.672 1.00 61.41 203 PRO A O 1
ATOM 1621 N N . ALA A 1 204 ? -16.995 7.565 27.598 1.00 62.34 204 ALA A N 1
ATOM 1622 C CA . ALA A 1 204 ? -18.250 6.863 27.878 1.00 62.34 204 ALA A CA 1
ATOM 1623 C C . ALA A 1 204 ? -18.116 5.608 28.773 1.00 62.34 204 ALA A C 1
ATOM 1625 O O . ALA A 1 204 ? -19.132 5.050 29.181 1.00 62.34 204 ALA A O 1
ATOM 1626 N N . GLY A 1 205 ? -16.895 5.148 29.080 1.00 65.69 205 GLY A N 1
ATOM 1627 C CA . GLY A 1 205 ? -16.649 3.942 29.883 1.00 65.69 205 GLY A CA 1
ATOM 1628 C C . GLY A 1 205 ? -16.150 4.211 31.308 1.00 65.69 205 GLY A C 1
ATOM 1629 O O . GLY A 1 205 ? -15.520 5.239 31.571 1.00 65.69 205 GLY A O 1
ATOM 1630 N N . SER A 1 206 ? -16.376 3.240 32.205 1.00 74.94 206 SER A N 1
ATOM 1631 C CA . SER A 1 206 ? -15.739 3.165 33.533 1.00 74.94 206 SER A CA 1
ATOM 1632 C C . SER A 1 206 ? -14.211 3.180 33.408 1.00 74.94 206 SER A C 1
ATOM 1634 O O . SER A 1 206 ? -13.665 2.552 32.501 1.00 74.94 206 SER A O 1
ATOM 1636 N N . VAL A 1 207 ? -13.519 3.850 34.340 1.00 78.31 207 VAL A N 1
ATOM 1637 C CA . VAL A 1 207 ? -12.046 3.976 34.366 1.00 78.31 207 VAL A CA 1
ATOM 1638 C C . VAL A 1 207 ? -11.360 2.611 34.240 1.00 78.31 207 VAL A C 1
ATOM 1640 O O . VAL A 1 207 ? -10.410 2.470 33.478 1.00 78.31 207 VAL A O 1
ATOM 1643 N N . ARG A 1 208 ? -11.902 1.576 34.897 1.00 79.75 208 ARG A N 1
ATOM 1644 C CA . ARG A 1 208 ? -11.385 0.201 34.817 1.00 79.75 208 ARG A CA 1
ATOM 1645 C C . ARG A 1 208 ? -11.447 -0.365 33.391 1.00 79.75 208 ARG A C 1
ATOM 1647 O O . ARG A 1 208 ? -10.489 -0.972 32.926 1.00 79.75 208 ARG A O 1
ATOM 1654 N N . MET A 1 209 ? -12.552 -0.143 32.677 1.00 79.06 209 MET A N 1
ATOM 1655 C CA . MET A 1 209 ? -12.739 -0.654 31.311 1.00 79.06 209 MET A CA 1
ATOM 1656 C C . MET A 1 209 ? -11.889 0.091 30.279 1.00 79.06 209 MET A C 1
ATOM 1658 O O . MET A 1 209 ? -11.501 -0.506 29.279 1.00 79.06 209 MET A O 1
ATOM 1662 N N . ARG A 1 210 ? -11.525 1.349 30.554 1.00 80.19 210 ARG A N 1
ATOM 1663 C CA . ARG A 1 210 ? -10.587 2.114 29.717 1.00 80.19 210 ARG A CA 1
ATOM 1664 C C . ARG A 1 210 ? -9.164 1.566 29.743 1.00 80.19 210 ARG A C 1
ATOM 1666 O O . ARG A 1 210 ? -8.396 1.903 28.860 1.00 80.19 210 ARG A O 1
ATOM 1673 N N . ILE A 1 211 ? -8.809 0.746 30.732 1.00 84.75 211 ILE A N 1
ATOM 1674 C CA . ILE A 1 211 ? -7.492 0.098 30.811 1.00 84.75 211 ILE A CA 1
ATOM 1675 C C . ILE A 1 211 ? -7.593 -1.359 30.351 1.00 84.75 211 ILE A C 1
ATOM 1677 O O . ILE A 1 211 ? -6.791 -1.804 29.533 1.00 84.75 211 ILE A O 1
ATOM 1681 N N . LEU A 1 212 ? -8.609 -2.091 30.823 1.00 86.44 212 LEU A N 1
ATOM 1682 C CA . LEU A 1 212 ? -8.762 -3.515 30.511 1.00 86.44 212 LEU A CA 1
ATOM 1683 C C . LEU A 1 212 ? -9.010 -3.790 29.023 1.00 86.44 212 LEU A C 1
ATOM 1685 O O . LEU A 1 212 ? -8.443 -4.743 28.496 1.00 86.44 212 LEU A O 1
ATOM 1689 N N . LEU A 1 213 ? -9.827 -2.980 28.338 1.00 87.25 213 LEU A N 1
ATOM 1690 C CA . LEU A 1 213 ? -10.127 -3.201 26.917 1.00 87.25 213 LEU A CA 1
ATOM 1691 C C . LEU A 1 213 ? -8.894 -2.975 26.024 1.00 87.25 213 LEU A C 1
ATOM 1693 O O . LEU A 1 213 ? -8.566 -3.883 25.259 1.00 87.25 213 LEU A O 1
ATOM 1697 N N . PRO A 1 214 ? -8.159 -1.846 26.130 1.00 90.44 214 PRO A N 1
ATOM 1698 C CA . PRO A 1 214 ? -6.892 -1.681 25.423 1.00 90.44 214 PRO A CA 1
ATOM 1699 C C . PRO A 1 214 ? -5.878 -2.777 25.716 1.00 90.44 214 PRO A C 1
ATOM 1701 O O . PRO A 1 214 ? -5.267 -3.290 24.782 1.00 90.44 214 PRO A O 1
ATOM 1704 N N . LEU A 1 215 ? -5.722 -3.160 26.988 1.00 91.75 215 LEU A N 1
ATOM 1705 C CA . LEU A 1 215 ? -4.808 -4.234 27.364 1.00 91.75 215 LEU A CA 1
ATOM 1706 C C . LEU A 1 215 ? -5.208 -5.544 26.679 1.00 91.75 215 LEU A C 1
ATOM 1708 O O . LEU A 1 215 ? -4.364 -6.191 26.071 1.00 91.75 215 LEU A O 1
ATOM 1712 N N . GLY A 1 216 ? -6.502 -5.875 26.681 1.00 90.69 216 GLY A N 1
ATOM 1713 C CA . GLY A 1 216 ? -7.038 -7.033 25.971 1.00 90.69 216 GLY A CA 1
ATOM 1714 C C . GLY A 1 216 ? -6.759 -7.000 24.466 1.00 90.69 216 GLY A C 1
ATOM 1715 O O . GLY A 1 216 ? -6.371 -8.021 23.905 1.00 90.69 216 GLY A O 1
ATOM 1716 N N . PHE A 1 217 ? -6.891 -5.841 23.811 1.00 91.75 217 PHE A N 1
ATOM 1717 C CA . PHE A 1 217 ? -6.563 -5.693 22.388 1.00 91.75 217 PHE A CA 1
ATOM 1718 C C . PHE A 1 217 ? -5.073 -5.860 22.096 1.00 91.75 217 PHE A C 1
ATOM 1720 O O . PHE A 1 217 ? -4.721 -6.544 21.138 1.00 91.75 217 PHE A O 1
ATOM 1727 N N . VAL A 1 218 ? -4.203 -5.265 22.915 1.00 94.25 218 VAL A N 1
ATOM 1728 C CA . VAL A 1 218 ? -2.747 -5.411 22.771 1.00 94.25 218 VAL A CA 1
ATOM 1729 C C . VAL A 1 218 ? -2.340 -6.867 22.987 1.00 94.25 218 VAL A C 1
ATOM 1731 O O . VAL A 1 218 ? -1.607 -7.422 22.171 1.00 94.25 218 VAL A O 1
ATOM 1734 N N . SER A 1 219 ? -2.865 -7.513 24.031 1.00 94.19 219 SER A N 1
ATOM 1735 C CA . SER A 1 219 ? -2.624 -8.931 24.294 1.00 94.19 219 SER A CA 1
ATOM 1736 C C . SER A 1 219 ? -3.113 -9.804 23.141 1.00 94.19 219 SER A C 1
ATOM 1738 O O . SER A 1 219 ? -2.349 -10.627 22.651 1.00 94.19 219 SER A O 1
ATOM 1740 N N . ALA A 1 220 ? -4.337 -9.604 22.647 1.00 92.19 220 ALA A N 1
ATOM 1741 C CA . ALA A 1 220 ? -4.871 -10.384 21.531 1.00 92.19 220 ALA A CA 1
ATOM 1742 C C . ALA A 1 220 ? -4.080 -10.157 20.230 1.00 92.19 220 ALA A C 1
ATOM 1744 O O . ALA A 1 220 ? -3.777 -11.115 19.522 1.00 92.19 220 ALA A O 1
ATOM 1745 N N . GLY A 1 221 ? -3.686 -8.910 19.949 1.00 92.25 221 GLY A N 1
ATOM 1746 C CA . GLY A 1 221 ? -2.861 -8.551 18.794 1.00 92.25 221 GLY A CA 1
ATOM 1747 C C . GLY A 1 221 ? -1.429 -9.091 18.854 1.00 92.25 221 GLY A C 1
ATOM 1748 O O . GLY A 1 221 ? -0.790 -9.197 17.814 1.00 92.25 221 GLY A O 1
ATOM 1749 N N . PHE A 1 222 ? -0.929 -9.458 20.037 1.00 93.75 222 PHE A N 1
ATOM 1750 C CA . PHE A 1 222 ? 0.368 -10.119 20.204 1.00 93.75 222 PHE A CA 1
ATOM 1751 C C . PHE A 1 222 ? 0.239 -11.649 20.200 1.00 93.75 222 PHE A C 1
ATOM 1753 O O . PHE A 1 222 ? 0.957 -12.347 19.490 1.00 93.75 222 PHE A O 1
ATOM 1760 N N . VAL A 1 223 ? -0.724 -12.189 20.949 1.00 94.19 223 VAL A N 1
ATOM 1761 C CA . VAL A 1 223 ? -0.929 -13.638 21.081 1.00 94.19 223 VAL A CA 1
ATOM 1762 C C . VAL A 1 223 ? -1.322 -14.267 19.747 1.00 94.19 223 VAL A C 1
ATOM 1764 O O . VAL A 1 223 ? -0.783 -15.315 19.405 1.00 94.19 223 VAL A O 1
ATOM 1767 N N . LEU A 1 224 ? -2.210 -13.640 18.968 1.00 93.31 224 LEU A N 1
ATOM 1768 C CA . LEU A 1 224 ? -2.713 -14.236 17.728 1.00 93.31 224 LEU A CA 1
ATOM 1769 C C . LEU A 1 224 ? -1.598 -14.462 16.677 1.00 93.31 224 LEU A C 1
ATOM 1771 O O . LEU A 1 224 ? -1.438 -15.607 16.250 1.00 93.31 224 LEU A O 1
ATOM 1775 N N . PRO A 1 225 ? -0.764 -13.464 16.309 1.00 93.94 225 PRO A N 1
ATOM 1776 C CA . PRO A 1 225 ? 0.398 -13.706 15.451 1.00 93.94 225 PRO A CA 1
ATOM 1777 C C . PRO A 1 225 ? 1.439 -14.642 16.072 1.00 93.94 225 PRO A C 1
ATOM 1779 O O . PRO A 1 225 ? 2.078 -15.405 15.351 1.00 93.94 225 PRO A O 1
ATOM 1782 N N . GLY A 1 226 ? 1.618 -14.600 17.398 1.00 92.50 226 GLY A N 1
ATOM 1783 C CA . GLY A 1 226 ? 2.528 -15.499 18.110 1.00 92.50 226 GLY A CA 1
ATOM 1784 C C . GLY A 1 226 ? 2.134 -16.970 17.964 1.00 92.50 226 GLY A C 1
ATOM 1785 O O . GLY A 1 226 ? 2.972 -17.795 17.613 1.00 92.50 226 GLY A O 1
ATOM 1786 N N . LEU A 1 227 ? 0.851 -17.289 18.151 1.00 91.94 227 LEU A N 1
ATOM 1787 C CA . LEU A 1 227 ? 0.305 -18.633 17.930 1.00 91.94 227 LEU A CA 1
ATOM 1788 C C . LEU A 1 227 ? 0.399 -19.046 16.460 1.00 91.94 227 LEU A C 1
ATOM 1790 O O . LEU A 1 227 ? 0.737 -20.189 16.150 1.00 91.94 227 LEU A O 1
ATOM 1794 N N . ALA A 1 228 ? 0.141 -18.106 15.552 1.00 90.81 228 ALA A N 1
ATOM 1795 C CA . ALA A 1 228 ? 0.246 -18.348 14.124 1.00 90.81 228 ALA A CA 1
ATOM 1796 C C . ALA A 1 228 ? 1.673 -18.735 13.703 1.00 90.81 228 ALA A C 1
ATOM 1798 O O . ALA A 1 228 ? 1.845 -19.721 12.988 1.00 90.81 228 ALA A O 1
ATOM 1799 N N . ALA A 1 229 ? 2.681 -18.016 14.206 1.00 91.06 229 ALA A N 1
ATOM 1800 C CA . ALA A 1 229 ? 4.094 -18.300 13.959 1.00 91.06 229 ALA A CA 1
ATOM 1801 C C . ALA A 1 229 ? 4.606 -19.559 14.680 1.00 91.06 229 ALA A C 1
ATOM 1803 O O . ALA A 1 229 ? 5.565 -20.173 14.225 1.00 91.06 229 ALA A O 1
ATOM 1804 N N . ALA A 1 230 ? 3.999 -19.933 15.811 1.00 89.62 230 ALA A N 1
ATOM 1805 C CA . ALA A 1 230 ? 4.434 -21.077 16.611 1.00 89.62 230 ALA A CA 1
ATOM 1806 C C . ALA A 1 230 ? 4.006 -22.434 16.033 1.00 89.62 230 ALA A C 1
ATOM 1808 O O . ALA A 1 230 ? 4.638 -23.441 16.343 1.00 89.62 230 ALA A O 1
ATOM 1809 N N . GLY A 1 231 ? 2.947 -22.492 15.217 1.00 81.56 231 GLY A N 1
ATOM 1810 C CA . GLY A 1 231 ? 2.502 -23.787 14.693 1.00 81.56 231 GLY A CA 1
ATOM 1811 C C . GLY A 1 231 ? 1.387 -23.806 13.652 1.00 81.56 231 GLY A C 1
ATOM 1812 O O . GLY A 1 231 ? 1.138 -24.873 13.101 1.00 81.56 231 GLY A O 1
ATOM 1813 N N . LEU A 1 232 ? 0.717 -22.685 13.350 1.00 85.06 232 LEU A N 1
ATOM 1814 C CA . LEU A 1 232 ? -0.330 -22.685 12.312 1.00 85.06 232 LEU A CA 1
ATOM 1815 C C . LEU A 1 232 ? 0.242 -22.476 10.908 1.00 85.06 232 LEU A C 1
ATOM 1817 O O . LEU A 1 232 ? -0.299 -23.012 9.944 1.00 85.06 232 LEU A O 1
ATOM 1821 N N . TYR A 1 233 ? 1.322 -21.702 10.793 1.00 86.44 233 TYR A N 1
ATOM 1822 C CA . TYR A 1 233 ? 1.910 -21.326 9.515 1.00 86.44 233 TYR A CA 1
ATOM 1823 C C . TYR A 1 233 ? 3.432 -21.450 9.541 1.00 86.44 233 TYR A C 1
ATOM 1825 O O . TYR A 1 233 ? 4.085 -21.039 10.499 1.00 86.44 233 TYR A O 1
ATOM 1833 N N . LEU A 1 234 ? 4.008 -21.960 8.449 1.00 86.88 234 LEU A N 1
ATOM 1834 C CA . LEU A 1 234 ? 5.457 -22.033 8.253 1.00 86.88 234 LEU A CA 1
ATOM 1835 C C . LEU A 1 234 ? 5.992 -20.680 7.757 1.00 86.88 234 LEU A C 1
ATOM 1837 O O . LEU A 1 234 ? 6.407 -20.537 6.609 1.00 86.88 234 LEU A O 1
ATOM 1841 N N . VAL A 1 235 ? 5.909 -19.660 8.610 1.00 87.56 235 VAL A N 1
ATOM 1842 C CA . VAL A 1 235 ? 6.228 -18.267 8.271 1.00 87.56 235 VAL A CA 1
ATOM 1843 C C . VAL A 1 235 ? 7.156 -17.687 9.340 1.00 87.56 235 VAL A C 1
ATOM 1845 O O . VAL A 1 235 ? 6.929 -17.925 10.529 1.00 87.56 235 VAL A O 1
ATOM 1848 N N . PRO A 1 236 ? 8.189 -16.903 8.972 1.00 89.69 236 PRO A N 1
ATOM 1849 C CA . PRO A 1 236 ? 9.041 -16.242 9.952 1.00 89.69 236 PRO A CA 1
ATOM 1850 C C . PRO A 1 236 ? 8.220 -15.391 10.925 1.00 89.69 236 PRO A C 1
ATOM 1852 O O . PRO A 1 236 ? 7.323 -14.658 10.507 1.00 89.69 236 PRO A O 1
ATOM 1855 N N . VAL A 1 237 ? 8.587 -15.398 12.213 1.00 90.56 237 VAL A N 1
ATOM 1856 C CA . VAL A 1 237 ? 7.889 -14.627 13.264 1.00 90.56 237 VAL A CA 1
ATOM 1857 C C . VAL A 1 237 ? 7.684 -13.170 12.842 1.00 90.56 237 VAL A C 1
ATOM 1859 O O . VAL A 1 237 ? 6.605 -12.615 12.993 1.00 90.56 237 VAL A O 1
ATOM 1862 N N . ARG A 1 238 ? 8.690 -12.549 12.220 1.00 90.81 238 ARG A N 1
ATOM 1863 C CA . ARG A 1 238 ? 8.587 -11.176 11.713 1.00 90.81 238 ARG A CA 1
ATOM 1864 C C . ARG A 1 238 ? 7.442 -10.996 10.708 1.00 90.81 238 ARG A C 1
ATOM 1866 O O . ARG A 1 238 ? 6.736 -9.996 10.774 1.00 90.81 238 ARG A O 1
ATOM 1873 N N . GLU A 1 239 ? 7.273 -11.912 9.764 1.00 89.69 239 GLU A N 1
ATOM 1874 C CA . GLU A 1 239 ? 6.221 -11.822 8.745 1.00 89.69 239 GLU A CA 1
ATOM 1875 C C . GLU A 1 239 ? 4.846 -12.106 9.342 1.00 89.69 239 GLU A C 1
ATOM 1877 O O . GLU A 1 239 ? 3.903 -11.379 9.044 1.00 89.69 239 GLU A O 1
ATOM 1882 N N . ALA A 1 240 ? 4.746 -13.036 10.294 1.00 92.00 240 ALA A N 1
ATOM 1883 C CA . ALA A 1 240 ? 3.496 -13.284 11.006 1.00 92.00 240 ALA A CA 1
ATOM 1884 C C . ALA A 1 240 ? 2.921 -12.016 11.665 1.00 92.00 240 ALA A C 1
ATOM 1886 O O . ALA A 1 240 ? 1.703 -11.875 11.725 1.00 92.00 240 ALA A O 1
ATOM 1887 N N . TYR A 1 241 ? 3.771 -11.085 12.118 1.00 92.56 241 TYR A N 1
ATOM 1888 C CA . TYR A 1 241 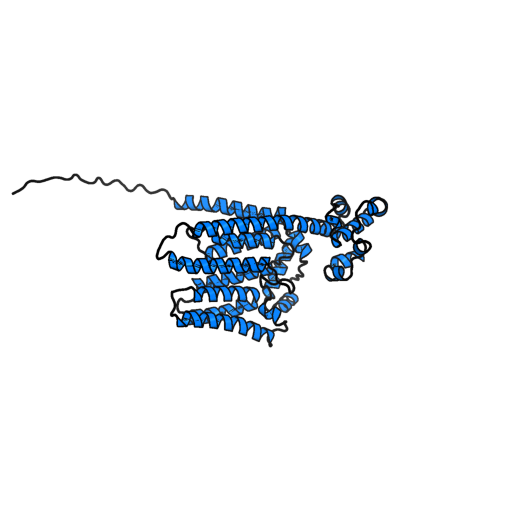? 3.349 -9.799 12.690 1.00 92.56 241 TYR A CA 1
ATOM 1889 C C . TYR A 1 241 ? 3.251 -8.672 11.659 1.00 92.56 241 TYR A C 1
ATOM 1891 O O . TYR A 1 241 ? 2.331 -7.859 11.713 1.00 92.56 241 TYR A O 1
ATOM 1899 N N . PHE A 1 242 ? 4.226 -8.572 10.756 1.00 93.81 242 PHE A N 1
ATOM 1900 C CA . PHE A 1 242 ? 4.453 -7.362 9.964 1.00 93.81 242 PHE A CA 1
ATOM 1901 C C . PHE A 1 242 ? 4.204 -7.522 8.464 1.00 93.81 242 PHE A C 1
ATOM 1903 O O . PHE A 1 242 ? 4.479 -6.584 7.704 1.00 93.81 242 PHE A O 1
ATOM 1910 N N . HIS A 1 243 ? 3.703 -8.670 8.007 1.00 92.50 243 HIS A N 1
ATOM 1911 C CA . HIS A 1 243 ? 3.302 -8.819 6.609 1.00 92.50 243 HIS A CA 1
ATOM 1912 C C . HIS A 1 243 ? 2.283 -7.735 6.242 1.00 92.50 243 HIS A C 1
ATOM 1914 O O . HIS A 1 243 ? 1.366 -7.450 7.004 1.00 92.50 243 HIS A O 1
ATOM 1920 N N . HIS A 1 244 ? 2.500 -7.048 5.119 1.00 94.00 244 HIS A N 1
ATOM 1921 C CA . HIS A 1 244 ? 1.728 -5.865 4.677 1.00 94.00 244 HIS A CA 1
ATOM 1922 C C . HIS A 1 244 ? 1.730 -4.638 5.601 1.00 94.00 244 HIS A C 1
ATOM 1924 O O . HIS A 1 244 ? 0.976 -3.692 5.349 1.00 94.00 244 HIS A O 1
ATOM 1930 N N . ALA A 1 245 ? 2.566 -4.592 6.641 1.00 92.81 245 ALA A N 1
ATOM 1931 C CA . ALA A 1 245 ? 2.654 -3.424 7.512 1.00 92.81 245 ALA A CA 1
ATOM 1932 C C . ALA A 1 245 ? 3.112 -2.189 6.723 1.00 92.81 245 ALA A C 1
ATOM 1934 O O . ALA A 1 245 ? 4.132 -2.222 6.030 1.00 92.81 245 ALA A O 1
ATOM 1935 N N . LEU A 1 246 ? 2.390 -1.070 6.860 1.00 90.19 246 LEU A N 1
ATOM 1936 C CA . LEU A 1 246 ? 2.643 0.160 6.094 1.00 90.19 246 LEU A CA 1
ATOM 1937 C C . LEU A 1 246 ? 4.090 0.663 6.226 1.00 90.19 246 LEU A C 1
ATOM 1939 O O . LEU A 1 246 ? 4.652 1.169 5.261 1.00 90.19 246 LEU A O 1
ATOM 1943 N N . PHE A 1 247 ? 4.709 0.458 7.387 1.00 87.81 247 PHE A N 1
ATOM 1944 C CA . PHE A 1 247 ? 6.036 0.957 7.744 1.00 87.81 247 PHE A CA 1
ATOM 1945 C C . PHE A 1 247 ? 7.193 -0.016 7.465 1.00 87.81 247 PHE A C 1
ATOM 1947 O O . PHE A 1 247 ? 8.331 0.320 7.782 1.00 87.81 247 PHE A O 1
ATOM 1954 N N . LEU A 1 248 ? 6.957 -1.202 6.889 1.00 86.94 248 LEU A N 1
ATOM 1955 C CA . LEU A 1 248 ? 8.020 -2.179 6.601 1.00 86.94 248 LEU A CA 1
ATOM 1956 C C . LEU A 1 248 ? 7.991 -2.656 5.153 1.00 86.94 248 LEU A C 1
ATOM 1958 O O . LEU A 1 248 ? 7.025 -3.291 4.741 1.00 86.94 248 LEU A O 1
ATOM 1962 N N . HIS A 1 249 ? 9.061 -2.423 4.396 1.00 79.88 249 HIS A N 1
ATOM 1963 C CA . HIS A 1 249 ? 9.219 -2.872 3.010 1.00 79.88 249 HIS A CA 1
ATOM 1964 C C . HIS A 1 249 ? 10.523 -3.661 2.847 1.00 79.88 249 HIS A C 1
ATOM 1966 O O . HIS A 1 249 ? 11.582 -3.168 3.223 1.00 79.88 249 HIS A O 1
ATOM 1972 N N . ALA A 1 250 ? 10.435 -4.890 2.320 1.00 74.50 250 ALA A N 1
ATOM 1973 C CA . ALA A 1 250 ? 11.582 -5.777 2.079 1.00 74.50 250 ALA A CA 1
ATOM 1974 C C . ALA A 1 250 ? 12.565 -5.861 3.270 1.00 74.50 250 ALA A C 1
ATOM 1976 O O . ALA A 1 250 ? 13.764 -5.635 3.135 1.00 74.50 250 ALA A O 1
ATOM 1977 N N . GLY A 1 251 ? 12.049 -6.095 4.480 1.00 74.50 251 GLY A N 1
ATOM 1978 C CA . GLY A 1 251 ? 12.885 -6.175 5.686 1.00 74.50 251 GLY A CA 1
ATOM 1979 C C . GLY A 1 251 ? 13.197 -4.834 6.361 1.00 74.50 251 GLY A C 1
ATOM 1980 O O . GLY A 1 251 ? 13.485 -4.822 7.554 1.00 74.50 251 GLY A O 1
ATOM 1981 N N . LYS A 1 252 ? 13.086 -3.708 5.647 1.00 82.56 252 LYS A N 1
ATOM 1982 C CA . LYS A 1 252 ? 13.558 -2.388 6.096 1.00 82.56 252 LYS A CA 1
ATOM 1983 C C . LYS A 1 252 ? 12.415 -1.455 6.489 1.00 82.56 252 LYS A C 1
ATOM 1985 O O . LYS A 1 252 ? 11.295 -1.574 5.990 1.00 82.56 252 LYS A O 1
ATOM 1990 N N . ILE A 1 253 ? 12.714 -0.501 7.372 1.00 84.62 253 ILE A N 1
ATOM 1991 C CA . ILE A 1 253 ? 11.775 0.560 7.748 1.00 84.62 253 ILE A CA 1
ATOM 1992 C C . ILE A 1 253 ? 11.498 1.428 6.521 1.00 84.62 253 ILE A C 1
ATOM 1994 O O . ILE A 1 253 ? 12.395 2.029 5.933 1.00 84.62 253 ILE A O 1
ATOM 1998 N N . TYR A 1 254 ? 10.228 1.499 6.152 1.00 85.00 254 TYR A N 1
ATOM 1999 C CA . TYR A 1 254 ? 9.713 2.322 5.077 1.00 85.00 254 TYR A CA 1
ATOM 2000 C C . TYR A 1 254 ? 9.094 3.589 5.670 1.00 85.00 254 TYR A C 1
ATOM 2002 O O . TYR A 1 254 ? 7.890 3.659 5.933 1.00 85.00 254 TYR A O 1
ATOM 2010 N N . ALA A 1 255 ? 9.947 4.591 5.909 1.00 84.44 255 ALA A N 1
ATOM 2011 C CA . ALA A 1 255 ? 9.573 5.832 6.590 1.00 84.44 255 ALA A CA 1
ATOM 2012 C C . ALA A 1 255 ? 8.314 6.511 6.009 1.00 84.44 255 ALA A C 1
ATOM 2014 O O . ALA A 1 255 ? 7.450 6.895 6.794 1.00 84.44 255 ALA A O 1
ATOM 2015 N N . PRO A 1 256 ? 8.115 6.597 4.678 1.00 84.25 256 PRO A N 1
ATOM 2016 C CA . PRO A 1 256 ? 6.922 7.241 4.127 1.00 84.25 256 PRO A CA 1
ATOM 2017 C C . PRO A 1 256 ? 5.606 6.548 4.516 1.00 84.25 256 PRO A C 1
ATOM 2019 O O . PRO A 1 256 ? 4.617 7.213 4.817 1.00 84.25 256 PRO A O 1
ATOM 2022 N N . GLY A 1 257 ? 5.593 5.214 4.586 1.00 86.88 257 GLY A N 1
ATOM 2023 C CA . GLY A 1 257 ? 4.424 4.476 5.065 1.00 86.88 257 GLY A CA 1
ATOM 2024 C C . GLY A 1 257 ? 4.229 4.567 6.583 1.00 86.88 257 GLY A C 1
ATOM 2025 O O . GLY A 1 257 ? 3.091 4.578 7.050 1.00 86.88 257 GLY A O 1
ATOM 2026 N N . ALA A 1 258 ? 5.314 4.717 7.353 1.00 88.12 258 ALA A N 1
ATOM 2027 C CA . ALA A 1 258 ? 5.237 5.018 8.784 1.00 88.12 258 ALA A CA 1
ATOM 2028 C C . ALA A 1 258 ? 4.618 6.400 9.045 1.00 88.12 258 ALA A C 1
ATOM 2030 O O . ALA A 1 258 ? 3.756 6.530 9.911 1.00 88.12 258 ALA A O 1
ATOM 2031 N N . VAL A 1 259 ? 5.000 7.410 8.254 1.00 88.06 259 VAL A N 1
ATOM 2032 C CA . VAL A 1 259 ? 4.415 8.759 8.307 1.00 88.06 259 VAL A CA 1
ATOM 2033 C C . VAL A 1 259 ? 2.921 8.714 7.989 1.00 88.06 259 VAL A C 1
ATOM 2035 O O . VAL A 1 259 ? 2.136 9.334 8.705 1.00 88.06 259 VAL A O 1
ATOM 2038 N N . LEU A 1 260 ? 2.503 7.937 6.982 1.00 89.75 260 LEU A N 1
ATOM 2039 C CA . LEU A 1 260 ? 1.081 7.753 6.680 1.00 89.75 260 LEU A CA 1
ATOM 2040 C C . LEU A 1 260 ? 0.324 7.156 7.876 1.00 89.75 260 LEU A C 1
ATOM 2042 O O . LEU A 1 260 ? -0.645 7.758 8.339 1.00 89.75 260 LEU A O 1
ATOM 2046 N N . ALA A 1 261 ? 0.779 6.018 8.409 1.00 90.31 261 ALA A N 1
ATOM 2047 C CA . ALA A 1 261 ? 0.135 5.368 9.553 1.00 90.31 261 ALA A CA 1
ATOM 2048 C C . ALA A 1 261 ? 0.089 6.292 10.786 1.00 90.31 261 ALA A C 1
ATOM 2050 O O . ALA A 1 261 ? -0.959 6.449 11.413 1.00 90.31 261 ALA A O 1
ATOM 2051 N N . GLY A 1 262 ? 1.204 6.964 11.087 1.00 87.50 262 GLY A N 1
ATOM 2052 C CA . GLY A 1 262 ? 1.307 7.927 12.180 1.00 87.50 262 GLY A CA 1
ATOM 2053 C C . GLY A 1 262 ? 0.364 9.116 12.009 1.00 87.50 262 GLY A C 1
ATOM 2054 O O . GLY A 1 262 ? -0.309 9.492 12.964 1.00 87.50 262 GLY A O 1
ATOM 2055 N N . SER A 1 263 ? 0.237 9.666 10.796 1.00 85.88 263 SER A N 1
ATOM 2056 C CA . SER A 1 263 ? -0.691 10.773 10.525 1.00 85.88 263 SER A CA 1
ATOM 2057 C C . SER A 1 263 ? -2.146 10.390 10.815 1.00 85.88 263 SER A C 1
ATOM 2059 O O . SER A 1 263 ? -2.866 11.166 11.439 1.00 85.88 263 SER A O 1
ATOM 2061 N N . ILE A 1 264 ? -2.563 9.170 10.457 1.00 89.62 264 ILE A N 1
ATOM 2062 C CA . ILE A 1 264 ? -3.916 8.667 10.732 1.00 89.62 264 ILE A CA 1
ATOM 2063 C C . ILE A 1 264 ? -4.142 8.539 12.241 1.00 89.62 264 ILE A C 1
ATOM 2065 O O . ILE A 1 264 ? -5.171 8.992 12.742 1.00 89.62 264 ILE A O 1
ATOM 2069 N N . LEU A 1 265 ? -3.177 7.977 12.976 1.00 90.62 265 LEU A N 1
ATOM 2070 C CA . LEU A 1 265 ? -3.265 7.827 14.432 1.00 90.62 265 LEU A CA 1
ATOM 2071 C C . LEU A 1 265 ? -3.289 9.180 15.156 1.00 90.62 265 LEU A C 1
ATOM 2073 O O . LEU A 1 265 ? -4.105 9.375 16.053 1.00 90.62 265 LEU A O 1
ATOM 2077 N N . ILE A 1 266 ? -2.452 10.137 14.747 1.00 86.50 266 ILE A N 1
ATOM 2078 C CA . ILE A 1 266 ? -2.421 11.491 15.323 1.00 86.50 266 ILE A CA 1
ATOM 2079 C C . ILE A 1 266 ? -3.751 12.209 15.073 1.00 86.50 266 ILE A C 1
ATOM 2081 O O . ILE A 1 266 ? -4.318 12.800 15.994 1.00 86.50 266 ILE A O 1
ATOM 2085 N N . LEU A 1 267 ? -4.282 12.130 13.850 1.00 83.88 267 LEU A N 1
ATOM 2086 C CA . LEU A 1 267 ? -5.575 12.723 13.512 1.00 83.88 267 LEU A CA 1
ATOM 2087 C C . LEU A 1 267 ? -6.723 12.053 14.276 1.00 83.88 267 LEU A C 1
ATOM 2089 O O . LEU A 1 267 ? -7.611 12.752 14.760 1.00 83.88 267 LEU A O 1
ATOM 2093 N N . ALA A 1 268 ? -6.689 10.729 14.453 1.00 85.25 268 ALA A N 1
ATOM 2094 C CA . ALA A 1 268 ? -7.649 9.996 15.280 1.00 85.25 268 ALA A CA 1
ATOM 2095 C C . ALA A 1 268 ? -7.582 10.420 16.749 1.00 85.25 268 ALA A C 1
ATOM 2097 O O . ALA A 1 268 ? -8.621 10.715 17.341 1.00 85.25 268 ALA A O 1
ATOM 2098 N N . ALA A 1 269 ? -6.380 10.551 17.311 1.00 84.00 269 ALA A N 1
ATOM 2099 C CA . ALA A 1 269 ? -6.181 11.006 18.682 1.00 84.00 269 ALA A CA 1
ATOM 2100 C C . ALA A 1 269 ? -6.739 12.422 18.869 1.00 84.00 269 ALA A C 1
ATOM 2102 O O . ALA A 1 269 ? -7.562 12.660 19.754 1.00 84.00 269 ALA A O 1
ATOM 2103 N N . GLY A 1 270 ? -6.347 13.346 17.985 1.00 77.44 270 GLY A N 1
ATOM 2104 C CA . GLY A 1 270 ? -6.825 14.725 17.987 1.00 77.44 270 GLY A CA 1
ATOM 2105 C C . GLY A 1 270 ? -8.341 14.809 17.827 1.00 77.44 270 GLY A C 1
ATOM 2106 O O . GLY A 1 270 ? -8.996 15.550 18.554 1.00 77.44 270 GLY A O 1
ATOM 2107 N N . PHE A 1 271 ? -8.928 14.010 16.937 1.00 78.75 271 PHE A N 1
ATOM 2108 C CA . PHE A 1 271 ? -10.374 13.969 16.747 1.00 78.75 271 PHE A CA 1
ATOM 2109 C C . PHE A 1 271 ? -11.116 13.475 17.998 1.00 78.75 271 PHE A C 1
ATOM 2111 O O . PHE A 1 271 ? -12.078 14.118 18.428 1.00 78.75 271 PHE A O 1
ATOM 2118 N N . PHE A 1 272 ? -10.671 12.378 18.617 1.00 79.94 272 PHE A N 1
ATOM 2119 C CA . PHE A 1 272 ? -11.308 11.846 19.827 1.00 79.94 272 PHE A CA 1
ATOM 2120 C C . PHE A 1 272 ? -11.146 12.780 21.034 1.00 79.94 272 PHE A C 1
ATOM 2122 O O . PHE A 1 272 ? -12.099 12.954 21.796 1.00 79.94 272 PHE A O 1
ATOM 2129 N N . LEU A 1 273 ? -9.997 13.452 21.163 1.00 76.25 273 LEU A N 1
ATOM 2130 C CA . LEU A 1 273 ? -9.762 14.473 22.187 1.00 76.25 273 LEU A CA 1
ATOM 2131 C C . LEU A 1 273 ? -10.620 15.727 21.967 1.00 76.25 273 LEU A C 1
ATOM 2133 O O . LEU A 1 273 ? -11.259 16.204 22.900 1.00 76.25 273 LEU A O 1
ATOM 2137 N N . LEU A 1 274 ? -10.688 16.257 20.745 1.00 69.31 274 LEU A N 1
ATOM 2138 C CA . LEU A 1 274 ? -11.428 17.492 20.459 1.00 69.31 274 LEU A CA 1
ATOM 2139 C C . LEU A 1 274 ? -12.947 17.287 20.498 1.00 69.31 274 LEU A C 1
ATOM 2141 O O . LEU A 1 274 ? -13.669 18.191 20.911 1.00 69.31 274 LEU A O 1
ATOM 2145 N N . ARG A 1 275 ? -13.445 16.085 20.173 1.00 65.38 275 ARG A N 1
ATOM 2146 C CA . ARG A 1 275 ? -14.861 15.724 20.365 1.00 65.38 275 ARG A CA 1
ATOM 2147 C C . ARG A 1 275 ? -15.298 15.836 21.833 1.00 65.38 275 ARG A C 1
ATOM 2149 O O . ARG A 1 275 ? -16.475 16.071 22.099 1.00 65.38 275 ARG A O 1
ATOM 2156 N N . LYS A 1 276 ? -14.360 15.693 22.777 1.00 55.69 276 LYS A N 1
ATOM 2157 C CA . LYS A 1 276 ? -14.575 15.921 24.215 1.00 55.69 276 LYS A CA 1
ATOM 2158 C C . LYS A 1 276 ? -14.717 17.413 24.547 1.00 55.69 276 LYS A C 1
ATOM 2160 O O . LYS A 1 276 ? -15.461 17.753 25.456 1.00 55.69 276 LYS A O 1
ATOM 2165 N N . GLN A 1 277 ? -14.034 18.282 23.800 1.00 50.44 277 GLN A N 1
ATOM 2166 C CA . GLN A 1 277 ? -13.917 19.717 24.070 1.00 50.44 277 GLN A CA 1
ATOM 2167 C C . GLN A 1 277 ? -14.972 20.579 23.355 1.00 50.44 277 GLN A C 1
ATOM 2169 O O . GLN A 1 277 ? -15.413 21.580 23.915 1.00 50.44 277 GLN A O 1
ATOM 2174 N N . ASP A 1 278 ? -15.455 20.165 22.177 1.00 50.28 278 ASP A N 1
ATOM 2175 C CA . ASP A 1 278 ? -16.569 20.831 21.469 1.00 50.28 278 ASP A CA 1
ATOM 2176 C C . ASP A 1 278 ? -17.918 20.719 22.220 1.00 50.28 278 ASP A C 1
ATOM 2178 O O . ASP A 1 278 ? -18.892 21.369 21.845 1.00 50.28 278 ASP A O 1
ATOM 2182 N N . ARG A 1 279 ? -17.986 19.947 23.317 1.00 47.75 279 ARG A N 1
ATOM 2183 C CA . ARG A 1 279 ? -19.097 20.016 24.283 1.00 47.75 279 ARG A CA 1
ATOM 2184 C C . ARG A 1 279 ? -18.993 21.183 25.272 1.00 47.75 279 ARG A C 1
ATOM 2186 O O . ARG A 1 279 ? -20.001 21.483 25.899 1.00 47.75 279 ARG A O 1
ATOM 2193 N N . GLU A 1 280 ? -17.833 21.829 25.418 1.00 42.28 280 GLU A N 1
ATOM 2194 C CA . GLU A 1 280 ? -17.601 22.764 26.530 1.00 42.28 280 GLU A CA 1
ATOM 2195 C C . GLU A 1 280 ? -16.994 24.129 26.193 1.00 42.28 280 GLU A C 1
ATOM 2197 O O . GLU A 1 280 ? -17.191 25.027 27.006 1.00 42.28 280 GLU A O 1
ATOM 2202 N N . LYS A 1 281 ? -16.320 24.370 25.055 1.00 45.50 281 LYS A N 1
ATOM 2203 C CA . LYS A 1 281 ? -15.994 25.748 24.604 1.00 45.50 281 LYS A CA 1
ATOM 2204 C C . LYS A 1 281 ? -15.323 25.797 23.231 1.00 45.50 281 LYS A C 1
ATOM 2206 O O . LYS A 1 281 ? -14.370 25.074 22.949 1.00 45.50 281 LYS A O 1
ATOM 2211 N N . THR A 1 282 ? -15.770 26.753 22.426 1.00 43.69 282 THR A N 1
ATOM 2212 C CA . THR A 1 282 ? -15.263 27.122 21.101 1.00 43.69 282 THR A CA 1
ATOM 2213 C C . THR A 1 282 ? -13.884 27.790 21.200 1.00 43.69 282 THR A C 1
ATOM 2215 O O . THR A 1 282 ? -13.782 29.010 21.308 1.00 43.69 282 THR A O 1
ATOM 2218 N N . ILE A 1 283 ? -12.795 27.017 21.150 1.00 47.78 283 ILE A N 1
ATOM 2219 C CA . ILE A 1 283 ? -11.438 27.580 21.020 1.00 47.78 283 ILE A CA 1
ATOM 2220 C C . ILE A 1 283 ? -11.154 27.849 19.535 1.00 47.78 283 ILE A C 1
ATOM 2222 O O . ILE A 1 283 ? -10.908 26.927 18.766 1.00 47.78 283 ILE A O 1
ATOM 2226 N N . HIS A 1 284 ? -11.204 29.124 19.143 1.00 46.09 284 HIS A N 1
ATOM 2227 C CA . HIS A 1 284 ? -11.303 29.598 17.752 1.00 46.09 284 HIS A CA 1
ATOM 2228 C C . HIS A 1 284 ? -9.971 30.015 17.079 1.00 46.09 284 HIS A C 1
ATOM 2230 O O . HIS A 1 284 ? -10.009 30.701 16.069 1.00 46.09 284 HIS A O 1
ATOM 2236 N N . GLY A 1 285 ? -8.788 29.650 17.601 1.00 50.12 285 GLY A N 1
ATOM 2237 C CA . GLY A 1 285 ? -7.514 30.170 17.045 1.00 50.12 285 GLY A CA 1
ATOM 2238 C C . GLY A 1 285 ? -6.336 29.195 16.954 1.00 50.12 285 GLY A C 1
ATOM 2239 O O . GLY A 1 285 ? -5.609 29.187 15.966 1.00 50.12 285 GLY A O 1
ATOM 2240 N N . ARG A 1 286 ? -6.140 28.320 17.950 1.00 52.44 286 ARG A N 1
ATOM 2241 C CA . ARG A 1 286 ? -5.002 27.374 17.965 1.00 52.44 286 ARG A CA 1
ATOM 2242 C C . ARG A 1 286 ? -5.186 26.175 17.031 1.00 52.44 286 ARG A C 1
ATOM 2244 O O . ARG A 1 286 ? -4.205 25.630 16.535 1.00 52.44 286 ARG A O 1
ATOM 2251 N N . THR A 1 287 ? -6.427 25.767 16.774 1.00 54.25 287 THR A N 1
ATOM 2252 C CA . THR A 1 287 ? -6.727 24.633 15.888 1.00 54.25 287 THR A CA 1
ATOM 2253 C C . THR A 1 287 ? -6.472 24.956 14.424 1.00 54.25 287 THR A C 1
ATOM 2255 O O . THR A 1 287 ? -6.089 24.056 13.683 1.00 54.25 287 THR A O 1
ATOM 2258 N N . ASP A 1 288 ? -6.638 26.209 14.005 1.00 53.88 288 ASP A N 1
ATOM 2259 C CA . ASP A 1 288 ? -6.522 26.598 12.596 1.00 53.88 288 ASP A CA 1
ATOM 2260 C C . ASP A 1 288 ? -5.059 26.783 12.175 1.00 53.88 288 ASP A C 1
ATOM 2262 O O . ASP A 1 288 ? -4.696 26.437 11.054 1.00 53.88 288 ASP A O 1
ATOM 2266 N N . LEU A 1 289 ? -4.183 27.188 13.104 1.00 51.59 289 LEU A N 1
ATOM 2267 C CA . LEU A 1 289 ? -2.733 27.231 12.883 1.00 51.59 289 LEU A CA 1
ATOM 2268 C C . LEU A 1 289 ? -2.137 25.824 12.708 1.00 51.59 289 LEU A C 1
ATOM 2270 O O . LEU A 1 289 ? -1.392 25.582 11.763 1.00 51.59 289 LEU A O 1
ATOM 2274 N N . ILE A 1 290 ? -2.497 24.876 13.583 1.00 56.47 290 ILE A N 1
ATOM 2275 C CA . ILE A 1 290 ? -2.041 23.476 13.483 1.00 56.47 290 ILE A CA 1
ATOM 2276 C C . ILE A 1 290 ? -2.557 22.841 12.183 1.00 56.47 290 ILE A C 1
ATOM 2278 O O . ILE A 1 290 ? -1.817 22.130 11.501 1.00 56.47 290 ILE A O 1
ATOM 2282 N N . GLN A 1 291 ? -3.801 23.145 11.800 1.00 54.47 291 GLN A N 1
ATOM 2283 C CA . GLN A 1 291 ? -4.370 22.718 10.521 1.00 54.47 291 GLN A CA 1
ATOM 2284 C C . GLN A 1 291 ? -3.604 23.324 9.334 1.00 54.47 291 GLN A C 1
ATOM 2286 O O . GLN A 1 291 ? -3.184 22.574 8.455 1.00 54.47 291 GLN A O 1
ATOM 2291 N N . GLY A 1 292 ? -3.340 24.633 9.333 1.00 56.06 292 GLY A N 1
ATOM 2292 C CA . GLY A 1 292 ? -2.586 25.309 8.271 1.00 56.06 292 GLY A CA 1
ATOM 2293 C C . GLY A 1 292 ? -1.165 24.765 8.097 1.00 56.06 292 GLY A C 1
ATOM 2294 O O . GLY A 1 292 ? -0.751 24.470 6.977 1.00 56.06 292 GLY A O 1
ATOM 2295 N N . VAL A 1 293 ? -0.447 24.534 9.202 1.00 61.84 293 VAL A N 1
ATOM 2296 C CA . VAL A 1 293 ? 0.899 23.935 9.179 1.00 61.84 293 VAL A CA 1
ATOM 2297 C C . VAL A 1 293 ? 0.858 22.499 8.653 1.00 61.84 293 VAL A C 1
ATOM 2299 O O . VAL A 1 293 ? 1.701 22.130 7.838 1.00 61.84 293 VAL A O 1
ATOM 2302 N N . SER A 1 294 ? -0.137 21.698 9.049 1.00 54.72 294 SER A N 1
ATOM 2303 C CA . SER A 1 294 ? -0.279 20.326 8.542 1.00 54.72 294 SER A CA 1
ATOM 2304 C C . SER A 1 294 ? -0.519 20.288 7.027 1.00 54.72 294 SER A C 1
ATOM 2306 O O . SER A 1 294 ? 0.102 19.484 6.327 1.00 54.72 294 SER A O 1
ATOM 2308 N N . VAL A 1 295 ? -1.346 21.206 6.507 1.00 60.25 295 VAL A N 1
ATOM 2309 C CA . VAL A 1 295 ? -1.637 21.344 5.073 1.00 60.25 295 VAL A CA 1
ATOM 2310 C C . VAL A 1 295 ? -0.386 21.769 4.310 1.00 60.25 295 VAL A C 1
ATOM 2312 O O . VAL A 1 295 ? -0.035 21.113 3.333 1.00 60.25 295 VAL A O 1
ATOM 2315 N N . LEU A 1 296 ? 0.332 22.795 4.779 1.00 61.25 296 LEU A N 1
ATOM 2316 C CA . LEU A 1 296 ? 1.580 23.247 4.152 1.00 61.25 296 LEU A CA 1
ATOM 2317 C C . LEU A 1 296 ? 2.648 22.147 4.137 1.00 61.25 296 LEU A C 1
ATOM 2319 O O . LEU A 1 296 ? 3.269 21.915 3.100 1.00 61.25 296 LEU A O 1
ATOM 2323 N N . LEU A 1 297 ? 2.810 21.417 5.245 1.00 64.31 297 LEU A N 1
ATOM 2324 C CA . LEU A 1 297 ? 3.734 20.285 5.323 1.00 64.31 297 LEU A CA 1
ATOM 2325 C C . LEU A 1 297 ? 3.361 19.184 4.324 1.00 64.31 297 LEU A C 1
ATOM 2327 O O . LEU A 1 297 ? 4.232 18.577 3.711 1.00 64.31 297 LEU A O 1
ATOM 2331 N N . SER A 1 298 ? 2.072 18.943 4.115 1.00 56.34 298 SER A N 1
ATOM 2332 C CA . SER A 1 298 ? 1.615 17.866 3.233 1.00 56.34 298 SER A CA 1
ATOM 2333 C C . SER A 1 298 ? 1.671 18.252 1.766 1.00 56.34 298 SER A C 1
ATOM 2335 O O . SER A 1 298 ? 2.055 17.428 0.943 1.00 56.34 298 SER A O 1
ATOM 2337 N N . VAL A 1 299 ? 1.398 19.516 1.437 1.00 64.56 299 VAL A N 1
ATOM 2338 C CA . VAL A 1 299 ? 1.675 20.075 0.107 1.00 64.56 299 VAL A CA 1
ATOM 2339 C C . VAL A 1 299 ? 3.172 19.998 -0.195 1.00 64.56 299 VAL A C 1
ATOM 2341 O O . VAL A 1 299 ? 3.546 19.553 -1.278 1.00 64.56 299 VAL A O 1
ATOM 2344 N N . PHE A 1 300 ? 4.034 20.338 0.768 1.00 66.69 300 PHE A N 1
ATOM 2345 C CA . PHE A 1 300 ? 5.485 20.200 0.629 1.00 66.69 300 PHE A CA 1
ATOM 2346 C C . PHE A 1 300 ? 5.912 18.739 0.406 1.00 66.69 300 PHE A C 1
ATOM 2348 O O . PHE A 1 300 ? 6.677 18.460 -0.516 1.00 66.69 300 PHE A O 1
ATOM 2355 N N . LEU A 1 301 ? 5.381 17.790 1.185 1.00 63.09 301 LEU A N 1
ATOM 2356 C CA . LEU A 1 301 ? 5.680 16.360 1.030 1.00 63.09 301 LEU A CA 1
ATOM 2357 C C . LEU A 1 301 ? 5.198 15.806 -0.319 1.00 63.09 301 LEU A C 1
ATOM 2359 O O . LEU A 1 301 ? 5.915 15.030 -0.953 1.00 63.09 301 LEU A O 1
ATOM 2363 N N . VAL A 1 302 ? 4.020 16.223 -0.788 1.00 63.78 302 VAL A N 1
ATOM 2364 C CA . VAL A 1 302 ? 3.495 15.857 -2.113 1.00 63.78 302 VAL A CA 1
ATOM 2365 C C . VAL A 1 302 ? 4.355 16.460 -3.228 1.00 63.78 302 VAL A C 1
ATOM 2367 O O . VAL A 1 302 ? 4.686 15.757 -4.182 1.00 63.78 302 VAL A O 1
ATOM 2370 N N . ALA A 1 303 ? 4.779 17.720 -3.102 1.00 60.78 303 ALA A N 1
ATOM 2371 C CA . ALA A 1 303 ? 5.656 18.376 -4.073 1.00 60.78 303 ALA A CA 1
ATOM 2372 C C . ALA A 1 303 ? 7.044 17.712 -4.141 1.00 60.78 303 ALA A C 1
ATOM 2374 O O . ALA A 1 303 ? 7.550 17.434 -5.231 1.00 60.78 303 ALA A O 1
ATOM 2375 N N . ALA A 1 304 ? 7.632 17.384 -2.987 1.00 63.47 304 ALA A N 1
ATOM 2376 C CA . ALA A 1 304 ? 8.900 16.663 -2.902 1.00 63.47 304 ALA A CA 1
ATOM 2377 C C . ALA A 1 304 ? 8.798 15.249 -3.505 1.00 63.47 304 ALA A C 1
ATOM 2379 O O . ALA A 1 304 ? 9.686 14.824 -4.249 1.00 63.47 304 ALA A O 1
ATOM 2380 N N . ALA A 1 305 ? 7.692 14.539 -3.254 1.00 64.56 305 ALA A N 1
ATOM 2381 C CA . ALA A 1 305 ? 7.416 13.254 -3.892 1.00 64.56 305 ALA A CA 1
ATOM 2382 C C . ALA A 1 305 ? 7.273 13.395 -5.419 1.00 64.56 305 ALA A C 1
ATOM 2384 O O . ALA A 1 305 ? 7.848 12.596 -6.157 1.00 64.56 305 ALA A O 1
ATOM 2385 N N . GLY A 1 306 ? 6.594 14.444 -5.898 1.00 68.12 306 GLY A N 1
ATOM 2386 C CA . GLY A 1 306 ? 6.425 14.759 -7.323 1.00 68.12 306 GLY A CA 1
ATOM 2387 C C . GLY A 1 306 ? 7.741 14.853 -8.101 1.00 68.12 306 GLY A C 1
ATOM 2388 O O . GLY A 1 306 ? 7.862 14.291 -9.192 1.00 68.12 306 GLY A O 1
ATOM 2389 N N . LEU A 1 307 ? 8.755 15.505 -7.523 1.00 65.50 307 LEU A N 1
ATOM 2390 C CA . LEU A 1 307 ? 10.086 15.611 -8.133 1.00 65.50 307 LEU A CA 1
ATOM 2391 C C . LEU A 1 307 ? 10.771 14.245 -8.260 1.00 65.50 307 LEU A C 1
ATOM 2393 O O . LEU A 1 307 ? 11.345 13.938 -9.305 1.00 65.50 307 LEU A O 1
ATOM 2397 N N . ARG A 1 308 ? 10.666 13.404 -7.228 1.00 72.00 308 ARG A N 1
ATOM 2398 C CA . ARG A 1 308 ? 11.245 12.055 -7.223 1.00 72.00 308 ARG A CA 1
ATOM 2399 C C . ARG A 1 308 ? 10.564 11.128 -8.235 1.00 72.00 308 ARG A C 1
ATOM 2401 O O . ARG A 1 308 ? 11.252 10.416 -8.964 1.00 72.00 308 ARG A O 1
ATOM 2408 N N . ILE A 1 309 ? 9.235 11.190 -8.331 1.00 77.50 309 ILE A N 1
ATOM 2409 C CA . ILE A 1 309 ? 8.438 10.397 -9.283 1.00 77.50 309 ILE A CA 1
ATOM 2410 C C . ILE A 1 309 ? 8.895 10.654 -10.722 1.00 77.50 309 ILE A C 1
ATOM 2412 O O . ILE A 1 309 ? 8.965 9.724 -11.526 1.00 77.50 309 ILE A O 1
ATOM 2416 N N . ARG A 1 310 ? 9.245 11.904 -11.057 1.00 79.81 310 ARG A N 1
ATOM 2417 C CA . ARG A 1 310 ? 9.712 12.265 -12.402 1.00 79.81 310 ARG A CA 1
ATOM 2418 C C . ARG A 1 310 ? 11.015 11.558 -12.779 1.00 79.81 310 ARG A C 1
ATOM 2420 O O . ARG A 1 310 ? 11.143 11.098 -13.913 1.00 79.81 310 ARG A O 1
ATOM 2427 N N . GLU A 1 311 ? 11.960 11.468 -11.847 1.00 80.00 311 GLU A N 1
ATOM 2428 C CA . GLU A 1 311 ? 13.247 10.808 -12.084 1.00 80.00 311 GLU A CA 1
ATOM 2429 C C . GLU A 1 311 ? 13.073 9.285 -12.195 1.00 80.00 311 GLU A C 1
ATOM 2431 O O . GLU A 1 311 ? 13.504 8.696 -13.187 1.00 80.00 311 GLU A O 1
ATOM 2436 N N . GLU A 1 312 ? 12.356 8.657 -11.253 1.00 84.00 312 GLU A N 1
ATOM 2437 C CA . GLU A 1 312 ? 12.089 7.207 -11.284 1.00 84.00 312 GLU A CA 1
ATOM 2438 C C . GLU A 1 312 ? 11.335 6.797 -12.560 1.00 84.00 312 GLU A C 1
ATOM 2440 O O . GLU A 1 312 ? 11.699 5.824 -13.227 1.00 84.00 312 GLU A O 1
ATOM 2445 N N . ARG A 1 313 ? 10.340 7.596 -12.974 1.00 88.75 313 ARG A N 1
ATOM 2446 C CA . ARG A 1 313 ? 9.595 7.386 -14.223 1.00 88.75 313 ARG A CA 1
ATOM 2447 C C . ARG A 1 313 ? 10.515 7.327 -15.429 1.00 88.75 313 ARG A C 1
ATOM 2449 O O . ARG A 1 313 ? 10.334 6.487 -16.311 1.00 88.75 313 ARG A O 1
ATOM 2456 N N . LYS A 1 314 ? 11.445 8.275 -15.523 1.00 88.00 314 LYS A N 1
ATOM 2457 C CA . LYS A 1 314 ? 12.325 8.405 -16.681 1.00 88.00 314 LYS A CA 1
ATOM 2458 C C . LYS A 1 314 ? 13.233 7.183 -16.803 1.00 88.00 314 LYS A C 1
ATOM 2460 O O . LYS A 1 314 ? 13.273 6.590 -17.881 1.00 88.00 314 LYS A O 1
ATOM 2465 N N . MET A 1 315 ? 13.857 6.776 -15.696 1.00 88.69 315 MET A N 1
ATOM 2466 C CA . MET A 1 315 ? 14.684 5.565 -15.607 1.00 88.69 315 MET A CA 1
ATOM 2467 C C . MET A 1 315 ? 13.883 4.323 -16.036 1.00 88.69 315 MET A C 1
ATOM 2469 O O . MET A 1 315 ? 14.284 3.584 -16.935 1.00 88.69 315 MET A O 1
ATOM 2473 N N . LEU A 1 316 ? 12.685 4.131 -15.470 1.00 90.81 316 LEU A N 1
ATOM 2474 C CA . LEU A 1 316 ? 11.824 2.991 -15.804 1.00 90.81 316 LEU A CA 1
ATOM 2475 C C . LEU A 1 316 ? 11.333 3.013 -17.249 1.00 90.81 316 LEU A C 1
ATOM 2477 O O . LEU A 1 316 ? 11.221 1.959 -17.861 1.00 90.81 316 LEU A O 1
ATOM 2481 N N . THR A 1 317 ? 11.082 4.188 -17.827 1.00 91.94 317 THR A N 1
ATOM 2482 C CA . THR A 1 317 ? 10.648 4.276 -19.228 1.00 91.94 317 THR A CA 1
ATOM 2483 C C . THR A 1 317 ? 11.755 3.835 -20.188 1.00 91.94 317 THR A C 1
ATOM 2485 O O . THR A 1 317 ? 11.457 3.250 -21.229 1.00 91.94 317 THR A O 1
ATOM 2488 N N . ILE A 1 318 ? 13.020 4.112 -19.860 1.00 91.12 318 ILE A N 1
ATOM 2489 C CA . ILE A 1 318 ? 14.175 3.661 -20.649 1.00 91.12 318 ILE A CA 1
ATOM 2490 C C . ILE A 1 318 ? 14.297 2.141 -20.569 1.00 91.12 318 ILE A C 1
ATOM 2492 O O . ILE A 1 318 ? 14.348 1.482 -21.605 1.00 91.12 318 ILE A O 1
ATOM 2496 N N . ARG A 1 319 ? 14.241 1.583 -19.357 1.00 90.69 319 ARG A N 1
ATOM 2497 C CA . ARG A 1 319 ? 14.280 0.130 -19.129 1.00 90.69 319 ARG A CA 1
ATOM 2498 C C . ARG A 1 319 ? 13.118 -0.595 -19.805 1.00 90.69 319 ARG A C 1
ATOM 2500 O O . ARG A 1 319 ? 13.317 -1.610 -20.459 1.00 90.69 319 ARG A O 1
ATOM 2507 N N . HIS A 1 320 ? 11.915 -0.039 -19.711 1.00 91.19 320 HIS A N 1
ATOM 2508 C CA . HIS A 1 320 ? 10.732 -0.590 -20.359 1.00 91.19 320 HIS A CA 1
ATOM 2509 C C . HIS A 1 320 ? 10.857 -0.573 -21.890 1.00 91.19 320 HIS A C 1
ATOM 2511 O O . HIS A 1 320 ? 10.521 -1.552 -22.548 1.00 91.19 320 HIS A O 1
ATOM 2517 N N . ALA A 1 321 ? 11.392 0.512 -22.465 1.00 92.19 321 ALA A N 1
ATOM 2518 C CA . ALA A 1 321 ? 11.658 0.590 -23.901 1.00 92.19 321 ALA A CA 1
ATOM 2519 C C . ALA A 1 321 ? 12.743 -0.404 -24.349 1.00 92.19 321 ALA A C 1
ATOM 2521 O O . ALA A 1 321 ? 12.609 -0.990 -25.420 1.00 92.19 321 ALA A O 1
ATOM 2522 N N . ALA A 1 322 ? 13.785 -0.611 -23.538 1.00 91.50 322 ALA A N 1
ATOM 2523 C CA . ALA A 1 322 ? 14.822 -1.605 -23.803 1.00 91.50 322 ALA A CA 1
ATOM 2524 C C . ALA A 1 322 ? 14.252 -3.032 -23.790 1.00 91.50 322 ALA A C 1
ATOM 2526 O O . ALA A 1 322 ? 14.485 -3.785 -24.728 1.00 91.50 322 ALA A O 1
ATOM 2527 N N . HIS A 1 323 ? 13.414 -3.363 -22.803 1.00 88.94 323 HIS A N 1
ATOM 2528 C CA . HIS A 1 323 ? 12.747 -4.666 -22.717 1.00 88.94 323 HIS A CA 1
ATOM 2529 C C . HIS A 1 323 ? 11.795 -4.939 -23.900 1.00 88.94 323 HIS A C 1
ATOM 2531 O O . HIS A 1 323 ? 11.606 -6.078 -24.302 1.00 88.94 323 HIS A O 1
ATOM 2537 N N . GLN A 1 324 ? 11.221 -3.894 -24.506 1.00 90.44 324 GLN A N 1
ATOM 2538 C CA . GLN A 1 324 ? 10.418 -4.002 -25.735 1.00 90.44 324 GLN A CA 1
ATOM 2539 C C . GLN A 1 324 ? 11.257 -4.048 -27.028 1.00 90.44 324 GLN A C 1
ATOM 2541 O O . GLN A 1 324 ? 10.689 -4.040 -28.119 1.00 90.44 324 GLN A O 1
ATOM 2546 N N . GLY A 1 325 ? 12.591 -4.004 -26.947 1.00 90.44 325 GLY A N 1
ATOM 2547 C CA . GLY A 1 325 ? 13.468 -3.919 -28.119 1.00 90.44 325 GLY A CA 1
ATOM 2548 C C . GLY A 1 325 ? 13.395 -2.578 -28.866 1.00 90.44 325 GLY A C 1
ATOM 2549 O O . GLY A 1 325 ? 13.858 -2.457 -30.000 1.00 90.44 325 GLY A O 1
ATOM 2550 N N . ALA A 1 326 ? 12.827 -1.532 -28.258 1.00 93.81 326 ALA A N 1
ATOM 2551 C CA . ALA A 1 326 ? 12.673 -0.211 -28.869 1.00 93.81 326 ALA A CA 1
ATOM 2552 C C . ALA A 1 326 ? 13.979 0.609 -28.789 1.00 93.81 326 ALA A C 1
ATOM 2554 O O . ALA A 1 326 ? 14.008 1.729 -28.268 1.00 93.81 326 ALA A O 1
ATOM 2555 N N . TRP A 1 327 ? 15.073 0.070 -29.330 1.00 93.69 327 TRP A N 1
ATOM 2556 C CA . TRP A 1 327 ? 16.439 0.586 -29.161 1.00 93.69 327 TRP A CA 1
ATOM 2557 C C . TRP A 1 327 ? 16.613 2.045 -29.601 1.00 93.69 327 TRP A C 1
ATOM 2559 O O . TRP A 1 327 ? 17.218 2.845 -28.888 1.00 93.69 327 TRP A O 1
ATOM 2569 N N . LYS A 1 328 ? 15.994 2.451 -30.718 1.00 93.31 328 LYS A N 1
ATOM 2570 C CA . LYS A 1 328 ? 16.025 3.852 -31.190 1.00 93.31 328 LYS A CA 1
ATOM 2571 C C . LYS A 1 328 ? 15.445 4.834 -30.160 1.00 93.31 328 LYS A C 1
ATOM 2573 O O . LYS A 1 328 ? 15.940 5.951 -30.029 1.00 93.31 328 LYS A O 1
ATOM 2578 N N . LYS A 1 329 ? 14.418 4.417 -29.408 1.00 92.38 329 LYS A N 1
ATOM 2579 C CA . LYS A 1 329 ? 13.765 5.222 -28.360 1.00 92.38 329 LYS A CA 1
ATOM 2580 C C . LYS A 1 329 ? 14.625 5.336 -27.102 1.00 92.38 329 LYS A C 1
ATOM 2582 O O . LYS A 1 329 ? 14.529 6.338 -26.400 1.00 92.38 329 LYS A O 1
ATOM 2587 N N . VAL A 1 330 ? 15.448 4.327 -26.818 1.00 92.31 330 VAL A N 1
ATOM 2588 C CA . VAL A 1 330 ? 16.453 4.383 -25.748 1.00 92.31 330 VAL A CA 1
ATOM 2589 C C . VAL A 1 330 ? 17.546 5.381 -26.127 1.00 92.31 330 VAL A C 1
ATOM 2591 O O . VAL A 1 330 ? 17.816 6.308 -25.368 1.00 92.31 330 VAL A O 1
ATOM 2594 N N . VAL A 1 331 ? 18.096 5.264 -27.341 1.00 90.69 331 VAL A N 1
ATOM 2595 C CA . VAL A 1 331 ? 19.182 6.130 -27.828 1.00 90.69 331 VAL A CA 1
ATOM 2596 C C . VAL A 1 331 ? 18.776 7.608 -27.913 1.00 90.69 331 VAL A C 1
ATOM 2598 O O . VAL A 1 331 ? 19.594 8.485 -27.637 1.00 90.69 331 VAL A O 1
ATOM 2601 N N . SER A 1 332 ? 17.518 7.912 -28.249 1.00 89.81 332 SER A N 1
ATOM 2602 C CA . SER A 1 332 ? 17.021 9.297 -28.303 1.00 89.81 332 SER A CA 1
ATOM 2603 C C . SER A 1 332 ? 16.781 9.941 -26.933 1.00 89.81 332 SER A C 1
ATOM 2605 O O . SER A 1 332 ? 16.545 11.144 -26.862 1.00 89.81 332 SER A O 1
ATOM 2607 N N . ARG A 1 333 ? 16.832 9.162 -25.845 1.00 87.38 333 ARG A N 1
ATOM 2608 C CA . ARG A 1 333 ? 16.569 9.616 -24.468 1.00 87.38 333 ARG A CA 1
ATOM 2609 C C . ARG A 1 333 ? 17.813 9.633 -23.582 1.00 87.38 333 ARG A C 1
ATOM 2611 O O . ARG A 1 333 ? 17.684 9.828 -22.376 1.00 87.38 333 ARG A O 1
ATOM 2618 N N . ILE A 1 334 ? 18.992 9.420 -24.165 1.00 87.31 334 ILE A N 1
ATOM 2619 C CA . ILE A 1 334 ? 20.264 9.454 -23.442 1.00 87.31 334 ILE A CA 1
ATOM 2620 C C . ILE A 1 334 ? 20.532 10.882 -22.966 1.00 87.31 334 ILE A C 1
ATOM 2622 O O . ILE A 1 334 ? 20.533 11.821 -23.758 1.00 87.31 334 ILE A O 1
ATOM 2626 N N . ASP A 1 335 ? 20.820 11.027 -21.677 1.00 87.12 335 ASP A N 1
ATOM 2627 C CA . ASP A 1 335 ? 21.346 12.258 -21.099 1.00 87.12 335 ASP A CA 1
ATOM 2628 C C . ASP A 1 335 ? 22.259 11.983 -19.897 1.00 87.12 335 ASP A C 1
ATOM 2630 O O . ASP A 1 335 ? 22.409 10.842 -19.454 1.00 87.12 335 ASP A O 1
ATOM 2634 N N . ALA A 1 336 ? 22.857 13.048 -19.355 1.00 83.94 336 ALA A N 1
ATOM 2635 C CA . ALA A 1 336 ? 23.846 12.972 -18.280 1.00 83.94 336 ALA A CA 1
ATOM 2636 C C . ALA A 1 336 ? 23.339 12.274 -17.004 1.00 83.94 336 ALA A C 1
ATOM 2638 O O . ALA A 1 336 ? 24.134 11.703 -16.271 1.00 83.94 336 ALA A O 1
ATOM 2639 N N . ARG A 1 337 ? 22.028 12.292 -16.723 1.00 83.38 337 ARG A N 1
ATOM 2640 C CA . ARG A 1 337 ? 21.464 11.592 -15.553 1.00 83.38 337 ARG A CA 1
ATOM 2641 C C . ARG A 1 337 ? 21.212 10.119 -15.824 1.00 83.38 337 ARG A C 1
ATOM 2643 O O . ARG A 1 337 ? 21.360 9.301 -14.928 1.00 83.38 337 ARG A O 1
ATOM 2650 N N . THR A 1 338 ? 20.839 9.779 -17.053 1.00 82.94 338 THR A N 1
ATOM 2651 C CA . THR A 1 338 ? 20.609 8.388 -17.468 1.00 82.94 338 THR A CA 1
ATOM 2652 C C . THR A 1 338 ? 21.870 7.542 -17.288 1.00 82.94 338 THR A C 1
ATOM 2654 O O . THR A 1 338 ? 21.794 6.403 -16.846 1.00 82.94 338 THR A O 1
ATOM 2657 N N . VAL A 1 339 ? 23.039 8.118 -17.572 1.00 85.00 339 VAL A N 1
ATOM 2658 C CA . VAL A 1 339 ? 24.333 7.426 -17.455 1.00 85.00 339 VAL A CA 1
ATOM 2659 C C . VAL A 1 339 ? 24.850 7.308 -16.016 1.00 85.00 339 VAL A C 1
ATOM 2661 O O . VAL A 1 339 ? 25.826 6.602 -15.780 1.00 85.00 339 VAL A O 1
ATOM 2664 N N . GLN A 1 340 ? 24.207 7.978 -15.052 1.00 87.75 340 GLN A N 1
ATOM 2665 C CA . GLN A 1 340 ? 24.525 7.872 -13.622 1.00 87.75 340 GLN A CA 1
ATOM 2666 C C . GLN A 1 340 ? 23.839 6.682 -12.942 1.00 87.75 340 GLN A C 1
ATOM 2668 O O . GLN A 1 340 ? 24.159 6.382 -11.796 1.00 87.75 340 GLN A O 1
ATOM 2673 N N . ASP A 1 341 ? 22.919 5.997 -13.625 1.00 87.88 341 ASP A N 1
ATOM 2674 C CA . ASP A 1 341 ? 22.314 4.759 -13.141 1.00 87.88 341 ASP A CA 1
ATOM 2675 C C . ASP A 1 341 ? 22.917 3.556 -13.889 1.00 87.88 341 ASP A C 1
ATOM 2677 O O . ASP A 1 341 ? 22.883 3.530 -15.124 1.00 87.88 341 ASP A O 1
ATOM 2681 N N . PRO A 1 342 ? 23.467 2.549 -13.185 1.00 88.69 342 PRO A N 1
ATOM 2682 C CA . PRO A 1 342 ? 24.168 1.438 -13.826 1.00 88.69 342 PRO A CA 1
ATOM 2683 C C . PRO A 1 342 ? 23.244 0.584 -14.705 1.00 88.69 342 PRO A C 1
ATOM 2685 O O . PRO A 1 342 ? 23.672 0.119 -15.760 1.00 88.69 342 PRO A O 1
ATOM 2688 N N . LEU A 1 343 ? 21.969 0.418 -14.328 1.00 88.94 343 LEU A N 1
ATOM 2689 C CA . LEU A 1 343 ? 20.994 -0.333 -15.132 1.00 88.94 343 LEU A CA 1
ATOM 2690 C C . LEU A 1 343 ? 20.623 0.426 -16.405 1.00 88.94 343 LEU A C 1
ATOM 2692 O O . LEU A 1 343 ? 20.524 -0.165 -17.480 1.00 88.94 343 LEU A O 1
ATOM 2696 N N . CYS A 1 344 ? 20.419 1.737 -16.308 1.00 90.12 344 CYS A N 1
ATOM 2697 C CA . CYS A 1 344 ? 20.154 2.556 -17.481 1.00 90.12 344 CYS A CA 1
ATOM 2698 C C . CYS A 1 344 ? 21.366 2.612 -18.412 1.00 90.12 344 CYS A C 1
ATOM 2700 O O . CYS A 1 344 ? 21.180 2.471 -19.618 1.00 90.12 344 CYS A O 1
ATOM 2702 N N . LEU A 1 345 ? 22.590 2.741 -17.885 1.00 91.44 345 LEU A N 1
ATOM 2703 C CA . LEU A 1 345 ? 23.807 2.692 -18.700 1.00 91.44 345 LEU A CA 1
ATOM 2704 C C . LEU A 1 345 ? 23.952 1.342 -19.421 1.00 91.44 345 LEU A C 1
ATOM 2706 O O . LEU A 1 345 ? 24.238 1.323 -20.618 1.00 91.44 345 LEU A O 1
ATOM 2710 N N . PHE A 1 346 ? 23.666 0.236 -18.729 1.00 91.62 346 PHE A N 1
ATOM 2711 C CA . PHE A 1 346 ? 23.598 -1.100 -19.323 1.00 91.62 346 PHE A CA 1
ATOM 2712 C C . PHE A 1 346 ? 22.643 -1.168 -20.519 1.00 91.62 346 PHE A C 1
ATOM 2714 O O . PHE A 1 346 ? 23.037 -1.557 -21.622 1.00 91.62 346 PHE A O 1
ATOM 2721 N N . HIS A 1 347 ? 21.406 -0.702 -20.349 1.00 92.00 347 HIS A N 1
ATOM 2722 C CA . HIS A 1 347 ? 20.419 -0.688 -21.432 1.00 92.00 347 HIS A CA 1
ATOM 2723 C C . HIS A 1 347 ? 20.760 0.303 -22.553 1.00 92.00 347 HIS A C 1
ATOM 2725 O O . HIS A 1 347 ? 20.453 0.041 -23.717 1.00 92.00 347 HIS A O 1
ATOM 2731 N N . VAL A 1 348 ? 21.428 1.417 -22.243 1.00 92.81 348 VAL A N 1
ATOM 2732 C CA . VAL A 1 348 ? 21.950 2.358 -23.246 1.00 92.81 348 VAL A CA 1
ATOM 2733 C C . VAL A 1 348 ? 23.022 1.691 -24.101 1.00 92.81 348 VAL A C 1
ATOM 2735 O O . VAL A 1 348 ? 22.941 1.761 -25.327 1.00 92.81 348 VAL A O 1
ATOM 2738 N N . ASN A 1 349 ? 23.982 1.001 -23.489 1.00 92.56 349 ASN A N 1
ATOM 2739 C CA . ASN A 1 349 ? 25.040 0.312 -24.221 1.00 92.56 349 ASN A CA 1
ATOM 2740 C C . ASN A 1 349 ? 24.481 -0.822 -25.096 1.00 92.56 349 ASN A C 1
ATOM 2742 O O . ASN A 1 349 ? 24.856 -0.926 -26.266 1.00 92.56 349 ASN A O 1
ATOM 2746 N N . ARG A 1 350 ? 23.495 -1.585 -24.602 1.00 91.62 350 ARG A N 1
ATOM 2747 C CA . ARG A 1 350 ? 22.738 -2.542 -25.432 1.00 91.62 350 ARG A CA 1
ATOM 2748 C C . ARG A 1 350 ? 22.042 -1.869 -26.611 1.00 91.62 350 ARG A C 1
ATOM 2750 O O . ARG A 1 350 ? 22.113 -2.357 -27.737 1.00 91.62 350 ARG A O 1
ATOM 2757 N N . ALA A 1 351 ? 21.401 -0.725 -26.385 1.00 93.81 351 ALA A N 1
ATOM 2758 C CA . ALA A 1 351 ? 20.730 0.001 -27.455 1.00 93.81 351 ALA A CA 1
ATOM 2759 C C . ALA A 1 351 ? 21.714 0.513 -28.521 1.00 93.81 351 ALA A C 1
ATOM 2761 O O . ALA A 1 351 ? 21.395 0.475 -29.709 1.00 93.81 351 ALA A O 1
ATOM 2762 N N . LEU A 1 352 ? 22.915 0.955 -28.130 1.00 93.31 352 LEU A N 1
ATOM 2763 C CA . LEU A 1 352 ? 23.973 1.342 -29.071 1.00 93.31 352 LEU A CA 1
ATOM 2764 C C . LEU A 1 352 ? 24.447 0.155 -29.913 1.00 93.31 352 LEU A C 1
ATOM 2766 O O . LEU A 1 352 ? 24.646 0.318 -31.117 1.00 93.31 352 LEU A O 1
ATOM 2770 N N . TYR A 1 353 ? 24.584 -1.026 -29.306 1.00 92.69 353 TYR A N 1
ATOM 2771 C CA . TYR A 1 353 ? 24.916 -2.259 -30.020 1.00 92.69 353 TYR A CA 1
ATOM 2772 C C . TYR A 1 353 ? 23.840 -2.608 -31.059 1.00 92.69 353 TYR A C 1
ATOM 2774 O O . TYR A 1 353 ? 24.132 -2.654 -32.253 1.00 92.69 353 TYR A O 1
ATOM 2782 N N . HIS A 1 354 ? 22.575 -2.735 -30.643 1.00 92.69 354 HIS A N 1
ATOM 2783 C CA . HIS A 1 354 ? 21.478 -3.120 -31.542 1.00 92.69 354 HIS A CA 1
ATOM 2784 C C . HIS A 1 354 ? 21.143 -2.072 -32.615 1.00 92.69 354 HIS A C 1
ATOM 2786 O O . HIS A 1 354 ? 20.497 -2.392 -33.610 1.00 92.69 354 HIS A O 1
ATOM 2792 N N . THR A 1 355 ? 21.558 -0.816 -32.434 1.00 93.75 355 THR A N 1
ATOM 2793 C CA . THR A 1 355 ? 21.409 0.236 -33.456 1.00 93.75 355 THR A CA 1
ATOM 2794 C C . THR A 1 355 ? 22.637 0.397 -34.353 1.00 93.75 355 THR A C 1
ATOM 2796 O O . THR A 1 355 ? 22.605 1.232 -35.254 1.00 93.75 355 THR A O 1
ATOM 2799 N N . GLY A 1 356 ? 23.718 -0.355 -34.113 1.00 93.50 356 GLY A N 1
ATOM 2800 C CA . GLY A 1 356 ? 24.995 -0.210 -34.822 1.00 93.50 356 GLY A CA 1
ATOM 2801 C C . GLY A 1 356 ? 25.761 1.076 -34.482 1.00 93.50 356 GLY A C 1
ATOM 2802 O O . GLY A 1 356 ? 26.798 1.359 -35.072 1.00 93.50 356 GLY A O 1
ATOM 2803 N N . ALA A 1 357 ? 25.280 1.860 -33.515 1.00 92.00 357 ALA A N 1
ATOM 2804 C CA . ALA A 1 357 ? 25.878 3.130 -33.112 1.00 92.00 357 ALA A CA 1
ATOM 2805 C C . ALA A 1 357 ? 26.998 2.972 -32.069 1.00 92.00 357 ALA A C 1
ATOM 2807 O O . ALA A 1 357 ? 27.569 3.968 -31.630 1.00 92.00 357 ALA A O 1
ATOM 2808 N N . MET A 1 358 ? 27.314 1.744 -31.646 1.00 92.62 358 MET A N 1
ATOM 2809 C CA . MET A 1 358 ? 28.324 1.494 -30.615 1.00 92.62 358 MET A CA 1
ATOM 2810 C C . MET A 1 358 ? 29.703 2.018 -31.028 1.00 92.62 358 MET A C 1
ATOM 2812 O O . MET A 1 358 ? 30.285 2.813 -30.300 1.00 92.62 358 MET A O 1
ATOM 2816 N N . GLY A 1 359 ? 30.188 1.685 -32.227 1.00 91.31 359 GLY A N 1
ATOM 2817 C CA . GLY A 1 359 ? 31.513 2.126 -32.682 1.00 91.31 359 GLY A CA 1
ATOM 2818 C C . GLY A 1 359 ? 31.669 3.649 -32.788 1.00 91.31 359 GLY A C 1
ATOM 2819 O O . GLY A 1 359 ? 32.749 4.171 -32.537 1.00 91.31 359 GLY A O 1
ATOM 2820 N N . SER A 1 360 ? 30.593 4.373 -33.111 1.00 91.88 360 SER A N 1
ATOM 2821 C CA . SER A 1 360 ? 30.634 5.824 -33.329 1.00 91.88 360 SER A CA 1
ATOM 2822 C C . SER A 1 360 ? 30.263 6.653 -32.098 1.00 91.88 360 SER A C 1
ATOM 2824 O O . SER A 1 360 ? 30.761 7.766 -31.944 1.00 91.88 360 SER A O 1
ATOM 2826 N N . ARG A 1 361 ? 29.390 6.148 -31.215 1.00 90.00 361 ARG A N 1
ATOM 2827 C CA . ARG A 1 361 ? 28.836 6.928 -30.093 1.00 90.00 361 ARG A CA 1
ATOM 2828 C C . ARG A 1 361 ? 29.258 6.450 -28.712 1.00 90.00 361 ARG A C 1
ATOM 2830 O O . ARG A 1 361 ? 29.101 7.221 -27.768 1.00 90.00 361 ARG A O 1
ATOM 2837 N N . PHE A 1 362 ? 29.800 5.243 -28.558 1.00 90.00 362 PHE A N 1
ATOM 2838 C CA . PHE A 1 362 ? 30.104 4.684 -27.234 1.00 90.00 362 PHE A CA 1
ATOM 2839 C C . PHE A 1 362 ? 31.031 5.579 -26.398 1.00 90.00 362 PHE A C 1
ATOM 2841 O O . PHE A 1 362 ? 30.745 5.828 -25.230 1.00 90.00 362 PHE A O 1
ATOM 2848 N N . PHE A 1 363 ? 32.073 6.142 -27.019 1.00 89.38 363 PHE A N 1
ATOM 2849 C CA . PHE A 1 363 ? 33.034 7.039 -26.362 1.00 89.38 363 PHE A CA 1
ATOM 2850 C C . PHE A 1 363 ? 32.551 8.489 -26.215 1.00 89.38 363 PHE A C 1
ATOM 2852 O O . PHE A 1 363 ? 33.184 9.279 -25.523 1.00 89.38 363 PHE A O 1
ATOM 2859 N N . THR A 1 364 ? 31.420 8.848 -26.831 1.00 89.44 364 THR A N 1
ATOM 2860 C CA . THR A 1 364 ? 30.798 10.176 -26.654 1.00 89.44 364 THR A CA 1
ATOM 2861 C C . THR A 1 364 ? 29.942 10.258 -25.389 1.00 89.44 364 THR A C 1
ATOM 2863 O O . THR A 1 364 ? 29.538 11.343 -24.976 1.00 89.44 364 THR A O 1
ATOM 2866 N N . ILE A 1 365 ? 29.645 9.108 -24.779 1.00 89.19 365 ILE A N 1
ATOM 2867 C CA . ILE A 1 365 ? 28.756 8.968 -23.628 1.00 89.19 365 ILE A CA 1
ATOM 2868 C C . ILE A 1 365 ? 29.605 8.624 -22.394 1.00 89.19 365 ILE A C 1
ATOM 2870 O O . ILE A 1 365 ? 30.407 7.692 -22.464 1.00 89.19 365 ILE A O 1
ATOM 2874 N N . PRO A 1 366 ? 29.442 9.324 -21.254 1.00 90.19 366 PRO A N 1
ATOM 2875 C CA . PRO A 1 366 ? 30.189 9.013 -20.037 1.00 90.19 366 PRO A CA 1
ATOM 2876 C C . PRO A 1 366 ? 29.938 7.581 -19.539 1.00 90.19 366 PRO A C 1
ATOM 2878 O O . PRO A 1 366 ? 28.806 7.208 -19.233 1.00 90.19 366 PRO A O 1
ATOM 2881 N N . GLN A 1 367 ? 31.004 6.788 -19.408 1.00 89.75 367 GLN A N 1
ATOM 2882 C CA . GLN A 1 367 ? 30.958 5.396 -18.939 1.00 89.75 367 GLN A CA 1
ATOM 2883 C C . GLN A 1 367 ? 31.325 5.303 -17.447 1.00 89.75 367 GLN A C 1
ATOM 2885 O O . GLN A 1 367 ? 32.326 4.691 -17.078 1.00 89.75 367 GLN A O 1
ATOM 2890 N N . HIS A 1 368 ? 30.526 5.923 -16.571 1.00 88.69 368 HIS A N 1
ATOM 2891 C CA . HIS A 1 368 ? 30.828 6.048 -15.132 1.00 88.69 368 HIS A CA 1
ATOM 2892 C C . HIS A 1 368 ? 31.056 4.714 -14.401 1.00 88.69 368 HIS A C 1
ATOM 2894 O O . HIS A 1 368 ? 31.763 4.679 -13.398 1.00 88.69 368 HIS A O 1
ATOM 2900 N N . PHE A 1 369 ? 30.474 3.624 -14.904 1.00 88.06 369 PHE A N 1
ATOM 2901 C CA . PHE A 1 369 ? 30.533 2.299 -14.282 1.00 88.06 369 PHE A CA 1
ATOM 2902 C C . PHE A 1 369 ? 31.485 1.326 -14.997 1.00 88.06 369 PHE A C 1
ATOM 2904 O O . PHE A 1 369 ? 31.561 0.156 -14.623 1.00 88.06 369 PHE A O 1
ATOM 2911 N N . GLY A 1 370 ? 32.216 1.785 -16.022 1.00 87.50 370 GLY A N 1
ATOM 2912 C CA . GLY A 1 370 ? 33.148 0.956 -16.788 1.00 87.50 370 GLY A CA 1
ATOM 2913 C C . GLY A 1 370 ? 32.499 -0.334 -17.299 1.00 87.50 370 GLY A C 1
ATOM 2914 O O . GLY A 1 370 ? 31.415 -0.308 -17.883 1.00 87.50 370 GLY A O 1
ATOM 2915 N N . HIS A 1 371 ? 33.138 -1.478 -17.036 1.00 86.06 371 HIS A N 1
ATOM 2916 C CA . HIS A 1 371 ? 32.629 -2.788 -17.451 1.00 86.06 371 HIS A CA 1
ATOM 2917 C C . HIS A 1 371 ? 31.256 -3.137 -16.850 1.00 86.06 371 HIS A C 1
ATOM 2919 O O . HIS A 1 371 ? 30.513 -3.886 -17.480 1.00 86.06 371 HIS A O 1
ATOM 2925 N N . TYR A 1 372 ? 30.864 -2.548 -15.711 1.00 83.88 372 TYR A N 1
ATOM 2926 C CA . TYR A 1 372 ? 29.531 -2.755 -15.131 1.00 83.88 372 TYR A CA 1
ATOM 2927 C C . TYR A 1 372 ? 28.400 -2.082 -15.912 1.00 83.88 372 TYR A C 1
ATOM 2929 O O . TYR A 1 372 ? 27.236 -2.446 -15.758 1.00 83.88 372 TYR A O 1
ATOM 2937 N N . GLY A 1 373 ? 28.739 -1.121 -16.774 1.00 85.00 373 GLY A N 1
ATOM 2938 C CA . GLY A 1 373 ? 27.817 -0.572 -17.763 1.00 85.00 373 GLY A CA 1
ATOM 2939 C C . GLY A 1 373 ? 27.649 -1.466 -18.994 1.00 85.00 373 GLY A C 1
ATOM 2940 O O . GLY A 1 373 ? 26.788 -1.188 -19.815 1.00 85.00 373 GLY A O 1
ATOM 2941 N N . LEU A 1 374 ? 28.461 -2.512 -19.166 1.00 86.06 374 LEU A N 1
ATOM 2942 C CA . LEU A 1 374 ? 28.340 -3.483 -20.264 1.00 86.06 374 LEU A CA 1
ATOM 2943 C C . LEU A 1 374 ? 27.785 -4.818 -19.765 1.00 86.06 374 LEU A C 1
ATOM 2945 O O . LEU A 1 374 ? 26.911 -5.398 -20.400 1.00 86.06 374 LEU A O 1
ATOM 2949 N N . PHE A 1 375 ? 28.262 -5.261 -18.603 1.00 86.00 375 PHE A N 1
ATOM 2950 C CA . PHE A 1 375 ? 27.860 -6.489 -17.933 1.00 86.00 375 PHE A CA 1
ATOM 2951 C C . PHE A 1 375 ? 27.392 -6.148 -16.523 1.00 86.00 375 PHE A C 1
ATOM 2953 O O . PHE A 1 375 ? 28.169 -5.635 -15.723 1.00 86.00 375 PHE A O 1
ATOM 2960 N N . LEU A 1 376 ? 26.135 -6.434 -16.190 1.00 84.50 376 LEU A N 1
ATOM 2961 C CA . LEU A 1 376 ? 25.621 -6.126 -14.856 1.00 84.50 376 LEU A CA 1
ATOM 2962 C C . LEU A 1 376 ? 26.418 -6.865 -13.770 1.00 84.50 376 LEU A C 1
ATOM 2964 O O . LEU A 1 376 ? 26.621 -8.077 -13.843 1.00 84.50 376 LEU A O 1
ATOM 2968 N N . HIS A 1 377 ? 26.843 -6.133 -12.735 1.00 83.19 377 HIS A N 1
ATOM 2969 C CA . HIS A 1 377 ? 27.469 -6.729 -11.552 1.00 83.19 377 HIS A CA 1
ATOM 2970 C C . HIS A 1 377 ? 26.530 -7.760 -10.906 1.00 83.19 377 HIS A C 1
ATOM 2972 O O . HIS A 1 377 ? 25.315 -7.554 -10.886 1.00 83.19 377 HIS A O 1
ATOM 2978 N N . LYS A 1 378 ? 27.081 -8.827 -10.309 1.00 78.44 378 LYS A N 1
ATOM 2979 C CA . LYS A 1 378 ? 26.301 -9.919 -9.694 1.00 78.44 378 LYS A CA 1
ATOM 2980 C C . LYS A 1 378 ? 25.249 -9.413 -8.703 1.00 78.44 378 LYS A C 1
ATOM 2982 O O . LYS A 1 378 ? 24.107 -9.850 -8.767 1.00 78.44 378 LYS A O 1
ATOM 2987 N N . ASP A 1 379 ? 25.592 -8.444 -7.856 1.00 80.38 379 ASP A N 1
ATOM 2988 C CA . ASP A 1 379 ? 24.659 -7.888 -6.862 1.00 80.38 379 ASP A CA 1
ATOM 2989 C C . ASP A 1 379 ? 23.460 -7.169 -7.497 1.00 80.38 379 ASP A C 1
ATOM 2991 O O . ASP A 1 379 ? 22.331 -7.298 -7.023 1.00 80.38 379 ASP A O 1
ATOM 2995 N N . LEU A 1 380 ? 23.687 -6.439 -8.596 1.00 77.44 380 LEU A N 1
ATOM 2996 C CA . LEU A 1 380 ? 22.611 -5.819 -9.376 1.00 77.44 380 LEU A CA 1
ATOM 2997 C C . LEU A 1 380 ? 21.812 -6.885 -10.129 1.00 77.44 380 LEU A C 1
ATOM 2999 O O . LEU A 1 380 ? 20.588 -6.803 -10.192 1.00 77.44 380 LEU A O 1
ATOM 3003 N N . GLY A 1 381 ? 22.491 -7.913 -10.636 1.00 75.12 381 GLY A N 1
ATOM 3004 C CA . GLY A 1 381 ? 21.875 -9.072 -11.269 1.00 75.12 381 GLY A CA 1
ATOM 3005 C C . GLY A 1 381 ? 20.913 -9.825 -10.347 1.00 75.12 381 GLY A C 1
ATOM 3006 O O . GLY A 1 381 ? 19.821 -10.177 -10.777 1.00 75.12 381 GLY A O 1
ATOM 3007 N N . TYR A 1 382 ? 21.253 -10.000 -9.065 1.00 77.44 382 TYR A N 1
ATOM 3008 C CA . TYR A 1 382 ? 20.355 -10.620 -8.081 1.00 77.44 382 TYR A CA 1
ATOM 3009 C C . TYR A 1 382 ? 19.100 -9.787 -7.805 1.00 77.44 382 TYR A C 1
ATOM 3011 O O . TYR A 1 382 ? 18.025 -10.344 -7.594 1.00 77.44 382 TYR A O 1
ATOM 3019 N N . GLN A 1 383 ? 19.216 -8.457 -7.809 1.00 77.19 383 GLN A N 1
ATOM 3020 C CA . GLN A 1 383 ? 18.067 -7.564 -7.618 1.00 77.19 383 GLN A CA 1
ATOM 3021 C C . GLN A 1 383 ? 17.199 -7.454 -8.877 1.00 77.19 383 GLN A C 1
ATOM 3023 O O . GLN A 1 383 ? 15.986 -7.258 -8.783 1.00 77.19 383 GLN A O 1
ATOM 3028 N N . TYR A 1 384 ? 17.810 -7.594 -10.054 1.00 80.81 384 TYR A N 1
ATOM 3029 C CA . TYR A 1 384 ? 17.162 -7.438 -11.352 1.00 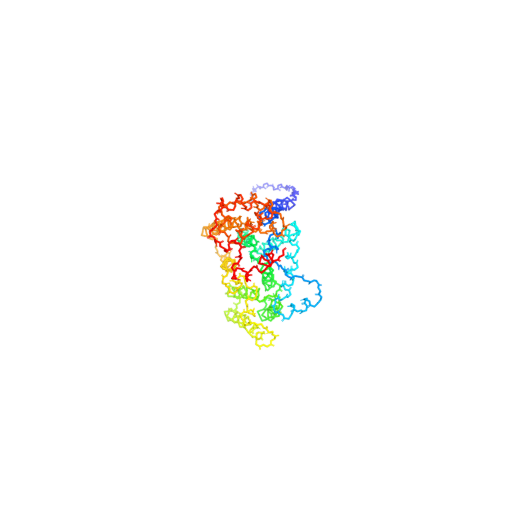80.81 384 TYR A CA 1
ATOM 3030 C C . TYR A 1 384 ? 17.444 -8.640 -12.266 1.00 80.81 384 TYR A C 1
ATOM 3032 O O . TYR A 1 384 ? 18.039 -8.484 -13.335 1.00 80.81 384 TYR A O 1
ATOM 3040 N N . PRO A 1 385 ? 16.978 -9.845 -11.891 1.00 80.44 385 PRO A N 1
ATOM 3041 C CA . PRO A 1 385 ? 17.342 -11.080 -12.583 1.00 80.44 385 PRO A CA 1
ATOM 3042 C C . PRO A 1 385 ? 16.841 -11.125 -14.027 1.00 80.44 385 PRO A C 1
ATOM 3044 O O . PRO A 1 385 ? 17.515 -11.687 -14.883 1.00 80.44 385 PRO A O 1
ATOM 3047 N N . LEU A 1 386 ? 15.697 -10.495 -14.328 1.00 81.31 386 LEU A N 1
ATOM 3048 C CA . LEU A 1 386 ? 15.220 -10.390 -15.712 1.00 81.31 386 LEU A CA 1
ATOM 3049 C C . LEU A 1 386 ? 16.118 -9.483 -16.559 1.00 81.31 386 LEU A C 1
ATOM 3051 O O . LEU A 1 386 ? 16.460 -9.856 -17.668 1.00 81.31 386 LEU A O 1
ATOM 3055 N N . ASP A 1 387 ? 16.545 -8.329 -16.030 1.00 82.25 387 ASP A N 1
ATOM 3056 C CA . ASP A 1 387 ? 17.425 -7.415 -16.769 1.00 82.25 387 ASP A CA 1
ATOM 3057 C C . ASP A 1 387 ? 18.790 -8.076 -17.060 1.00 82.25 387 ASP A C 1
ATOM 3059 O O . ASP A 1 387 ? 19.369 -7.849 -18.120 1.00 82.25 387 ASP A O 1
ATOM 3063 N N . LEU A 1 388 ? 19.281 -8.924 -16.143 1.00 82.12 388 LEU A N 1
ATOM 3064 C CA . LEU A 1 388 ? 20.475 -9.749 -16.353 1.00 82.12 388 LEU A CA 1
ATOM 3065 C C . LEU A 1 388 ? 20.234 -10.861 -17.384 1.00 82.12 388 LEU A C 1
ATOM 3067 O O . LEU A 1 388 ? 21.083 -11.093 -18.238 1.00 82.12 388 LEU A O 1
ATOM 3071 N N . SER A 1 389 ? 19.094 -11.550 -17.301 1.00 79.75 389 SER A N 1
ATOM 3072 C CA . SER A 1 389 ? 18.756 -12.651 -18.212 1.00 79.75 389 SER A CA 1
ATOM 3073 C C . SER A 1 389 ? 18.606 -12.161 -19.650 1.00 79.75 389 SER A C 1
ATOM 3075 O O . SER A 1 389 ? 19.108 -12.816 -20.557 1.00 79.75 389 SER A O 1
ATOM 3077 N N . ASP A 1 390 ? 18.023 -10.973 -19.851 1.00 74.38 390 ASP A N 1
ATOM 3078 C CA . ASP A 1 390 ? 17.872 -10.333 -21.163 1.00 74.38 390 ASP A CA 1
ATOM 3079 C C . ASP A 1 390 ? 19.222 -10.047 -21.855 1.00 74.38 390 ASP A C 1
ATOM 3081 O O . ASP A 1 390 ? 19.222 -9.650 -23.012 1.00 74.38 390 ASP A O 1
ATOM 3085 N N . PHE A 1 391 ? 20.370 -10.163 -21.177 1.00 72.94 391 PHE A N 1
ATOM 3086 C CA . PHE A 1 391 ? 21.685 -10.064 -21.822 1.00 72.94 391 PHE A CA 1
ATOM 3087 C C . PHE A 1 391 ? 22.040 -11.308 -22.648 1.00 72.94 391 PHE A C 1
ATOM 3089 O O . PHE A 1 391 ? 22.784 -11.209 -23.619 1.00 72.94 391 PHE A O 1
ATOM 3096 N N . PHE A 1 392 ? 21.554 -12.479 -22.230 1.00 70.31 392 PHE A N 1
ATOM 3097 C CA . PHE A 1 392 ? 21.922 -13.776 -22.806 1.00 70.31 392 PHE A CA 1
ATOM 3098 C C . PHE A 1 392 ? 20.984 -14.233 -23.935 1.00 70.31 392 PHE A C 1
ATOM 3100 O O . PHE A 1 392 ? 21.232 -15.279 -24.534 1.00 70.31 392 PHE A O 1
ATOM 3107 N N . PHE A 1 393 ? 19.937 -13.456 -24.220 1.00 59.00 393 PHE A N 1
ATOM 3108 C CA . PHE A 1 393 ? 18.956 -13.660 -25.288 1.00 59.00 393 PHE A CA 1
ATOM 3109 C C . PHE A 1 393 ? 18.862 -12.390 -26.136 1.00 59.00 393 PHE A C 1
ATOM 3111 O O . PHE A 1 393 ? 18.684 -12.527 -27.367 1.00 59.00 393 PHE A O 1
#

Foldseek 3Di:
DDDDDDDDDDDDDDDDDDPDPPVVVVVVVVVVVVVVLVVQLCCCLVQQQLLLLCVLVVQDADPDPVQLVVLLLDQQSNLSNVLSVLSVLSNPRSSNSVVLSVLLVLQLVLLCLLLVDDPLSCLSVQLSLLSSLLSSDSQRGPSLSVLQSLLSVLLSCLPPVFDPDLVSSLVVNLVSLVVNRSNFLQSSVLNLLLQLLLLCLAPPDDPVSSPVSNVSSVVSNQVVLVVCCVPSHVDPSCCSRCVSNQQDDPNDGDVSSVVSSVSSSVSSNVSSNVVVVVVPDDPPPPVVVVSVVSVVVSVVVSVVSSVVSNLSVLLSVLVVCLVVVVLVVLCVSDDPVLLVDLLSLLSVCVSCVSVVNCVPCVVVHDNPPPCCSPQPDVVVCVVVVVSNVVNVD